Protein AF-A0A812J6K6-F1 (afdb_monomer)

Solvent-accessible surface area (backbone atoms only — not comparable to full-atom values): 43143 Å² total; per-residue (Å²): 112,60,49,77,59,61,52,51,99,87,42,58,52,44,75,30,86,44,68,67,53,45,55,52,46,65,73,76,43,72,76,39,33,39,37,38,58,38,74,48,71,71,58,47,50,53,49,50,24,40,42,66,31,35,83,72,36,33,36,35,42,38,37,50,48,82,70,85,76,49,60,88,86,33,81,73,48,81,69,43,43,83,44,64,36,82,31,56,62,84,93,45,82,43,78,38,51,21,40,36,35,67,34,58,91,53,87,69,75,67,40,71,56,69,82,60,68,85,70,74,77,63,74,87,68,69,69,63,42,44,33,34,39,37,34,43,36,76,67,18,66,89,36,35,75,55,40,76,77,36,44,71,57,53,48,51,57,27,41,47,66,71,34,82,66,36,76,83,29,57,63,64,70,47,79,72,45,72,48,91,90,43,32,39,37,30,35,36,35,29,47,39,67,70,52,52,51,53,52,32,26,46,11,56,46,79,31,95,69,37,40,42,30,40,44,75,62,69,90,62,76,92,48,61,45,72,54,73,47,78,77,59,76,91,71,76,62,47,57,59,57,49,51,52,53,52,48,65,73,26,56,73,43,5,32,40,79,54,97,88,37,45,23,22,48,35,49,50,90,72,50,72,73,67,72,59,68,37,49,32,36,38,35,24,41,61,73,83,62,48,75,64,55,52,50,53,54,41,43,76,71,57,43,38,79,76,42,85,74,48,83,46,84,53,95,74,25,24,30,37,34,31,33,28,13,53,90,70,87,74,56,65,48,75,52,70,48,75,57,98,88,44,79,32,66,31,38,39,35,54,55,73,84,68,82,72,75,88,65,87,78,80,78,85,75,93,65,91,82,76,91,77,91,90,87,81,91,85,85,84,91,87,86,87,86,87,85,89,86,88,86,88,85,85,89,82,86,89,85,90,82,90,84,89,83,88,89,81,88,83,83,87,82,84,88,78,89,81,89,82,87,86,87,84,89,81,90,84,84,88,86,90,85,82,88,86,90,87,90,80,84,68,83,81,79,64,81,76,58,70,74,78,53,71,77,74,49,82,88,59,80,91,74,91,73,89,81,80,80,51,62,68,34,45,49,51,24,53,50,40,40,74,69,72,43,81,77,48,53,34,61,52,52,48,10,41,49,48,39,51,49,62,79,37,41,73,63,48,42,75,70,51,88,43,52,46,101,84,68,44,81,47,93,69,56,53,66,61,56,51,48,44,73,63,55,41,75,71,59,47,68,79,44,53,64,61,62,58,62,73,71,66,66,81,62,92,86,54,99,64,78,58,61,75,46,73,77,47,74,65,84,97,42,80,45,68,40,72,75,71,60,80,88,50,47,66,65,52,45,55,51,5,31,54,90,48,101,52,68,60,79,88,80,78,87,84,65,94,68,79,77,55,63,52,71,48,76,67,59,93,87,56,52,71,69,58,43,49,52,53,52,26,50,54,22,61,76,67,76,37,24,38,41,77,50,91,86,75,92,38,52,46,19,38,43,51,76,84,71,74,96,66,89,74,80,80,81,68,87,74,77,80,77,82,79,89,88,81,87,84,86,86,76,89,134

Nearest PDB structures (foldseek):
  7m66-assembly2_D  TM=5.128E-01  e=2.375E-01  Enterococcus faecalis
  4qqb-assembly2_B  TM=2.753E-01  e=1.106E-01  Drosophila melanogaster

Radius of gyration: 41.95 Å; Cα contacts (8 Å, |Δi|>4): 831; chains: 1; bounding box: 106×95×112 Å

Mean predicted aligned error: 22.05 Å

Structure (mmCIF, N/CA/C/O backbone):
data_AF-A0A812J6K6-F1
#
_entry.id   AF-A0A812J6K6-F1
#
loop_
_atom_site.group_PDB
_atom_site.id
_atom_site.type_symbol
_atom_site.label_atom_id
_atom_site.label_alt_id
_atom_site.label_comp_id
_atom_site.label_asym_id
_atom_site.label_entity_id
_atom_site.label_seq_id
_atom_site.pdbx_PDB_ins_code
_atom_site.Cartn_x
_atom_site.Cartn_y
_atom_site.Cartn_z
_atom_site.occupancy
_atom_site.B_iso_or_equiv
_atom_site.auth_seq_id
_atom_site.auth_comp_id
_atom_site.auth_asym_id
_atom_site.auth_atom_id
_atom_site.pdbx_PDB_model_num
ATOM 1 N N . MET A 1 1 ? -1.669 18.509 25.020 1.00 69.06 1 MET A N 1
ATOM 2 C CA . MET A 1 1 ? -2.522 17.857 23.987 1.00 69.06 1 MET A CA 1
ATOM 3 C C . MET A 1 1 ? -3.871 18.560 23.977 1.00 69.06 1 MET A C 1
ATOM 5 O O . MET A 1 1 ? -4.227 19.089 25.020 1.00 69.06 1 MET A O 1
ATOM 9 N N . ARG A 1 2 ? -4.620 18.605 22.862 1.00 73.19 2 ARG A N 1
ATOM 10 C CA . ARG A 1 2 ? -5.934 19.284 22.844 1.00 73.19 2 ARG A CA 1
ATOM 11 C C . ARG A 1 2 ? -7.077 18.266 22.942 1.00 73.19 2 ARG A C 1
ATOM 13 O O . ARG A 1 2 ? -7.011 17.254 22.245 1.00 73.19 2 ARG A O 1
ATOM 20 N N . PRO A 1 3 ? -8.153 18.533 23.710 1.00 75.69 3 PRO A N 1
ATOM 21 C CA . PRO A 1 3 ? -9.309 17.628 23.808 1.00 75.69 3 PRO A CA 1
ATOM 22 C C . PRO A 1 3 ? -9.928 17.275 22.447 1.00 75.69 3 PRO A C 1
ATOM 24 O O . PRO A 1 3 ? -10.378 16.156 22.222 1.00 75.69 3 PRO A O 1
ATOM 27 N N . GLN A 1 4 ? -9.874 18.215 21.499 1.00 73.19 4 GLN A N 1
ATOM 28 C CA . GLN A 1 4 ? -10.365 18.054 20.127 1.00 73.19 4 GLN A CA 1
ATOM 29 C C . GLN A 1 4 ? -9.674 16.913 19.366 1.00 73.19 4 GLN A C 1
ATOM 31 O O . GLN A 1 4 ? -10.321 16.248 18.556 1.00 73.19 4 GLN A O 1
ATOM 36 N N . ASP A 1 5 ? -8.391 16.654 19.644 1.00 69.81 5 ASP A N 1
ATOM 37 C CA . ASP A 1 5 ? -7.603 15.615 18.965 1.00 69.81 5 ASP A CA 1
ATOM 38 C C . ASP A 1 5 ? -8.050 14.190 19.377 1.00 69.81 5 ASP A C 1
ATOM 40 O O . ASP A 1 5 ? -7.785 13.217 18.667 1.00 69.81 5 ASP A O 1
ATOM 44 N N . TRP A 1 6 ? -8.777 14.088 20.496 1.00 71.62 6 TRP A N 1
ATOM 45 C CA . TRP A 1 6 ? -9.268 12.855 21.120 1.00 71.62 6 TRP A CA 1
ATOM 46 C C . TRP A 1 6 ? -10.799 12.746 21.138 1.00 71.62 6 TRP A C 1
ATOM 48 O O . TRP A 1 6 ? -11.348 11.770 21.656 1.00 71.62 6 TRP A O 1
ATOM 58 N N . SER A 1 7 ? -11.486 13.753 20.590 1.00 62.38 7 SER A N 1
ATOM 59 C CA . SER A 1 7 ? -12.945 13.854 20.613 1.00 62.38 7 SER A CA 1
ATOM 60 C C . SER A 1 7 ? -13.606 12.672 19.895 1.00 62.38 7 SER A C 1
ATOM 62 O O . SER A 1 7 ? -13.383 12.434 18.706 1.00 62.38 7 SER A O 1
ATOM 64 N N . ALA A 1 8 ? -14.441 11.931 20.625 1.00 62.31 8 ALA A N 1
ATOM 65 C CA . ALA A 1 8 ? -15.479 11.098 20.027 1.00 62.31 8 ALA A CA 1
ATOM 66 C C . ALA A 1 8 ? -16.741 11.944 19.849 1.00 62.31 8 ALA A C 1
ATOM 68 O O . ALA A 1 8 ? -16.957 12.887 20.609 1.00 62.31 8 ALA A O 1
ATOM 69 N N . LYS A 1 9 ? -17.570 11.610 18.855 1.00 63.38 9 LYS A N 1
ATOM 70 C CA . LYS A 1 9 ? -18.802 12.360 18.555 1.00 63.38 9 LYS A CA 1
ATOM 71 C C . LYS A 1 9 ? -19.762 12.450 19.747 1.00 63.38 9 LYS A C 1
ATOM 73 O O . LYS A 1 9 ? -20.519 13.409 19.822 1.00 63.38 9 LYS A O 1
ATOM 78 N N . ASP A 1 10 ? -19.664 11.508 20.683 1.00 69.69 10 ASP A N 1
ATOM 79 C CA . ASP A 1 10 ? -20.739 11.239 21.635 1.00 69.69 10 ASP A CA 1
ATOM 80 C C . ASP A 1 10 ? -20.345 11.474 23.103 1.00 69.69 10 ASP A C 1
ATOM 82 O O . ASP A 1 10 ? -21.146 11.208 23.995 1.00 69.69 10 ASP A O 1
ATOM 86 N N . MET A 1 11 ? -19.120 11.945 23.396 1.00 80.81 11 MET A N 1
ATOM 87 C CA . MET A 1 11 ? -18.686 12.147 24.786 1.00 80.81 11 MET A CA 1
ATOM 88 C C . MET A 1 11 ? -17.654 13.275 24.953 1.00 80.81 11 MET A C 1
ATOM 90 O O . MET A 1 11 ? -16.638 13.272 24.248 1.00 80.81 11 MET A O 1
ATOM 94 N N . PRO A 1 12 ? -17.856 14.210 25.904 1.00 86.44 12 PRO A N 1
ATOM 95 C CA . PRO A 1 12 ? -16.842 15.198 26.271 1.00 86.44 12 PRO A CA 1
ATOM 96 C C . PRO A 1 12 ? -15.550 14.521 26.743 1.00 86.44 12 PRO A C 1
ATOM 98 O O . PRO A 1 12 ? -15.583 13.515 27.451 1.00 86.44 12 PRO A O 1
ATOM 101 N N . VAL A 1 13 ? -14.404 15.080 26.350 1.00 88.62 13 VAL A N 1
ATOM 102 C CA . VAL A 1 13 ? -13.076 14.548 26.686 1.00 88.62 13 VAL A CA 1
ATOM 103 C C . VAL A 1 13 ? -12.385 15.460 27.694 1.00 88.62 13 VAL A C 1
ATOM 105 O O . VAL A 1 13 ? -12.225 16.651 27.425 1.00 88.62 13 VAL A O 1
ATOM 108 N N . LYS A 1 14 ? -11.912 14.892 28.808 1.00 91.62 14 LYS A N 1
ATOM 109 C CA . LYS A 1 14 ? -11.055 15.566 29.794 1.00 91.62 14 LYS A CA 1
ATOM 110 C C . LYS A 1 14 ? -9.647 14.987 29.699 1.00 91.62 14 LYS A C 1
ATOM 112 O O . LYS A 1 14 ? -9.440 13.791 29.896 1.00 91.62 14 LYS A O 1
ATOM 117 N N . ILE A 1 15 ? -8.684 15.834 29.344 1.00 89.81 15 ILE A N 1
ATOM 118 C CA . ILE A 1 15 ? -7.266 15.463 29.363 1.00 89.81 15 ILE A CA 1
ATOM 119 C C . ILE A 1 15 ? -6.756 15.687 30.775 1.00 89.81 15 ILE A C 1
ATOM 121 O O . ILE A 1 15 ? -7.007 16.736 31.365 1.00 89.81 15 ILE A O 1
ATOM 125 N N . VAL A 1 16 ? -6.064 14.686 31.297 1.00 92.75 16 VAL A N 1
ATOM 126 C CA . VAL A 1 16 ? -5.559 14.675 32.657 1.00 92.75 16 VAL A CA 1
ATOM 127 C C . VAL A 1 16 ? -4.043 14.522 32.625 1.00 92.75 16 VAL A C 1
ATOM 129 O O . VAL A 1 16 ? -3.516 13.587 32.019 1.00 92.75 16 VAL A O 1
ATOM 132 N N . ASP A 1 17 ? -3.353 15.436 33.303 1.00 88.56 17 ASP A N 1
ATOM 133 C CA . ASP A 1 17 ? -1.891 15.535 33.264 1.00 88.56 17 ASP A CA 1
ATOM 134 C C . ASP A 1 17 ? -1.193 14.813 34.435 1.00 88.56 17 ASP A C 1
ATOM 136 O O . ASP A 1 17 ? 0.022 14.623 34.411 1.00 88.56 17 ASP A O 1
ATOM 140 N N . SER A 1 18 ? -1.940 14.376 35.454 1.00 92.44 18 SER A N 1
ATOM 141 C CA . SER A 1 18 ? -1.418 13.664 36.629 1.00 92.44 18 SER A CA 1
ATOM 142 C C . SER A 1 18 ? -2.309 12.489 37.037 1.00 92.44 18 SER A C 1
ATOM 144 O O . SER A 1 18 ? -3.481 12.418 36.671 1.00 92.44 18 SER A O 1
ATOM 146 N N . ILE A 1 19 ? -1.752 11.541 37.791 1.00 91.00 19 ILE A N 1
ATOM 147 C CA . ILE A 1 19 ? -2.518 10.385 38.278 1.00 91.00 19 ILE A CA 1
ATOM 148 C C . ILE A 1 19 ? -3.505 10.830 39.361 1.00 91.00 19 ILE A C 1
ATOM 150 O O . ILE A 1 19 ? -4.628 10.336 39.423 1.00 91.00 19 ILE A O 1
ATOM 154 N N . GLU A 1 20 ? -3.109 11.787 40.195 1.00 88.62 20 GLU A N 1
ATOM 155 C CA . GLU A 1 20 ? -3.970 12.394 41.207 1.00 88.62 20 GLU A CA 1
ATOM 156 C C . GLU A 1 20 ? -5.173 13.061 40.536 1.00 88.62 20 GLU A C 1
ATOM 158 O O . GLU A 1 20 ? -6.310 12.747 40.867 1.00 88.62 20 GLU A O 1
ATOM 163 N N . GLY A 1 21 ? -4.934 13.847 39.480 1.00 90.31 21 GLY A N 1
ATOM 164 C CA . GLY A 1 21 ? -6.011 14.446 38.697 1.00 90.31 21 GLY A CA 1
ATOM 165 C C . GLY A 1 21 ? -6.885 13.411 37.987 1.00 90.31 21 GLY A C 1
ATOM 166 O O . GLY A 1 21 ? -8.048 13.693 37.697 1.00 90.31 21 GLY A O 1
ATOM 167 N N . LEU A 1 22 ? -6.360 12.211 37.704 1.00 91.81 22 LEU A N 1
ATOM 168 C CA . LEU A 1 22 ? -7.134 11.129 37.088 1.00 91.81 22 LEU A CA 1
ATOM 169 C C . LEU A 1 22 ? -8.076 10.520 38.116 1.00 91.81 22 LEU A C 1
ATOM 171 O O . LEU A 1 22 ? -9.241 10.300 37.800 1.00 91.81 22 LEU A O 1
ATOM 175 N N . SER A 1 23 ? -7.574 10.312 39.337 1.00 88.38 23 SER A N 1
ATOM 176 C CA . SER A 1 23 ? -8.381 9.929 40.492 1.00 88.38 23 SER A CA 1
ATOM 177 C C . SER A 1 23 ? -9.498 10.949 40.699 1.00 88.38 23 SER A C 1
ATOM 179 O O . SER A 1 23 ? -10.652 10.568 40.595 1.00 88.38 23 SER A O 1
ATOM 181 N N . ASP A 1 24 ? -9.173 12.233 40.864 1.00 87.69 24 ASP A N 1
ATOM 182 C CA . ASP A 1 24 ? -10.163 13.285 41.137 1.00 87.69 24 ASP A CA 1
ATOM 183 C C . ASP A 1 24 ? -11.199 13.420 40.004 1.00 87.69 24 ASP A C 1
ATOM 185 O O . ASP A 1 24 ? -12.389 13.621 40.236 1.00 87.69 24 ASP A O 1
ATOM 189 N N . SER A 1 25 ? -10.783 13.235 38.747 1.00 89.44 25 SER A N 1
ATOM 190 C CA . SER A 1 25 ? -11.703 13.287 37.603 1.00 89.44 25 SER A CA 1
ATOM 191 C C . SER A 1 25 ? -12.707 12.132 37.572 1.00 89.44 25 SER A C 1
ATOM 193 O O . SER A 1 25 ? -13.807 12.311 37.049 1.00 89.44 25 SER A O 1
ATOM 195 N N . LEU A 1 26 ? -12.353 10.969 38.127 1.00 85.56 26 LEU A N 1
ATOM 196 C CA . LEU A 1 26 ? -13.289 9.858 38.311 1.00 85.56 26 LEU A CA 1
ATOM 197 C C . LEU A 1 26 ? -14.320 10.155 39.416 1.00 85.56 26 LEU A C 1
ATOM 199 O O . LEU A 1 26 ? -15.365 9.510 39.465 1.00 85.56 26 LEU A O 1
ATOM 203 N N . ASP A 1 27 ? -14.050 11.099 40.323 1.00 80.00 27 ASP A N 1
ATOM 204 C CA . ASP A 1 27 ? -14.988 11.535 41.370 1.00 80.00 27 ASP A CA 1
ATOM 205 C C . ASP A 1 27 ? -16.002 12.539 40.817 1.00 80.00 27 ASP A C 1
ATOM 207 O O . ASP A 1 27 ? -17.190 12.459 41.120 1.00 80.00 27 ASP A O 1
ATOM 211 N N . GLU A 1 28 ? -15.530 13.472 39.992 1.00 81.00 28 GLU A N 1
ATOM 212 C CA . GLU A 1 28 ? -16.326 14.610 39.540 1.00 81.00 28 GLU A CA 1
ATOM 213 C C . GLU A 1 28 ? -17.367 14.248 38.475 1.00 81.00 28 GLU A C 1
ATOM 215 O O . GLU A 1 28 ? -18.474 14.790 38.498 1.00 81.00 28 GLU A O 1
ATOM 220 N N . ASN A 1 29 ? -17.027 13.403 37.487 1.00 72.44 29 ASN A N 1
ATOM 221 C CA . ASN A 1 29 ? -17.914 13.214 36.338 1.00 72.44 29 ASN A CA 1
ATOM 222 C C . ASN A 1 29 ? -17.705 11.905 35.548 1.00 72.44 29 ASN A C 1
ATOM 224 O O . ASN A 1 29 ? -16.854 11.823 34.661 1.00 72.44 29 ASN A O 1
ATOM 228 N N . LYS A 1 30 ? -18.590 10.920 35.764 1.00 74.25 30 LYS A N 1
ATOM 229 C CA . LYS A 1 30 ? -18.619 9.640 35.021 1.00 74.25 30 LYS A CA 1
ATOM 230 C C . LYS A 1 30 ? -19.044 9.771 33.545 1.00 74.25 30 LYS A C 1
ATOM 232 O O . LYS A 1 30 ? -18.958 8.805 32.792 1.00 74.25 30 LYS A O 1
ATOM 237 N N . THR A 1 31 ? -19.521 10.941 33.107 1.00 81.88 31 THR A N 1
ATOM 238 C CA . THR A 1 31 ? -19.997 11.152 31.722 1.00 81.88 31 THR A CA 1
ATOM 239 C C . THR A 1 31 ? -18.902 11.602 30.755 1.00 81.88 31 THR A C 1
ATOM 241 O O . THR A 1 31 ? -19.168 11.767 29.566 1.00 81.88 31 THR A O 1
ATOM 244 N N . GLN A 1 32 ? -17.676 11.811 31.241 1.00 87.38 32 GLN A N 1
ATOM 245 C CA . GLN A 1 32 ? -16.549 12.261 30.430 1.00 87.38 32 GLN A CA 1
ATOM 246 C C . GLN A 1 32 ? -15.599 11.111 30.112 1.00 87.38 32 GLN A C 1
ATOM 248 O O . GLN A 1 32 ? -15.354 10.227 30.930 1.00 87.38 32 GLN A O 1
ATOM 253 N N . ARG A 1 33 ? -15.001 11.161 28.922 1.00 89.19 33 ARG A N 1
ATOM 254 C CA . ARG A 1 33 ? -13.879 10.296 28.572 1.00 89.19 33 ARG A CA 1
ATOM 255 C C . ARG A 1 33 ? -12.592 10.896 29.121 1.00 89.19 33 ARG A C 1
ATOM 257 O O . ARG A 1 33 ? -12.241 12.022 28.765 1.00 89.19 33 ARG A O 1
ATOM 264 N N . LEU A 1 34 ? -11.866 10.131 29.926 1.00 92.75 34 LEU A N 1
ATOM 265 C CA . LEU A 1 34 ? -10.600 10.568 30.513 1.00 92.75 34 LEU A CA 1
ATOM 266 C C . LEU A 1 34 ? -9.429 10.169 29.614 1.00 92.75 34 LEU A C 1
ATOM 268 O O . LEU A 1 34 ? -9.327 9.022 29.188 1.00 92.75 34 LEU A O 1
ATOM 272 N N . VAL A 1 35 ? -8.535 11.104 29.312 1.00 92.12 35 VAL A N 1
ATOM 273 C CA . VAL A 1 35 ? -7.316 10.831 28.538 1.00 92.12 35 VAL A CA 1
ATOM 274 C C . VAL A 1 35 ? -6.117 11.129 29.418 1.00 92.12 35 VAL A C 1
ATOM 276 O O . VAL A 1 35 ? -5.853 12.289 29.728 1.00 92.12 35 VAL A O 1
ATOM 279 N N . TYR A 1 36 ? -5.388 10.084 29.798 1.00 93.94 36 TYR A N 1
ATOM 280 C CA . TYR A 1 36 ? -4.164 10.187 30.580 1.00 93.94 36 TYR A CA 1
ATOM 281 C C . TYR A 1 36 ? -2.947 9.897 29.707 1.00 93.94 36 TYR A C 1
ATOM 283 O O . TYR A 1 36 ? -2.907 8.910 28.967 1.00 93.94 36 TYR A O 1
ATOM 291 N N . THR A 1 37 ? -1.938 10.761 29.778 1.00 90.94 37 THR A N 1
ATOM 292 C CA . THR A 1 37 ? -0.748 10.645 28.929 1.00 90.94 37 THR A CA 1
ATOM 293 C C . THR A 1 37 ? 0.505 10.744 29.774 1.00 90.94 37 THR A C 1
ATOM 295 O O . THR A 1 37 ? 0.633 11.648 30.592 1.00 90.94 37 THR A O 1
ATOM 298 N N . THR A 1 38 ? 1.441 9.822 29.579 1.00 92.31 38 THR A N 1
ATOM 299 C CA . THR A 1 38 ? 2.672 9.769 30.370 1.00 92.31 38 THR A CA 1
ATOM 300 C C . THR A 1 38 ? 3.831 9.247 29.533 1.00 92.31 38 THR A C 1
ATOM 302 O O . THR A 1 38 ? 3.637 8.622 28.495 1.00 92.31 38 THR A O 1
ATOM 305 N N . SER A 1 39 ? 5.059 9.526 29.952 1.00 90.94 39 SER A N 1
ATOM 306 C CA . SER A 1 39 ? 6.272 8.882 29.433 1.00 90.94 39 SER A CA 1
ATOM 307 C C . SER A 1 39 ? 6.799 7.798 30.375 1.00 90.94 39 SER A C 1
ATOM 309 O O . SER A 1 39 ? 7.747 7.095 30.030 1.00 90.94 39 SER A O 1
ATOM 311 N N . ARG A 1 40 ? 6.203 7.662 31.568 1.00 90.94 40 ARG A N 1
ATOM 312 C CA . ARG A 1 40 ? 6.631 6.731 32.610 1.00 90.94 40 ARG A CA 1
ATOM 313 C C . ARG A 1 40 ? 5.760 5.477 32.583 1.00 90.94 40 ARG A C 1
ATOM 315 O O . ARG A 1 40 ? 4.558 5.574 32.837 1.00 90.94 40 ARG A O 1
ATOM 322 N N . PRO A 1 41 ? 6.346 4.294 32.342 1.00 89.75 41 PRO A N 1
ATOM 323 C CA . PRO A 1 41 ? 5.586 3.051 32.310 1.00 89.75 41 PRO A CA 1
ATOM 324 C C . PRO A 1 41 ? 4.841 2.752 33.627 1.00 89.75 41 PRO A C 1
ATOM 326 O O . PRO A 1 41 ? 3.709 2.282 33.591 1.00 89.75 41 PRO A O 1
ATOM 329 N N . SER A 1 42 ? 5.423 3.088 34.788 1.00 87.69 42 SER A N 1
ATOM 330 C CA . SER A 1 42 ? 4.785 2.906 36.106 1.00 87.69 42 SER A CA 1
ATOM 331 C C . SER A 1 42 ? 3.475 3.679 36.251 1.00 87.69 42 SER A C 1
ATOM 333 O O . SER A 1 42 ? 2.505 3.172 36.807 1.00 87.69 42 SER A O 1
ATOM 335 N N . ASP A 1 43 ? 3.450 4.902 35.728 1.00 91.31 43 ASP A N 1
ATOM 336 C CA . ASP A 1 43 ? 2.305 5.797 35.838 1.00 91.31 43 ASP A CA 1
ATOM 337 C C . ASP A 1 43 ? 1.196 5.373 34.866 1.00 91.31 43 ASP A C 1
ATOM 339 O O . ASP A 1 43 ? 0.015 5.480 35.183 1.00 91.31 43 ASP A O 1
ATOM 343 N N . ALA A 1 44 ? 1.570 4.822 33.704 1.00 91.50 44 ALA A N 1
ATOM 344 C CA . ALA A 1 44 ? 0.618 4.240 32.764 1.00 91.50 44 ALA A CA 1
ATOM 345 C C . ALA A 1 44 ? -0.104 3.032 33.380 1.00 91.50 44 ALA A C 1
ATOM 347 O O . ALA A 1 44 ? -1.314 2.906 33.218 1.00 91.50 44 ALA A O 1
ATOM 348 N N . MET A 1 45 ? 0.608 2.180 34.126 1.00 87.75 45 MET A N 1
ATOM 349 C CA . MET A 1 45 ? -0.003 1.036 34.818 1.00 87.75 45 MET A CA 1
ATOM 350 C C . MET A 1 45 ? -0.953 1.471 35.916 1.00 87.75 45 MET A C 1
ATOM 352 O O . MET A 1 45 ? -2.073 0.985 35.985 1.00 87.75 45 MET A O 1
ATOM 356 N N . GLU A 1 46 ? -0.529 2.420 36.741 1.00 89.75 46 GLU A N 1
ATOM 357 C CA . GLU A 1 46 ? -1.376 2.953 37.801 1.00 89.75 46 GLU A CA 1
ATOM 358 C C . GLU A 1 46 ? -2.650 3.603 37.235 1.00 89.75 46 GLU A C 1
ATOM 360 O O . GLU A 1 46 ? -3.738 3.402 37.770 1.00 89.75 46 GLU A O 1
ATOM 365 N N . ALA A 1 47 ? -2.543 4.311 36.107 1.00 92.69 47 ALA A N 1
ATOM 366 C CA . ALA A 1 47 ? -3.700 4.850 35.401 1.00 92.69 47 ALA A CA 1
ATOM 367 C C . ALA A 1 47 ? -4.610 3.755 34.819 1.00 92.69 47 ALA A C 1
ATOM 369 O O . ALA A 1 47 ? -5.833 3.879 34.873 1.00 92.69 47 ALA A O 1
ATOM 370 N N . LEU A 1 48 ? -4.037 2.672 34.287 1.00 91.19 48 LEU A N 1
ATOM 371 C CA . LEU A 1 48 ? -4.806 1.517 33.822 1.00 91.19 48 LEU A CA 1
ATOM 372 C C . LEU A 1 48 ? -5.532 0.820 34.968 1.00 91.19 48 LEU A C 1
ATOM 374 O O . LEU A 1 48 ? -6.682 0.430 34.792 1.00 91.19 48 LEU A O 1
ATOM 378 N N . ASP A 1 49 ? -4.887 0.658 36.118 1.00 88.00 49 ASP A N 1
ATOM 379 C CA . ASP A 1 49 ? -5.497 0.052 37.299 1.00 88.00 49 ASP A CA 1
ATOM 380 C C . ASP A 1 49 ? -6.657 0.915 37.798 1.00 88.00 49 ASP A C 1
ATOM 382 O O . ASP A 1 49 ? -7.743 0.386 38.017 1.00 88.00 49 ASP A O 1
ATOM 386 N N . LEU A 1 50 ? -6.466 2.239 37.869 1.00 89.44 50 LEU A N 1
ATOM 387 C CA . LEU A 1 50 ? -7.517 3.207 38.198 1.00 89.44 50 LEU A CA 1
ATOM 388 C C . LEU A 1 50 ? -8.732 3.086 37.277 1.00 89.44 50 LEU A C 1
ATOM 390 O O . LEU A 1 50 ? -9.849 2.898 37.754 1.00 89.44 50 LEU A O 1
ATOM 394 N N . LEU A 1 51 ? -8.513 3.145 35.962 1.00 89.62 51 LEU A N 1
ATOM 395 C CA . LEU A 1 51 ? -9.599 3.075 34.985 1.00 89.62 51 LEU A CA 1
ATOM 396 C C . LEU A 1 51 ? -10.272 1.696 34.957 1.00 89.62 51 LEU A C 1
ATOM 398 O O . LEU A 1 51 ? -11.471 1.616 34.748 1.00 89.62 51 LEU A O 1
ATOM 402 N N . ASN A 1 52 ? -9.536 0.601 35.166 1.00 85.81 52 ASN A N 1
ATOM 403 C CA . ASN A 1 52 ? -10.127 -0.741 35.216 1.00 85.81 52 ASN A CA 1
ATOM 404 C C . ASN A 1 52 ? -10.854 -1.024 36.539 1.00 85.81 52 ASN A C 1
ATOM 406 O O . ASN A 1 52 ? -11.728 -1.899 36.583 1.00 85.81 52 ASN A O 1
ATOM 410 N N . GLY A 1 53 ? -10.459 -0.340 37.614 1.00 82.38 53 GLY A N 1
ATOM 411 C CA . GLY A 1 53 ? -11.090 -0.420 38.925 1.00 82.38 53 GLY A CA 1
ATOM 412 C C . GLY A 1 53 ? -12.459 0.252 38.974 1.00 82.38 53 GLY A C 1
ATOM 413 O O . GLY A 1 53 ? -13.275 -0.149 39.800 1.00 82.38 53 GLY A O 1
ATOM 414 N N . ASP A 1 54 ? -12.726 1.201 38.072 1.00 83.31 54 ASP A N 1
ATOM 415 C CA . ASP A 1 54 ? -14.038 1.818 37.886 1.00 83.31 54 ASP A CA 1
ATOM 416 C C . ASP A 1 54 ? -14.700 1.313 36.582 1.00 83.31 54 ASP A C 1
ATOM 418 O O . ASP A 1 54 ? -14.341 1.728 35.484 1.00 83.31 54 ASP A O 1
ATOM 422 N N . PRO A 1 55 ? -15.695 0.422 36.668 1.00 78.94 55 PRO A N 1
ATOM 423 C CA . PRO A 1 55 ? -16.368 -0.150 35.503 1.00 78.94 55 PRO A CA 1
ATOM 424 C C . PRO A 1 55 ? -17.219 0.853 34.713 1.00 78.94 55 PRO A C 1
ATOM 426 O O . PRO A 1 55 ? -17.576 0.567 33.571 1.00 78.94 55 PRO A O 1
ATOM 429 N N . ALA A 1 56 ? -17.553 2.012 35.287 1.00 82.88 56 ALA A N 1
ATOM 430 C CA . ALA A 1 56 ? -18.201 3.094 34.553 1.00 82.88 56 ALA A CA 1
ATOM 431 C C . ALA A 1 56 ? -17.188 3.974 33.801 1.00 82.88 56 ALA A C 1
ATOM 433 O O . ALA A 1 56 ? -17.582 4.732 32.909 1.00 82.88 56 ALA A O 1
ATOM 434 N N . ALA A 1 57 ? -15.897 3.879 34.134 1.00 87.12 57 ALA A N 1
ATOM 435 C CA . ALA A 1 57 ? -14.873 4.708 33.531 1.00 87.12 57 ALA A CA 1
ATOM 436 C C . ALA A 1 57 ? -14.664 4.359 32.057 1.00 87.12 57 ALA A C 1
ATOM 438 O O . ALA A 1 57 ? -14.463 3.212 31.655 1.00 87.12 57 ALA A O 1
ATOM 439 N N . LYS A 1 58 ? -14.655 5.408 31.238 1.00 89.50 58 LYS A N 1
ATOM 440 C CA . LYS A 1 58 ? -14.287 5.343 29.827 1.00 89.50 58 LYS A CA 1
ATOM 441 C C . LYS A 1 58 ? -13.027 6.162 29.658 1.00 89.50 58 LYS A C 1
ATOM 443 O O . LYS A 1 58 ? -13.040 7.375 29.868 1.00 89.50 58 LYS A O 1
ATOM 448 N N . GLY A 1 59 ? -11.930 5.509 29.299 1.00 91.56 59 GLY A N 1
ATOM 449 C CA . GLY A 1 59 ? -10.631 6.158 29.352 1.00 91.56 59 GLY A CA 1
ATOM 450 C C . GLY A 1 59 ? -9.644 5.690 28.303 1.00 91.56 59 GLY A C 1
ATOM 451 O O . GLY A 1 59 ? -9.780 4.628 27.699 1.00 91.56 59 GLY A O 1
ATOM 452 N N . VAL A 1 60 ? -8.637 6.527 28.091 1.00 91.94 60 VAL A N 1
ATOM 453 C CA . VAL A 1 60 ? -7.510 6.265 27.210 1.00 91.94 60 VAL A CA 1
ATOM 454 C C . VAL A 1 60 ? -6.224 6.526 27.976 1.00 91.94 60 VAL A C 1
ATOM 456 O O . VAL A 1 60 ? -6.053 7.603 28.547 1.00 91.94 60 VAL A O 1
ATOM 459 N N . VAL A 1 61 ? -5.309 5.560 27.955 1.00 93.19 61 VAL A N 1
ATOM 460 C CA . VAL A 1 61 ? -3.953 5.718 28.493 1.00 93.19 61 VAL A CA 1
ATOM 461 C C . VAL A 1 61 ? -2.972 5.700 27.331 1.00 93.19 61 VAL A C 1
ATOM 463 O O . VAL A 1 61 ? -2.966 4.758 26.540 1.00 93.19 61 VAL A O 1
ATOM 466 N N . PHE A 1 62 ? -2.146 6.739 27.217 1.00 91.94 62 PHE A N 1
ATOM 467 C CA . PHE A 1 62 ? -1.117 6.838 26.183 1.00 91.94 62 PHE A CA 1
ATOM 468 C C . PHE A 1 62 ? 0.282 6.957 26.795 1.00 91.94 62 PHE A C 1
ATOM 470 O O . PHE A 1 62 ? 0.622 7.977 27.402 1.00 91.94 62 PHE A O 1
ATOM 477 N N . LEU A 1 63 ? 1.107 5.928 26.595 1.00 92.56 63 LEU A N 1
ATOM 478 C CA . LEU A 1 63 ? 2.513 5.908 26.990 1.00 92.56 63 LEU A CA 1
ATOM 479 C C . LEU A 1 63 ? 3.398 6.348 25.818 1.00 92.56 63 LEU A C 1
ATOM 481 O O . LEU A 1 63 ? 3.509 5.649 24.812 1.00 92.56 63 LEU A O 1
ATOM 485 N N . GLN A 1 64 ? 4.056 7.495 25.953 1.00 90.62 64 GLN A N 1
ATOM 486 C CA . GLN A 1 64 ? 4.914 8.061 24.914 1.00 90.62 64 GLN A CA 1
ATOM 487 C C . GLN A 1 64 ? 6.236 7.291 24.773 1.00 90.62 64 GLN A C 1
ATOM 489 O O . GLN A 1 64 ? 6.936 7.061 25.757 1.00 90.62 64 GLN A O 1
ATOM 494 N N . GLY A 1 65 ? 6.633 7.004 23.528 1.00 85.56 65 GLY A N 1
ATOM 495 C CA . GLY A 1 65 ? 7.945 6.451 23.180 1.00 85.56 65 GLY A CA 1
ATOM 496 C C . GLY A 1 65 ? 7.965 4.945 22.901 1.00 85.56 65 GLY A C 1
ATOM 497 O O . GLY A 1 65 ? 6.945 4.264 22.927 1.00 85.56 65 GLY A O 1
ATOM 498 N N . ASN A 1 66 ? 9.166 4.431 22.616 1.00 71.88 66 ASN A N 1
ATOM 499 C CA . ASN A 1 66 ? 9.435 3.007 22.357 1.00 71.88 66 ASN A CA 1
ATOM 500 C C . ASN A 1 66 ? 9.827 2.252 23.628 1.00 71.88 66 ASN A C 1
ATOM 502 O O . ASN A 1 66 ? 10.516 1.241 23.522 1.00 71.88 66 ASN A O 1
ATOM 506 N N . GLY A 1 67 ? 9.486 2.781 24.812 1.00 61.66 67 GLY A N 1
ATOM 507 C CA . GLY A 1 67 ? 9.877 2.177 26.085 1.00 61.66 67 GLY A CA 1
ATOM 508 C C . GLY A 1 67 ? 9.609 0.679 26.025 1.00 61.66 67 GLY A C 1
ATOM 509 O O . GLY A 1 67 ? 8.488 0.298 25.688 1.00 61.66 67 GLY A O 1
ATOM 510 N N . GLY A 1 68 ? 10.667 -0.120 26.203 1.00 59.59 68 GLY A N 1
ATOM 511 C CA . GLY A 1 68 ? 10.703 -1.558 25.948 1.00 59.59 68 GLY A CA 1
ATOM 512 C C . GLY A 1 68 ? 9.714 -2.307 26.825 1.00 59.59 68 GLY A C 1
ATOM 513 O O . GLY A 1 68 ? 10.075 -2.846 27.865 1.00 59.59 68 GLY A O 1
ATOM 514 N N . LEU A 1 69 ? 8.456 -2.292 26.408 1.00 68.50 69 LEU A N 1
ATOM 515 C CA . LEU A 1 69 ? 7.383 -3.076 26.979 1.00 68.50 69 LEU A CA 1
ATOM 516 C C . LEU A 1 69 ? 7.567 -4.494 26.469 1.00 68.50 69 LEU A C 1
ATOM 518 O O . LEU A 1 69 ? 7.070 -4.859 25.407 1.00 68.50 69 LEU A O 1
ATOM 522 N N . ASP A 1 70 ? 8.357 -5.265 27.205 1.00 67.44 70 ASP A N 1
ATOM 523 C CA . ASP A 1 70 ? 8.406 -6.700 27.011 1.00 67.44 70 ASP A CA 1
ATOM 524 C C . ASP A 1 70 ? 7.095 -7.294 27.537 1.00 67.44 70 ASP A C 1
ATOM 526 O O . ASP A 1 70 ? 6.715 -7.095 28.694 1.00 67.44 70 ASP A O 1
ATOM 530 N N . SER A 1 71 ? 6.391 -8.031 26.678 1.00 62.34 71 SER A N 1
ATOM 531 C CA . SER A 1 71 ? 5.189 -8.777 27.051 1.00 62.34 71 SER A CA 1
ATOM 532 C C . SER A 1 71 ? 5.406 -9.683 28.266 1.00 62.34 71 SER A C 1
ATOM 534 O O . SER A 1 71 ? 4.462 -9.904 29.021 1.00 62.34 71 SER A O 1
ATOM 536 N N . ALA A 1 72 ? 6.639 -10.157 28.495 1.00 63.06 72 ALA A N 1
ATOM 537 C CA . ALA A 1 72 ? 6.975 -11.009 29.631 1.00 63.06 72 ALA A CA 1
ATOM 538 C C . ALA A 1 72 ? 6.889 -10.277 30.979 1.00 63.06 72 ALA A C 1
ATOM 540 O O . ALA A 1 72 ? 6.524 -10.881 31.983 1.00 63.06 72 ALA A O 1
ATOM 541 N N . THR A 1 73 ? 7.190 -8.975 31.022 1.00 66.06 73 THR A N 1
ATOM 542 C CA . THR A 1 73 ? 7.092 -8.184 32.264 1.00 66.06 73 THR A CA 1
ATOM 543 C C . THR A 1 73 ? 5.719 -7.531 32.439 1.00 66.06 73 THR A C 1
ATOM 545 O O . THR A 1 73 ? 5.424 -7.025 33.520 1.00 66.06 73 THR A O 1
ATOM 548 N N . TRP A 1 74 ? 4.874 -7.526 31.400 1.00 70.25 74 TRP A N 1
ATOM 549 C CA . TRP A 1 74 ? 3.669 -6.698 31.362 1.00 70.25 74 TRP A CA 1
ATOM 550 C C . TRP A 1 74 ? 2.466 -7.440 30.752 1.00 70.25 74 TRP A C 1
ATOM 552 O O . TRP A 1 74 ? 2.141 -7.241 29.579 1.00 70.25 74 TRP A O 1
ATOM 562 N N . PRO A 1 75 ? 1.715 -8.225 31.547 1.00 64.38 75 PRO A N 1
ATOM 563 C CA . PRO A 1 75 ? 0.569 -9.009 31.061 1.00 64.38 75 PRO A CA 1
ATOM 564 C C . PRO A 1 75 ? -0.498 -8.167 30.333 1.00 64.38 75 PRO A C 1
ATOM 566 O O . PRO A 1 75 ? -1.132 -8.614 29.373 1.00 64.38 75 PRO A O 1
ATOM 569 N N . LYS A 1 76 ? -0.657 -6.900 30.746 1.00 68.44 76 LYS A N 1
ATOM 570 C CA . LYS A 1 76 ? -1.622 -5.939 30.181 1.00 68.44 76 LYS A CA 1
ATOM 571 C C . LYS A 1 76 ? -1.173 -5.298 28.856 1.00 68.44 76 LYS A C 1
ATOM 573 O O . LYS A 1 76 ? -1.947 -4.550 28.258 1.00 68.44 76 LYS A O 1
ATOM 578 N N . VAL A 1 77 ? 0.038 -5.587 28.362 1.00 71.94 77 VAL A N 1
ATOM 579 C CA . VAL A 1 77 ? 0.529 -5.111 27.047 1.00 71.94 77 VAL A CA 1
ATOM 580 C C . VAL A 1 77 ? -0.199 -5.776 25.887 1.00 71.94 77 VAL A C 1
ATOM 582 O O . VAL A 1 77 ? -0.345 -5.159 24.841 1.00 71.94 77 VAL A O 1
ATOM 585 N N . SER A 1 78 ? -0.748 -6.976 26.081 1.00 71.75 78 SER A N 1
ATOM 586 C CA . SER A 1 78 ? -1.544 -7.680 25.063 1.00 71.75 78 SER A CA 1
ATOM 587 C C . SER A 1 78 ? -2.736 -6.866 24.533 1.00 71.75 78 SER A C 1
ATOM 589 O O . SER A 1 78 ? -3.148 -7.047 23.390 1.00 71.75 78 SER A O 1
ATOM 591 N N . LYS A 1 79 ? -3.272 -5.938 25.339 1.00 80.88 79 LYS A N 1
ATOM 592 C CA . LYS A 1 79 ? -4.374 -5.033 24.963 1.00 80.88 79 LYS A CA 1
ATOM 593 C C . LYS A 1 79 ? -3.899 -3.677 24.423 1.00 80.88 79 LYS A C 1
ATOM 595 O O . LYS A 1 79 ? -4.727 -2.861 24.023 1.00 80.88 79 LYS A O 1
ATOM 600 N N . ALA A 1 80 ? -2.592 -3.418 24.435 1.00 86.44 80 ALA A N 1
ATOM 601 C CA . ALA A 1 80 ? -2.002 -2.172 23.972 1.00 86.44 80 ALA A CA 1
ATOM 602 C C . ALA A 1 80 ? -1.843 -2.177 22.448 1.00 86.44 80 ALA A C 1
ATOM 604 O O . ALA A 1 80 ? -1.398 -3.163 21.861 1.00 86.44 80 ALA A O 1
ATOM 605 N N . ARG A 1 81 ? -2.123 -1.047 21.799 1.00 87.44 81 ARG A N 1
ATOM 606 C CA . ARG A 1 81 ? -1.799 -0.824 20.384 1.00 87.44 81 ARG A CA 1
ATOM 607 C C . ARG A 1 81 ? -0.672 0.183 20.274 1.00 87.44 81 ARG A C 1
ATOM 609 O O . ARG A 1 81 ? -0.696 1.219 20.930 1.00 87.44 81 ARG A O 1
ATOM 616 N N . TYR A 1 82 ? 0.316 -0.100 19.437 1.00 86.19 82 TYR A N 1
ATOM 617 C CA . TYR A 1 82 ? 1.372 0.864 19.167 1.00 86.19 82 TYR A CA 1
ATOM 618 C C . TYR A 1 82 ? 0.936 1.806 18.037 1.00 86.19 82 TYR A C 1
ATOM 620 O O . TYR A 1 82 ? 0.846 1.402 16.877 1.00 86.19 82 TYR A O 1
ATOM 628 N N . GLU A 1 83 ? 0.650 3.066 18.369 1.00 85.75 83 GLU A N 1
ATOM 629 C CA . GLU A 1 83 ? 0.019 4.028 17.460 1.00 85.75 83 GLU A CA 1
ATOM 630 C C . GLU A 1 83 ? 0.745 5.382 17.399 1.00 85.75 83 GLU A C 1
ATOM 632 O O . GLU A 1 83 ? 1.569 5.743 18.244 1.00 85.75 83 GLU A O 1
ATOM 637 N N . LYS A 1 84 ? 0.436 6.151 16.345 1.00 82.69 84 LYS A N 1
ATOM 638 C CA . LYS A 1 84 ? 0.832 7.557 16.194 1.00 82.69 84 LYS A CA 1
ATOM 639 C C . LYS A 1 84 ? -0.339 8.445 16.587 1.00 82.69 84 LYS A C 1
ATOM 641 O O . LYS A 1 84 ? -1.336 8.471 15.876 1.00 82.69 84 LYS A O 1
ATOM 646 N N . VAL A 1 85 ? -0.185 9.235 17.639 1.00 79.50 85 VAL A N 1
ATOM 647 C CA . VAL A 1 85 ? -1.229 10.139 18.129 1.00 79.50 85 VAL A CA 1
ATOM 648 C C . VAL A 1 85 ? -0.759 11.590 18.048 1.00 79.50 85 VAL A C 1
ATOM 650 O O . VAL A 1 85 ? 0.434 11.869 18.168 1.00 79.50 85 VAL A O 1
ATOM 653 N N . ALA A 1 86 ? -1.667 12.539 17.818 1.00 73.88 86 ALA A N 1
ATOM 654 C CA . ALA A 1 86 ? -1.332 13.958 17.863 1.00 73.88 86 ALA A CA 1
ATOM 655 C C . ALA A 1 86 ? -0.916 14.359 19.289 1.00 73.88 86 ALA A C 1
ATOM 657 O O . ALA A 1 86 ? -1.650 14.144 20.250 1.00 73.88 86 ALA A O 1
ATOM 658 N N . GLY A 1 87 ? 0.269 14.951 19.429 1.00 74.94 87 GLY A N 1
ATOM 659 C CA . GLY A 1 87 ? 0.777 15.472 20.694 1.00 74.94 87 GLY A CA 1
ATOM 660 C C . GLY A 1 87 ? 1.417 16.846 20.526 1.00 74.94 87 GLY A C 1
ATOM 661 O O . GLY A 1 87 ? 1.580 17.339 19.414 1.00 74.94 87 GLY A O 1
ATOM 662 N N . GLN A 1 88 ? 1.783 17.483 21.636 1.00 69.12 88 GLN A N 1
ATOM 663 C CA . GLN A 1 88 ? 2.551 18.731 21.622 1.00 69.12 88 GLN A CA 1
ATOM 664 C C . GLN A 1 88 ? 3.985 18.456 22.079 1.00 69.12 88 GLN A C 1
ATOM 666 O O . GLN A 1 88 ? 4.198 17.738 23.056 1.00 69.12 88 GLN A O 1
ATOM 671 N N . LEU A 1 89 ? 4.959 19.019 21.365 1.00 66.38 89 LEU A N 1
ATOM 672 C CA . LEU A 1 89 ? 6.350 19.120 21.798 1.00 66.38 89 LEU A CA 1
ATOM 673 C C . LEU A 1 89 ? 6.679 20.612 21.917 1.00 66.38 89 LEU A C 1
ATOM 675 O O . LEU A 1 89 ? 6.835 21.305 20.908 1.00 66.38 89 LEU A O 1
ATOM 679 N N . GLY A 1 90 ? 6.702 21.116 23.152 1.00 76.56 90 GLY A N 1
ATOM 680 C CA . GLY A 1 90 ? 6.677 22.557 23.406 1.00 76.56 90 GLY A CA 1
ATOM 681 C C . GLY A 1 90 ? 5.380 23.172 22.871 1.00 76.56 90 GLY A C 1
ATOM 682 O O . GLY A 1 90 ? 4.290 22.698 23.181 1.00 76.56 90 GLY A O 1
ATOM 683 N N . THR A 1 91 ? 5.495 24.190 22.019 1.00 72.69 91 THR A N 1
ATOM 684 C CA . THR A 1 91 ? 4.348 24.872 21.393 1.00 72.69 91 THR A CA 1
ATOM 685 C C . THR A 1 91 ? 3.886 24.232 20.079 1.00 72.69 91 THR A C 1
ATOM 687 O O . THR A 1 91 ? 2.824 24.582 19.567 1.00 72.69 91 THR A O 1
ATOM 690 N N . ARG A 1 92 ? 4.653 23.290 19.507 1.00 66.25 92 ARG A N 1
ATOM 691 C CA . ARG A 1 92 ? 4.361 22.701 18.189 1.00 66.25 92 ARG A CA 1
ATOM 692 C C . ARG A 1 92 ? 3.554 21.412 18.313 1.00 66.25 92 ARG A C 1
ATOM 694 O O . ARG A 1 92 ? 3.902 20.523 19.089 1.00 66.25 92 ARG A O 1
ATOM 701 N N . LEU A 1 93 ? 2.509 21.288 17.494 1.00 67.12 93 LEU A N 1
ATOM 702 C CA . LEU A 1 93 ? 1.756 20.045 17.325 1.00 67.12 93 LEU A CA 1
ATOM 703 C C . LEU A 1 93 ? 2.573 19.075 16.455 1.00 67.12 93 LEU A C 1
ATOM 705 O O . LEU A 1 93 ? 2.925 19.403 15.323 1.00 67.12 93 LEU A O 1
ATOM 709 N N . GLN A 1 94 ? 2.894 17.893 16.979 1.00 76.44 94 GLN A N 1
ATOM 710 C CA . GLN A 1 94 ? 3.635 16.845 16.277 1.00 76.44 94 GLN A CA 1
ATOM 711 C C . GLN A 1 94 ? 3.048 15.459 16.578 1.00 76.44 94 GLN A C 1
ATOM 713 O O . GLN A 1 94 ? 2.591 15.213 17.696 1.00 76.44 94 GLN A O 1
ATOM 718 N N . PRO A 1 95 ? 3.086 14.517 15.618 1.00 78.69 95 PRO A N 1
ATOM 719 C CA . PRO A 1 95 ? 2.699 13.140 15.886 1.00 78.69 95 PRO A CA 1
ATOM 720 C C . PRO A 1 95 ? 3.699 12.490 16.852 1.00 78.69 95 PRO A C 1
ATOM 722 O O . PRO A 1 95 ? 4.911 12.508 16.628 1.00 78.69 95 PRO A O 1
ATOM 725 N N . ARG A 1 96 ? 3.189 11.889 17.923 1.00 81.38 96 ARG A N 1
ATOM 726 C CA . ARG A 1 96 ? 3.946 11.121 18.913 1.00 81.38 96 ARG A CA 1
ATOM 727 C C . ARG A 1 96 ? 3.648 9.649 18.704 1.00 81.38 96 ARG A C 1
ATOM 729 O O . ARG A 1 96 ? 2.492 9.272 18.547 1.00 81.38 96 ARG A O 1
ATOM 736 N N . LYS A 1 97 ? 4.689 8.823 18.685 1.00 87.31 97 LYS A N 1
ATOM 737 C CA . LYS A 1 97 ? 4.524 7.370 18.705 1.00 87.31 97 LYS A CA 1
ATOM 738 C C . LYS A 1 97 ? 4.487 6.891 20.149 1.00 87.31 97 LYS A C 1
ATOM 740 O O . LYS A 1 97 ? 5.236 7.416 20.977 1.00 87.31 97 LYS A O 1
ATOM 745 N N . GLY A 1 98 ? 3.642 5.917 20.433 1.00 90.00 98 GLY A N 1
ATOM 746 C CA . GLY A 1 98 ? 3.521 5.363 21.768 1.00 90.00 98 GLY A CA 1
ATOM 747 C C . GLY A 1 98 ? 2.537 4.211 21.831 1.00 90.00 98 GLY A C 1
ATOM 748 O O . GLY A 1 98 ? 1.910 3.853 20.835 1.00 90.00 98 GLY A O 1
ATOM 749 N N . TRP A 1 99 ? 2.413 3.650 23.023 1.00 90.88 99 TRP A N 1
ATOM 750 C CA . TRP A 1 99 ? 1.461 2.592 23.320 1.00 90.88 99 TRP A CA 1
ATOM 751 C C . TRP A 1 99 ? 0.149 3.194 23.811 1.00 90.88 99 TRP A C 1
ATOM 753 O O . TRP A 1 99 ? 0.143 4.079 24.667 1.00 90.88 99 TRP A O 1
ATOM 763 N N . LEU A 1 100 ? -0.952 2.725 23.241 1.00 90.31 100 LEU A N 1
ATOM 764 C CA . LEU A 1 100 ? -2.306 3.192 23.477 1.00 90.31 100 LEU A CA 1
ATOM 765 C C . LEU A 1 100 ? -3.136 2.058 24.077 1.00 90.31 100 LEU A C 1
ATOM 767 O O . LEU A 1 100 ? -3.229 0.980 23.490 1.00 90.31 100 LEU A O 1
ATOM 771 N N . TRP A 1 101 ? -3.783 2.326 25.205 1.00 92.06 101 TRP A N 1
ATOM 772 C CA . TRP A 1 101 ? -4.780 1.444 25.802 1.00 92.06 101 TRP A CA 1
ATOM 773 C C . TRP A 1 101 ? -6.133 2.134 25.829 1.00 92.06 101 TRP A C 1
ATOM 775 O O . TRP A 1 101 ? -6.236 3.304 26.203 1.00 92.06 101 TRP A O 1
ATOM 785 N N . LEU A 1 102 ? -7.167 1.375 25.480 1.00 90.19 102 LEU A N 1
ATOM 786 C CA . LEU A 1 102 ? -8.561 1.786 25.569 1.00 90.19 102 LEU A CA 1
ATOM 787 C C . LEU A 1 102 ? -9.201 1.026 26.731 1.00 90.19 102 LEU A C 1
ATOM 789 O O . LEU A 1 102 ? -9.074 -0.197 26.808 1.00 90.19 102 LEU A O 1
ATOM 793 N N . VAL A 1 103 ? -9.845 1.749 27.646 1.00 88.69 103 VAL A N 1
ATOM 794 C CA . VAL A 1 103 ? -10.517 1.180 28.821 1.00 88.69 103 VAL A CA 1
ATOM 795 C C . VAL A 1 103 ? -12.008 1.510 28.768 1.00 88.69 103 VAL A C 1
ATOM 797 O O . VAL A 1 103 ? -12.384 2.657 28.506 1.00 88.69 103 VAL A O 1
ATOM 800 N N . GLY A 1 104 ? -12.840 0.493 29.009 1.00 84.44 104 GLY A N 1
ATOM 801 C CA . GLY A 1 104 ? -14.297 0.537 28.841 1.00 84.44 104 GLY A CA 1
ATOM 802 C C . GLY A 1 104 ? -14.738 0.352 27.382 1.00 84.44 104 GLY A C 1
ATOM 803 O O . GLY A 1 104 ? -13.929 0.006 26.521 1.00 84.44 104 GLY A O 1
ATOM 804 N N . ASP A 1 105 ? -16.012 0.634 27.087 1.00 77.50 105 ASP A N 1
ATOM 805 C CA . ASP A 1 105 ? -16.610 0.556 25.735 1.00 77.50 105 ASP A CA 1
ATOM 806 C C . ASP A 1 105 ? -16.145 1.691 24.800 1.00 77.50 105 ASP A C 1
ATOM 808 O O . ASP A 1 105 ? -16.914 2.293 24.045 1.00 77.50 105 ASP A O 1
ATOM 812 N N . VAL A 1 106 ? -14.867 2.053 24.870 1.00 77.00 106 VAL A N 1
ATOM 813 C CA . VAL A 1 106 ? -14.238 3.014 23.968 1.00 77.00 106 VAL A CA 1
ATOM 814 C C . VAL A 1 106 ? -13.890 2.260 22.684 1.00 77.00 106 VAL A C 1
ATOM 816 O O . VAL A 1 106 ? -12.775 1.785 22.505 1.00 77.00 106 VAL A O 1
ATOM 819 N N . THR A 1 107 ? -14.882 2.116 21.802 1.00 61.84 107 THR A N 1
ATOM 820 C CA . THR A 1 107 ? -14.834 1.210 20.637 1.00 61.84 107 THR A CA 1
ATOM 821 C C . THR A 1 107 ? -13.936 1.657 19.489 1.00 61.84 107 THR A C 1
ATOM 823 O O . THR A 1 107 ? -13.618 0.850 18.630 1.00 61.84 107 THR A O 1
ATOM 826 N N . ASP A 1 108 ? -13.482 2.904 19.475 1.00 58.56 108 ASP A N 1
ATOM 827 C CA . ASP A 1 108 ? -12.361 3.362 18.656 1.00 58.56 108 ASP A CA 1
ATOM 828 C C . ASP A 1 108 ? -12.186 4.847 18.972 1.00 58.56 108 ASP A C 1
ATOM 830 O O . ASP A 1 108 ? -12.846 5.718 18.396 1.00 58.56 108 ASP A O 1
ATOM 834 N N . SER A 1 109 ? -11.263 5.196 19.869 1.00 50.16 109 SER A N 1
ATOM 835 C CA . SER A 1 109 ? -10.589 6.470 19.658 1.00 50.16 109 SER A CA 1
ATOM 836 C C . SER A 1 109 ? -9.630 6.224 18.505 1.00 50.16 109 SER A C 1
ATOM 838 O O . SER A 1 109 ? -8.439 6.008 18.717 1.00 50.16 109 SER A O 1
ATOM 840 N N . LYS A 1 110 ? -10.129 6.305 17.268 1.00 51.16 110 LYS A N 1
ATOM 841 C CA . LYS A 1 110 ? -9.292 6.872 16.219 1.00 51.16 110 LYS A CA 1
ATOM 842 C C . LYS A 1 110 ? -8.966 8.274 16.725 1.00 51.16 110 LYS A C 1
ATOM 844 O O . LYS A 1 110 ? -9.639 9.238 16.367 1.00 51.16 110 LYS A O 1
ATOM 849 N N . ALA A 1 111 ? -7.943 8.396 17.583 1.00 47.59 111 ALA A N 1
ATOM 850 C CA . ALA A 1 111 ? -7.077 9.557 17.557 1.00 47.59 111 ALA A CA 1
ATOM 851 C C . ALA A 1 111 ? -6.946 9.839 16.076 1.00 47.59 111 ALA A C 1
ATOM 853 O O . ALA A 1 111 ? -6.620 8.892 15.357 1.00 47.59 111 ALA A O 1
ATOM 854 N N . ARG A 1 112 ? -7.386 11.018 15.620 1.00 46.31 112 ARG A N 1
ATOM 855 C CA . ARG A 1 112 ? -7.493 11.350 14.196 1.00 46.31 112 ARG A CA 1
ATOM 856 C C . ARG A 1 112 ? -6.099 11.281 13.564 1.00 46.31 112 ARG A C 1
ATOM 858 O O . ARG A 1 112 ? -5.490 12.285 13.224 1.00 46.31 112 ARG A O 1
ATOM 865 N N . THR A 1 113 ? -5.564 10.080 13.405 1.00 40.88 113 THR A N 1
ATOM 866 C CA . THR A 1 113 ? -4.654 9.709 12.365 1.00 40.88 113 THR A CA 1
ATOM 867 C C . THR A 1 113 ? -5.466 10.041 11.140 1.00 40.88 113 THR A C 1
ATOM 869 O O . THR A 1 113 ? -6.565 9.517 10.942 1.00 40.88 113 THR A O 1
ATOM 872 N N . CYS A 1 114 ? -4.997 11.039 10.401 1.00 35.88 114 CYS A N 1
ATOM 873 C CA . CYS A 1 114 ? -5.461 11.329 9.061 1.00 35.88 114 CYS A CA 1
ATOM 874 C C . CYS A 1 114 ? -5.330 10.038 8.237 1.00 35.88 114 CYS A C 1
ATOM 876 O O . CYS A 1 114 ? -4.342 9.821 7.548 1.00 35.88 114 CYS A O 1
ATOM 878 N N . THR A 1 115 ? -6.299 9.137 8.376 1.00 39.06 115 THR A N 1
ATOM 879 C CA . THR A 1 115 ? -6.485 7.947 7.548 1.00 39.06 115 THR A CA 1
ATOM 880 C C . THR A 1 115 ? -7.035 8.362 6.191 1.00 39.06 115 THR A C 1
ATOM 882 O O . THR A 1 115 ? -6.851 7.653 5.212 1.00 39.06 115 THR A O 1
ATOM 885 N N . GLY A 1 116 ? -7.587 9.574 6.096 1.00 36.31 116 GLY A N 1
ATOM 886 C CA . GLY A 1 116 ? -7.537 10.345 4.871 1.00 36.31 116 GLY A CA 1
ATOM 887 C C . GLY A 1 116 ? -6.284 11.208 4.865 1.00 36.31 116 GLY A C 1
ATOM 888 O O . GLY A 1 116 ? -6.257 12.263 5.496 1.00 36.31 116 GLY A O 1
ATOM 889 N N . THR A 1 117 ? -5.286 10.849 4.057 1.00 33.06 117 THR A N 1
ATOM 890 C CA . THR A 1 117 ? -4.662 11.899 3.237 1.00 33.06 117 THR A CA 1
ATOM 891 C C . THR A 1 117 ? -5.834 12.705 2.671 1.00 33.06 117 THR A C 1
ATOM 893 O O . THR A 1 117 ? -6.765 12.065 2.177 1.00 33.06 117 THR A O 1
ATOM 896 N N . PRO A 1 118 ? -5.899 14.041 2.792 1.00 32.53 118 PRO A N 1
ATOM 897 C CA . PRO A 1 118 ? -6.949 14.795 2.131 1.00 32.53 118 PRO A CA 1
ATOM 898 C C . PRO A 1 118 ? -6.807 14.546 0.630 1.00 32.53 118 PRO A C 1
ATOM 900 O O . PRO A 1 118 ? -6.028 15.192 -0.067 1.00 32.53 118 PRO A O 1
ATOM 903 N N . TYR A 1 119 ? -7.536 13.551 0.140 1.00 37.97 119 TYR A N 1
ATOM 904 C CA . TYR A 1 119 ? -7.825 13.407 -1.258 1.00 37.97 119 TYR A CA 1
ATOM 905 C C . TYR A 1 119 ? -8.848 14.498 -1.508 1.00 37.97 119 TYR A C 1
ATOM 907 O O . TYR A 1 119 ? -10.039 14.341 -1.246 1.00 37.97 119 TYR A O 1
ATOM 915 N N . VAL A 1 120 ? -8.358 15.652 -1.956 1.00 35.50 120 VAL A N 1
ATOM 916 C CA . VAL A 1 120 ? -9.184 16.513 -2.787 1.00 35.50 120 VAL A CA 1
ATOM 917 C C . VAL A 1 120 ? -9.640 15.591 -3.904 1.00 35.50 120 VAL A C 1
ATOM 919 O O . VAL A 1 120 ? -8.828 15.203 -4.746 1.00 35.50 120 VAL A O 1
ATOM 922 N N . ALA A 1 121 ? -10.905 15.176 -3.855 1.00 35.91 121 ALA A N 1
ATOM 923 C CA . ALA A 1 121 ? -11.561 14.549 -4.980 1.00 35.91 121 ALA A CA 1
ATOM 924 C C . ALA A 1 121 ? -11.627 15.615 -6.067 1.00 35.91 121 ALA A C 1
ATOM 926 O O . ALA A 1 121 ? -12.632 16.293 -6.255 1.00 35.91 121 ALA A O 1
ATOM 927 N N . LYS A 1 122 ? -10.496 15.801 -6.757 1.00 39.59 122 LYS A N 1
ATOM 928 C CA . LYS A 1 122 ? -10.513 16.357 -8.092 1.00 39.59 122 LYS A CA 1
ATOM 929 C C . LYS A 1 122 ? -11.523 15.488 -8.838 1.00 39.59 122 LYS A C 1
ATOM 931 O O . LYS A 1 122 ? -11.477 14.262 -8.659 1.00 39.59 122 LYS A O 1
ATOM 936 N N . PRO A 1 123 ? -12.465 16.091 -9.580 1.00 37.94 123 PRO A N 1
ATOM 937 C CA . PRO A 1 123 ? -13.377 15.318 -10.409 1.00 37.94 123 PRO A CA 1
ATOM 938 C C . PRO A 1 123 ? -12.529 14.276 -11.132 1.00 37.94 123 PRO A C 1
ATOM 940 O O . PRO A 1 123 ? -11.429 14.613 -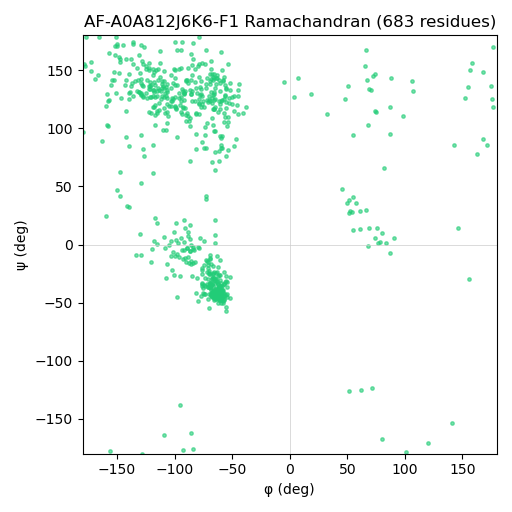11.577 1.00 37.94 123 PRO A O 1
ATOM 943 N N . ARG A 1 124 ? -12.963 13.010 -11.136 1.00 45.62 124 ARG A N 1
ATOM 944 C CA . ARG A 1 124 ? -12.325 11.960 -11.933 1.00 45.62 124 ARG A CA 1
ATOM 945 C C . ARG A 1 124 ? -12.415 12.407 -13.392 1.00 45.62 124 ARG A C 1
ATOM 947 O O . ARG A 1 124 ? -13.354 12.058 -14.090 1.00 45.62 124 ARG A O 1
ATOM 954 N N . THR A 1 125 ? -11.475 13.245 -13.803 1.00 46.91 125 THR A N 1
ATOM 955 C CA . THR A 1 125 ? -11.143 13.511 -15.186 1.00 46.91 125 THR A CA 1
ATOM 956 C C . THR A 1 125 ? -10.690 12.173 -15.724 1.00 46.91 125 THR A C 1
ATOM 958 O O . THR A 1 125 ? -9.841 11.537 -15.093 1.00 46.91 125 THR A O 1
ATOM 961 N N . ASP A 1 126 ? -11.354 11.746 -16.789 1.00 57.06 126 ASP A N 1
ATOM 962 C CA . ASP A 1 126 ? -10.981 10.730 -17.768 1.00 57.06 126 ASP A CA 1
ATOM 963 C C . ASP A 1 126 ? -9.662 10.012 -17.474 1.00 57.06 126 ASP A C 1
ATOM 965 O O . ASP A 1 126 ? -8.635 10.650 -17.270 1.00 57.06 126 ASP A O 1
ATOM 969 N N . SER A 1 127 ? -9.684 8.677 -17.443 1.00 78.25 127 SER A N 1
ATOM 970 C CA . SER A 1 127 ? -8.527 7.816 -17.161 1.00 78.25 127 SER A CA 1
ATOM 971 C C . SER A 1 127 ? -7.284 8.238 -17.963 1.00 78.25 127 SER A C 1
ATOM 973 O O . SER A 1 127 ? -7.079 7.800 -19.099 1.00 78.25 127 SER A O 1
ATOM 975 N N . THR A 1 128 ? -6.467 9.114 -17.382 1.00 89.12 128 THR A N 1
ATOM 976 C CA . THR A 1 128 ? -5.228 9.590 -17.988 1.00 89.12 128 THR A CA 1
ATOM 977 C C . THR A 1 128 ? -4.095 8.668 -17.573 1.00 89.12 128 THR A C 1
ATOM 979 O O . THR A 1 128 ? -4.018 8.204 -16.434 1.00 89.12 128 THR A O 1
ATOM 982 N N . VAL A 1 129 ? -3.202 8.391 -18.515 1.00 92.06 129 VAL A N 1
ATOM 983 C CA . VAL A 1 129 ? -2.036 7.530 -18.322 1.00 92.06 129 VAL A CA 1
ATOM 984 C C . VAL A 1 129 ? -0.790 8.399 -18.379 1.00 92.06 129 VAL A C 1
ATOM 986 O O . VAL A 1 129 ? -0.685 9.293 -19.214 1.00 92.06 129 VAL A O 1
ATOM 989 N N . VAL A 1 130 ? 0.174 8.152 -17.494 1.00 94.62 130 VAL A N 1
ATOM 990 C CA . VAL A 1 130 ? 1.471 8.835 -17.541 1.00 94.62 130 VAL A CA 1
ATOM 991 C C . VAL A 1 130 ? 2.491 7.919 -18.199 1.00 94.62 130 VAL A C 1
ATOM 993 O O . VAL A 1 130 ? 2.689 6.777 -17.783 1.00 94.62 130 VAL A O 1
ATOM 996 N N . LEU A 1 131 ? 3.158 8.441 -19.220 1.00 96.69 131 LEU A N 1
ATOM 997 C CA . LEU A 1 131 ? 4.233 7.778 -19.937 1.00 96.69 131 LEU A CA 1
ATOM 998 C C . LEU A 1 131 ? 5.557 8.483 -19.645 1.00 96.69 131 LEU A C 1
ATOM 1000 O O . LEU A 1 131 ? 5.634 9.709 -19.573 1.00 96.69 131 LEU A O 1
ATOM 1004 N N . ARG A 1 132 ? 6.613 7.694 -19.492 1.00 97.50 132 ARG A N 1
ATOM 1005 C CA . ARG A 1 132 ? 7.997 8.136 -19.428 1.00 97.50 132 ARG A CA 1
ATOM 1006 C C . ARG A 1 132 ? 8.617 8.012 -20.805 1.00 97.50 132 ARG A C 1
ATOM 1008 O O . ARG A 1 132 ? 8.559 6.952 -21.415 1.00 97.50 132 ARG A O 1
ATOM 1015 N N . PHE A 1 133 ? 9.262 9.081 -21.236 1.00 98.31 133 PHE A N 1
ATOM 1016 C CA . PHE A 1 133 ? 9.986 9.164 -22.490 1.00 98.31 133 PHE A CA 1
ATOM 1017 C C . PHE A 1 133 ? 11.473 9.326 -22.205 1.00 98.31 133 PHE A C 1
ATOM 1019 O O . PHE A 1 133 ? 11.866 10.139 -21.367 1.00 98.31 133 PHE A O 1
ATOM 1026 N N . VAL A 1 134 ? 12.300 8.542 -22.890 1.00 98.19 134 VAL A N 1
ATOM 1027 C CA . VAL A 1 134 ? 13.759 8.573 -22.771 1.00 98.19 134 VAL A CA 1
ATOM 1028 C C . VAL A 1 134 ? 14.379 8.682 -24.159 1.00 98.19 134 VAL A C 1
ATOM 1030 O O . VAL A 1 134 ? 14.060 7.889 -25.036 1.00 98.19 134 VAL A O 1
ATOM 1033 N N . ALA A 1 135 ? 15.290 9.628 -24.358 1.00 98.19 135 ALA A N 1
ATOM 1034 C CA . ALA A 1 135 ? 16.117 9.732 -25.557 1.00 98.19 135 ALA A CA 1
ATOM 1035 C C . ALA A 1 135 ? 17.592 9.667 -25.154 1.00 98.19 135 ALA A C 1
ATOM 1037 O O . ALA A 1 135 ? 18.009 10.339 -24.213 1.00 98.19 135 ALA A O 1
ATOM 1038 N N . GLU A 1 136 ? 18.400 8.873 -25.854 1.00 97.56 136 GLU A N 1
ATOM 1039 C CA . GLU A 1 136 ? 19.850 8.819 -25.626 1.00 97.56 136 GLU A CA 1
ATOM 1040 C C . GLU A 1 136 ? 20.618 9.379 -26.818 1.00 97.56 136 GLU A C 1
ATOM 1042 O O . GLU A 1 136 ? 20.239 9.148 -27.970 1.00 97.56 136 GLU A O 1
ATOM 1047 N N . LYS A 1 137 ? 21.733 10.055 -26.527 1.00 97.75 137 LYS A N 1
ATOM 1048 C CA . LYS A 1 137 ? 22.611 10.701 -27.506 1.00 97.75 137 LYS A CA 1
ATOM 1049 C C . LYS A 1 137 ? 23.082 9.730 -28.580 1.00 97.75 137 LYS A C 1
ATOM 1051 O O . LYS A 1 137 ? 22.977 10.051 -29.752 1.00 97.75 137 LYS A O 1
ATOM 1056 N N . LYS A 1 138 ? 23.508 8.526 -28.189 1.00 95.88 138 LYS A N 1
ATOM 1057 C CA . LYS A 1 138 ? 24.027 7.501 -29.112 1.00 95.88 138 LYS A CA 1
ATOM 1058 C C . LYS A 1 138 ? 23.018 6.994 -30.154 1.00 95.88 138 LYS A C 1
ATOM 1060 O O . LYS A 1 138 ? 23.424 6.429 -31.156 1.00 95.88 138 LYS A O 1
ATOM 1065 N N . TYR A 1 139 ? 21.714 7.182 -29.931 1.00 96.62 139 TYR A N 1
ATOM 1066 C CA . TYR A 1 139 ? 20.669 6.832 -30.908 1.00 96.62 139 TYR A CA 1
ATOM 1067 C C . TYR A 1 139 ? 20.085 8.061 -31.619 1.00 96.62 139 TYR A C 1
ATOM 1069 O O . TYR A 1 139 ? 19.173 7.928 -32.429 1.00 96.62 139 TYR A O 1
ATOM 1077 N N . ASN A 1 140 ? 20.565 9.256 -31.271 1.00 97.31 140 ASN A N 1
ATOM 1078 C CA . ASN A 1 140 ? 20.033 10.545 -31.701 1.00 97.31 140 ASN A CA 1
ATOM 1079 C C . ASN A 1 140 ? 21.166 11.534 -32.021 1.00 97.31 140 ASN A C 1
ATOM 1081 O O . ASN A 1 140 ? 21.012 12.724 -31.763 1.00 97.31 140 ASN A O 1
ATOM 1085 N N . GLU A 1 141 ? 22.319 11.075 -32.515 1.00 96.31 141 GLU A N 1
ATOM 1086 C CA . GLU A 1 141 ? 23.524 11.915 -32.611 1.00 96.31 141 GLU A CA 1
ATOM 1087 C C . GLU A 1 141 ? 23.284 13.186 -33.439 1.00 96.31 141 GLU A C 1
ATOM 1089 O O . GLU A 1 141 ? 23.598 14.285 -32.979 1.00 96.31 141 GLU A O 1
ATOM 1094 N N . GLU A 1 142 ? 22.611 13.055 -34.586 1.00 95.62 142 GLU A N 1
ATOM 1095 C CA . GLU A 1 142 ? 22.262 14.173 -35.472 1.00 95.62 142 GLU A CA 1
ATOM 1096 C C . GLU A 1 142 ? 21.252 15.151 -34.849 1.00 95.62 142 GLU A C 1
ATOM 1098 O O . GLU A 1 142 ? 21.359 16.367 -35.009 1.00 95.62 142 GLU A O 1
ATOM 1103 N N . ALA A 1 143 ? 20.259 14.638 -34.117 1.00 96.19 143 ALA A N 1
ATOM 1104 C CA . ALA A 1 143 ? 19.191 15.444 -33.528 1.00 96.19 143 ALA A CA 1
ATOM 1105 C C . ALA A 1 143 ? 19.496 15.919 -32.097 1.00 96.19 143 ALA A C 1
ATOM 1107 O O . ALA A 1 143 ? 18.720 16.692 -31.528 1.00 96.19 143 ALA A O 1
ATOM 1108 N N . TRP A 1 144 ? 20.618 15.497 -31.501 1.00 97.50 144 TRP A N 1
ATOM 1109 C CA . TRP A 1 144 ? 20.904 15.707 -30.080 1.00 97.50 144 TRP A CA 1
ATOM 1110 C C . TRP A 1 144 ? 20.948 17.183 -29.693 1.00 97.50 144 TRP A C 1
ATOM 1112 O O . TRP A 1 144 ? 20.402 17.564 -28.661 1.00 97.50 144 TRP A O 1
ATOM 1122 N N . ALA A 1 145 ? 21.551 18.027 -30.535 1.00 97.12 145 ALA A N 1
ATOM 1123 C CA . ALA A 1 145 ? 21.634 19.467 -30.295 1.00 97.12 145 ALA A CA 1
ATOM 1124 C C . ALA A 1 145 ? 20.250 20.143 -30.268 1.00 97.12 145 ALA A C 1
ATOM 1126 O O . ALA A 1 145 ? 20.044 21.110 -29.535 1.00 97.12 145 ALA A O 1
ATOM 1127 N N . LYS A 1 146 ? 19.292 19.628 -31.050 1.00 96.88 146 LYS A N 1
ATOM 1128 C CA . LYS A 1 146 ? 17.900 20.096 -31.059 1.00 96.88 146 LYS A CA 1
ATOM 1129 C C . LYS A 1 146 ? 17.138 19.552 -29.846 1.00 96.88 146 LYS A C 1
ATOM 1131 O O . LYS A 1 146 ? 16.444 20.309 -29.169 1.00 96.88 146 LYS A O 1
ATOM 1136 N N . LEU A 1 147 ? 17.310 18.264 -29.542 1.00 96.81 147 LEU A N 1
ATOM 1137 C CA . LEU A 1 147 ? 16.684 17.590 -28.402 1.00 96.81 147 LEU A CA 1
ATOM 1138 C C . LEU A 1 147 ? 17.101 18.208 -27.062 1.00 96.81 147 LEU A C 1
ATOM 1140 O O . LEU A 1 147 ? 16.243 18.455 -26.221 1.00 96.81 147 LEU A O 1
ATOM 1144 N N . SER A 1 148 ? 18.385 18.513 -26.871 1.00 96.94 148 SER A N 1
ATOM 1145 C CA . SER A 1 148 ? 18.897 19.093 -25.622 1.00 96.94 148 SER A CA 1
ATOM 1146 C C . SER A 1 148 ? 18.398 20.516 -25.367 1.00 96.94 148 SER A C 1
ATOM 1148 O O . SER A 1 148 ? 18.212 20.895 -24.214 1.00 96.94 148 SER A O 1
ATOM 1150 N N . LYS A 1 149 ? 18.127 21.289 -26.428 1.00 96.69 149 LYS A N 1
ATOM 1151 C CA . LYS A 1 149 ? 17.568 22.648 -26.333 1.00 96.69 149 LYS A CA 1
ATOM 1152 C C . LYS A 1 149 ? 16.040 22.671 -26.223 1.00 96.69 149 LYS A C 1
ATOM 1154 O O . LYS A 1 149 ? 15.489 23.623 -25.683 1.00 96.69 149 LYS A O 1
ATOM 1159 N N . GLY A 1 150 ? 15.346 21.660 -26.753 1.00 96.31 150 GLY A N 1
ATOM 1160 C CA . GLY A 1 150 ? 13.893 21.692 -26.946 1.00 96.31 150 GLY A CA 1
ATOM 1161 C C . GLY A 1 150 ? 13.214 20.326 -26.870 1.00 96.31 150 GLY A C 1
ATOM 1162 O O . GLY A 1 150 ? 12.395 20.004 -27.735 1.00 96.31 150 GLY A O 1
ATOM 1163 N N . ALA A 1 151 ? 13.540 19.529 -25.849 1.00 97.12 151 ALA A N 1
ATOM 1164 C CA . ALA A 1 151 ? 13.053 18.158 -25.672 1.00 97.12 151 ALA A CA 1
ATOM 1165 C C . ALA A 1 151 ? 11.524 18.046 -25.749 1.00 97.12 151 ALA A C 1
ATOM 1167 O O . ALA A 1 151 ? 11.007 17.205 -26.478 1.00 97.12 151 ALA A O 1
ATOM 1168 N N . THR A 1 152 ? 10.801 18.941 -25.070 1.00 97.38 152 THR A N 1
ATOM 1169 C CA . THR A 1 152 ? 9.331 18.959 -25.051 1.00 97.38 152 THR A CA 1
ATOM 1170 C C . THR A 1 152 ? 8.724 19.120 -26.442 1.00 97.38 152 THR A C 1
ATOM 1172 O O . THR A 1 152 ? 7.797 18.395 -26.799 1.00 97.38 152 THR A O 1
ATOM 1175 N N . LYS A 1 153 ? 9.251 20.057 -27.241 1.00 97.12 153 LYS A N 1
ATOM 1176 C CA . LYS A 1 153 ? 8.771 20.297 -28.608 1.00 97.12 153 LYS A CA 1
ATOM 1177 C C . LYS A 1 153 ? 9.060 19.086 -29.493 1.00 97.12 153 LYS A C 1
ATOM 1179 O O . LYS A 1 153 ? 8.154 18.572 -30.131 1.00 97.12 153 LYS A O 1
ATOM 1184 N N . CYS A 1 154 ? 10.292 18.577 -29.444 1.00 97.88 154 CYS A N 1
ATOM 1185 C CA . CYS A 1 154 ? 10.688 17.403 -30.222 1.00 97.88 154 CYS A CA 1
ATOM 1186 C C . CYS A 1 154 ? 9.883 16.152 -29.846 1.00 97.88 154 CYS A C 1
ATOM 1188 O O . CYS A 1 154 ? 9.583 15.341 -30.716 1.00 97.88 154 CYS A O 1
ATOM 1190 N N . LEU A 1 155 ? 9.527 15.989 -28.567 1.00 97.88 155 LEU A N 1
ATOM 1191 C CA . LEU A 1 155 ? 8.665 14.898 -28.126 1.00 97.88 155 LEU A CA 1
ATOM 1192 C C . LEU A 1 155 ? 7.250 15.035 -28.703 1.00 97.88 155 LEU A C 1
ATOM 1194 O O . LEU A 1 155 ? 6.712 14.057 -29.209 1.00 97.88 155 LEU A O 1
ATOM 1198 N N . ARG A 1 156 ? 6.647 16.230 -28.659 1.00 97.12 156 ARG A N 1
ATOM 1199 C CA . ARG A 1 156 ? 5.312 16.456 -29.243 1.00 97.12 156 ARG A CA 1
ATOM 1200 C C . ARG A 1 156 ? 5.303 16.207 -30.751 1.00 97.12 156 ARG A C 1
ATOM 1202 O O . ARG A 1 156 ? 4.423 15.497 -31.226 1.00 97.12 156 ARG A O 1
ATOM 1209 N N . ASP A 1 157 ? 6.305 16.712 -31.469 1.00 97.31 157 ASP A N 1
ATOM 1210 C CA . ASP A 1 157 ? 6.465 16.482 -32.912 1.00 97.31 157 ASP A CA 1
ATOM 1211 C C . ASP A 1 157 ? 6.599 14.978 -33.224 1.00 97.31 157 ASP A C 1
ATOM 1213 O O . ASP A 1 157 ? 6.003 14.470 -34.178 1.00 97.31 157 ASP A O 1
ATOM 1217 N N . TRP A 1 158 ? 7.343 14.243 -32.387 1.00 98.00 158 TRP A N 1
ATOM 1218 C CA . TRP A 1 158 ? 7.477 12.790 -32.491 1.00 98.00 158 TRP A CA 1
ATOM 1219 C C . TRP A 1 158 ? 6.142 12.075 -32.252 1.00 98.00 158 TRP A C 1
ATOM 1221 O O . TRP A 1 158 ? 5.761 11.243 -33.068 1.00 98.00 158 TRP A O 1
ATOM 1231 N N . CYS A 1 159 ? 5.389 12.428 -31.202 1.00 97.75 159 CYS A N 1
ATOM 1232 C CA . CYS A 1 159 ? 4.084 11.822 -30.913 1.00 97.75 159 CYS A CA 1
ATOM 1233 C C . CYS A 1 159 ? 3.071 12.057 -32.046 1.00 97.75 159 CYS A C 1
ATOM 1235 O O . CYS A 1 159 ? 2.374 11.122 -32.433 1.00 97.75 159 CYS A O 1
ATOM 1237 N N . LEU A 1 160 ? 3.015 13.277 -32.596 1.00 97.00 160 LEU A N 1
ATOM 1238 C CA . LEU A 1 160 ? 2.145 13.626 -33.730 1.00 97.00 160 LEU A CA 1
ATOM 1239 C C . LEU A 1 160 ? 2.469 12.812 -34.987 1.00 97.00 160 LEU A C 1
ATOM 1241 O O . LEU A 1 160 ? 1.566 12.443 -35.731 1.00 97.00 160 LEU A O 1
ATOM 1245 N N . SER A 1 161 ? 3.752 12.523 -35.204 1.00 97.44 161 SER A N 1
ATOM 1246 C CA . SER A 1 161 ? 4.211 11.695 -36.323 1.00 97.44 161 SER A CA 1
ATOM 1247 C C . SER A 1 161 ? 3.955 10.203 -36.084 1.00 97.44 161 SER A C 1
ATOM 1249 O O . SER A 1 161 ? 3.677 9.471 -37.027 1.00 97.44 161 SER A O 1
ATOM 1251 N N . ALA A 1 162 ? 4.052 9.755 -34.829 1.00 96.25 162 ALA A N 1
ATOM 1252 C CA . ALA A 1 162 ? 3.884 8.359 -34.439 1.00 96.25 162 ALA A CA 1
ATOM 1253 C C . ALA A 1 162 ? 2.426 7.891 -34.544 1.00 96.25 162 ALA A C 1
ATOM 1255 O O . ALA A 1 162 ? 2.161 6.744 -34.894 1.00 96.25 162 ALA A O 1
ATOM 1256 N N . THR A 1 163 ? 1.458 8.754 -34.220 1.00 95.25 163 THR A N 1
ATOM 1257 C CA . THR A 1 163 ? 0.040 8.390 -34.294 1.00 95.25 163 THR A CA 1
ATOM 1258 C C . THR A 1 163 ? -0.870 9.610 -34.468 1.00 95.25 163 THR A C 1
ATOM 1260 O O . THR A 1 163 ? -0.709 10.601 -33.752 1.00 95.25 163 THR A O 1
ATOM 1263 N N . PRO A 1 164 ? -1.897 9.544 -35.343 1.00 92.81 164 PRO A N 1
ATOM 1264 C CA . PRO A 1 164 ? -2.825 10.660 -35.551 1.00 92.81 164 PRO A CA 1
ATOM 1265 C C . PRO A 1 164 ? -3.628 11.009 -34.287 1.00 92.81 164 PRO A C 1
ATOM 1267 O O . PRO A 1 164 ? -4.059 12.147 -34.111 1.00 92.81 164 PRO A O 1
ATOM 1270 N N . PHE A 1 165 ? -3.794 10.055 -33.363 1.00 91.50 165 PHE A N 1
ATOM 1271 C CA . PHE A 1 165 ? -4.517 10.263 -32.105 1.00 91.50 165 PHE A CA 1
ATOM 1272 C C . PHE A 1 165 ? -3.765 11.164 -31.108 1.00 91.50 165 PHE A C 1
ATOM 1274 O O . PHE A 1 165 ? -4.369 11.661 -30.156 1.00 91.50 165 PHE A O 1
ATOM 1281 N N . ALA A 1 166 ? -2.466 11.406 -31.312 1.00 93.81 166 ALA A N 1
ATOM 1282 C CA . ALA A 1 166 ? -1.655 12.214 -30.403 1.00 93.81 166 ALA A CA 1
ATOM 1283 C C . ALA A 1 166 ? -2.078 13.691 -30.368 1.00 93.81 166 ALA A C 1
ATOM 1285 O O . ALA A 1 166 ? -1.921 14.339 -29.336 1.00 93.81 166 ALA A O 1
ATOM 1286 N N . ALA A 1 167 ? -2.649 14.219 -31.458 1.00 91.69 167 ALA A N 1
ATOM 1287 C CA . ALA A 1 167 ? -3.036 15.629 -31.548 1.00 91.69 167 ALA A CA 1
ATOM 1288 C C . ALA A 1 167 ? -4.080 16.035 -30.499 1.00 91.69 167 ALA A C 1
ATOM 1290 O O . ALA A 1 167 ? -4.026 17.145 -29.978 1.00 91.69 167 ALA A O 1
ATOM 1291 N N . GLN A 1 168 ? -5.006 15.129 -30.180 1.00 89.81 168 GLN A N 1
ATOM 1292 C CA . GLN A 1 168 ? -6.093 15.381 -29.231 1.00 89.81 168 GLN A CA 1
ATOM 1293 C C . GLN A 1 168 ? -5.841 14.757 -27.857 1.00 89.81 168 GLN A C 1
ATOM 1295 O O . GLN A 1 168 ? -6.434 15.206 -26.886 1.00 89.81 168 GLN A O 1
ATOM 1300 N N . GLY A 1 169 ? -4.980 13.735 -27.767 1.00 92.62 169 GLY A N 1
ATOM 1301 C CA . GLY A 1 169 ? -4.798 12.968 -26.534 1.00 92.62 169 GLY A CA 1
ATOM 1302 C C . GLY A 1 169 ? -3.479 13.186 -25.792 1.00 92.62 169 GLY A C 1
ATOM 1303 O O . GLY A 1 169 ? -3.293 12.577 -24.744 1.00 92.62 169 GLY A O 1
ATOM 1304 N N . CYS A 1 170 ? -2.539 13.996 -26.293 1.00 95.31 170 CYS A N 1
ATOM 1305 C CA . CYS A 1 170 ? -1.308 14.332 -25.563 1.00 95.31 170 CYS A CA 1
ATOM 1306 C C . CYS A 1 170 ? -1.479 15.608 -24.717 1.00 95.31 170 CYS A C 1
ATOM 1308 O O . CYS A 1 170 ? -1.636 16.705 -25.252 1.00 95.31 170 CYS A O 1
ATOM 1310 N N . HIS A 1 171 ? -1.350 15.474 -23.394 1.00 94.12 171 HIS A N 1
ATOM 1311 C CA . HIS A 1 171 ? -1.541 16.549 -22.411 1.00 94.12 171 HIS A CA 1
ATOM 1312 C C . HIS A 1 171 ? -0.228 17.226 -22.007 1.00 94.12 171 HIS A C 1
ATOM 1314 O O . HIS A 1 171 ? 0.620 17.538 -22.844 1.00 94.12 171 HIS A O 1
ATOM 1320 N N . ASP A 1 172 ? -0.070 17.513 -20.715 1.00 94.31 172 ASP A N 1
ATOM 1321 C CA . ASP A 1 172 ? 1.089 18.134 -20.116 1.00 94.31 172 ASP A CA 1
ATOM 1322 C C . ASP A 1 172 ? 2.315 17.226 -20.180 1.00 94.31 172 ASP A C 1
ATOM 1324 O O . ASP A 1 172 ? 2.270 16.001 -20.052 1.00 94.31 172 ASP A O 1
ATOM 1328 N N . THR A 1 173 ? 3.444 17.890 -20.371 1.00 96.81 173 THR A N 1
ATOM 1329 C CA . THR A 1 173 ? 4.776 17.310 -20.434 1.00 96.81 173 THR A CA 1
ATOM 1330 C C . THR A 1 173 ? 5.612 17.929 -19.327 1.00 96.81 173 THR A C 1
ATOM 1332 O O . THR A 1 173 ? 5.680 19.156 -19.241 1.00 96.81 173 THR A O 1
ATOM 1335 N N . PHE A 1 174 ? 6.237 17.119 -18.480 1.00 97.06 174 PHE A N 1
ATOM 1336 C CA . PHE A 1 174 ? 6.874 17.590 -17.251 1.00 97.06 174 PHE A CA 1
ATOM 1337 C C . PHE A 1 174 ? 8.080 16.729 -16.861 1.00 97.06 174 PHE A C 1
ATOM 1339 O O . PHE A 1 174 ? 8.326 15.674 -17.444 1.00 97.06 174 PHE A O 1
ATOM 1346 N N . ALA A 1 175 ? 8.839 17.196 -15.865 1.00 95.94 175 ALA A N 1
ATOM 1347 C CA . ALA A 1 175 ? 10.004 16.503 -15.308 1.00 95.94 175 ALA A CA 1
ATOM 1348 C C . ALA A 1 175 ? 11.071 16.114 -16.352 1.00 95.94 175 ALA A C 1
ATOM 1350 O O . ALA A 1 175 ? 11.618 15.014 -16.297 1.00 95.94 175 ALA A O 1
ATOM 1351 N N . PHE A 1 176 ? 11.351 17.006 -17.310 1.00 97.06 176 PHE A N 1
ATOM 1352 C CA . PHE A 1 176 ? 12.459 16.810 -18.240 1.00 97.06 176 PHE A CA 1
ATOM 1353 C C . PHE A 1 176 ? 13.802 17.079 -17.568 1.00 97.06 176 PHE A C 1
ATOM 1355 O O . PHE A 1 176 ? 14.042 18.175 -17.069 1.00 97.06 176 PHE A O 1
ATOM 1362 N N . GLU A 1 177 ? 14.682 16.088 -17.606 1.00 96.75 177 GLU A N 1
ATOM 1363 C CA . GLU A 1 177 ? 16.034 16.142 -17.061 1.00 96.75 177 GLU A CA 1
ATOM 1364 C C . GLU A 1 177 ? 17.044 15.628 -18.092 1.00 96.75 177 GLU A C 1
ATOM 1366 O O . GLU A 1 177 ? 16.777 14.668 -18.823 1.00 96.75 177 GLU A O 1
ATOM 1371 N N . ILE A 1 178 ? 18.211 16.274 -18.149 1.00 97.44 178 ILE A N 1
ATOM 1372 C CA . ILE A 1 178 ? 19.363 15.789 -18.911 1.00 97.44 178 ILE A CA 1
ATOM 1373 C C . ILE A 1 178 ? 20.297 15.082 -17.930 1.00 97.44 178 ILE A C 1
ATOM 1375 O O . ILE A 1 178 ? 20.828 15.707 -17.016 1.00 97.44 178 ILE A O 1
ATOM 1379 N N . ILE A 1 179 ? 20.515 13.787 -18.134 1.00 95.75 179 ILE A N 1
ATOM 1380 C CA . ILE A 1 179 ? 21.369 12.939 -17.302 1.00 95.75 179 ILE A CA 1
ATOM 1381 C C . ILE A 1 179 ? 22.696 12.721 -18.039 1.00 95.75 179 ILE A C 1
ATOM 1383 O O . ILE A 1 179 ? 22.718 12.278 -19.194 1.00 95.75 179 ILE A O 1
ATOM 1387 N N . ASP A 1 180 ? 23.802 13.071 -17.380 1.00 93.94 180 ASP A N 1
ATOM 1388 C CA . ASP A 1 180 ? 25.187 12.896 -17.848 1.00 93.94 180 ASP A CA 1
ATOM 1389 C C . ASP A 1 180 ? 25.478 13.446 -19.257 1.00 93.94 180 ASP A C 1
ATOM 1391 O O . ASP A 1 180 ? 26.333 12.921 -19.969 1.00 93.94 180 ASP A O 1
ATOM 1395 N N . GLN A 1 181 ? 24.727 14.461 -19.710 1.00 95.44 181 GLN A N 1
ATOM 1396 C CA . GLN A 1 181 ? 24.780 15.012 -21.081 1.00 95.44 181 GLN A CA 1
ATOM 1397 C C . GLN A 1 181 ? 24.574 13.976 -22.208 1.00 95.44 181 GLN A C 1
ATOM 1399 O O . GLN A 1 181 ? 24.821 14.259 -23.384 1.00 95.44 181 GLN A O 1
ATOM 1404 N N . LYS A 1 182 ? 24.120 12.768 -21.862 1.00 96.31 182 LYS A N 1
ATOM 1405 C CA . LYS A 1 182 ? 23.993 11.618 -22.768 1.00 96.31 182 LYS A CA 1
ATOM 1406 C C . LYS A 1 182 ? 22.564 11.115 -22.873 1.00 96.31 182 LYS A C 1
ATOM 1408 O O . LYS A 1 182 ? 22.268 10.341 -23.780 1.00 96.31 182 LYS A O 1
ATOM 1413 N N . MET A 1 183 ? 21.687 11.528 -21.965 1.00 97.31 183 MET A N 1
ATOM 1414 C CA . MET A 1 183 ? 20.312 11.057 -21.905 1.00 97.31 183 MET A CA 1
ATOM 1415 C C . MET A 1 183 ? 19.370 12.186 -21.518 1.00 97.31 183 MET A C 1
ATOM 1417 O O . MET A 1 183 ? 19.702 13.008 -20.675 1.00 97.31 183 MET A O 1
ATOM 1421 N N . ILE A 1 184 ? 18.195 12.206 -22.132 1.00 98.06 184 ILE A N 1
ATOM 1422 C CA . ILE A 1 184 ? 17.074 13.057 -21.755 1.00 98.06 184 ILE A CA 1
ATOM 1423 C C . ILE A 1 184 ? 15.961 12.139 -21.285 1.00 98.06 184 ILE A C 1
ATOM 1425 O O . ILE A 1 184 ? 15.634 11.167 -21.967 1.00 98.06 184 ILE A O 1
ATOM 1429 N N . LYS A 1 185 ? 15.370 12.447 -20.138 1.00 97.88 185 LYS A N 1
ATOM 1430 C CA . LYS A 1 185 ? 14.214 11.735 -19.602 1.00 97.88 185 LYS A CA 1
ATOM 1431 C C . LYS A 1 185 ? 13.131 12.740 -19.264 1.00 97.88 185 LYS A C 1
ATOM 1433 O O . LYS A 1 185 ? 13.443 13.782 -18.712 1.00 97.88 185 LYS A O 1
ATOM 1438 N N . GLY A 1 186 ? 11.885 12.430 -19.593 1.00 97.75 186 GLY A N 1
ATOM 1439 C CA . GLY A 1 186 ? 10.731 13.269 -19.286 1.00 97.75 186 GLY A CA 1
ATOM 1440 C C . GLY A 1 186 ? 9.461 12.448 -19.136 1.00 97.75 186 GLY A C 1
ATOM 1441 O O . GLY A 1 186 ? 9.443 11.247 -19.415 1.00 97.75 186 GLY A O 1
ATOM 1442 N N . LEU A 1 187 ? 8.400 13.095 -18.671 1.00 98.12 187 LEU A N 1
ATOM 1443 C CA . LEU A 1 187 ? 7.079 12.505 -18.506 1.00 98.12 187 LEU A CA 1
ATOM 1444 C C . LEU A 1 187 ? 6.067 13.249 -19.380 1.00 98.12 187 LEU A C 1
ATOM 1446 O O . LEU A 1 187 ? 6.159 14.463 -19.557 1.00 98.12 187 LEU A O 1
ATOM 1450 N N . MET A 1 188 ? 5.086 12.524 -19.904 1.00 97.69 188 MET A N 1
ATOM 1451 C CA . MET A 1 188 ? 3.939 13.087 -20.614 1.00 97.69 188 MET A CA 1
ATOM 1452 C C . MET A 1 188 ? 2.675 12.358 -20.173 1.00 97.69 188 MET A C 1
ATOM 1454 O O . MET A 1 188 ? 2.662 11.130 -20.058 1.00 97.69 188 MET A O 1
ATOM 1458 N N . ARG A 1 189 ? 1.610 13.117 -19.926 1.00 95.94 189 ARG A N 1
ATOM 1459 C CA . ARG A 1 189 ? 0.278 12.568 -19.672 1.00 95.94 189 ARG A CA 1
ATOM 1460 C C . ARG A 1 189 ? -0.467 12.395 -20.995 1.00 95.94 189 ARG A C 1
ATOM 1462 O O . ARG A 1 189 ? -0.381 13.258 -21.867 1.00 95.94 189 ARG A O 1
ATOM 1469 N N . VAL A 1 190 ? -1.190 11.289 -21.141 1.00 95.38 190 VAL A N 1
ATOM 1470 C CA . VAL A 1 190 ? -1.994 10.983 -22.328 1.00 95.38 190 VAL A CA 1
ATOM 1471 C C . VAL A 1 190 ? -3.400 10.518 -21.962 1.00 95.38 190 VAL A C 1
ATOM 1473 O O . VAL A 1 190 ? -3.611 9.940 -20.893 1.00 95.38 190 VAL A O 1
ATOM 1476 N N . ASP A 1 191 ? -4.350 10.763 -22.857 1.00 91.38 191 ASP A N 1
ATOM 1477 C CA . ASP A 1 191 ? -5.728 10.295 -22.741 1.00 91.38 191 ASP A CA 1
ATOM 1478 C C . ASP A 1 191 ? -5.868 8.832 -23.118 1.00 91.38 191 ASP A C 1
ATOM 1480 O O . ASP A 1 191 ? -5.541 8.443 -24.240 1.00 91.38 191 ASP A O 1
ATOM 1484 N N . LYS A 1 192 ? -6.501 8.066 -22.220 1.00 87.00 192 LYS A N 1
ATOM 1485 C CA . LYS A 1 192 ? -6.935 6.682 -22.442 1.00 87.00 192 LYS A CA 1
ATOM 1486 C C . LYS A 1 192 ? -5.767 5.708 -22.647 1.00 87.00 192 LYS A C 1
ATOM 1488 O O . LYS A 1 192 ? -4.692 6.031 -23.149 1.00 87.00 192 LYS A O 1
ATOM 1493 N N . ASP A 1 193 ? -6.003 4.442 -22.323 1.00 89.31 193 ASP A N 1
ATOM 1494 C CA . ASP A 1 193 ? -4.989 3.404 -22.526 1.00 89.31 193 ASP A CA 1
ATOM 1495 C C . ASP A 1 193 ? -4.684 3.159 -24.016 1.00 89.31 193 ASP A C 1
ATOM 1497 O O . ASP A 1 193 ? -3.551 2.839 -24.364 1.00 89.31 193 ASP A O 1
ATOM 1501 N N . LYS A 1 194 ? -5.646 3.378 -24.926 1.00 91.44 194 LYS A N 1
ATOM 1502 C CA . LYS A 1 194 ? -5.459 3.145 -26.372 1.00 91.44 194 LYS A CA 1
ATOM 1503 C C . LYS A 1 194 ? -4.324 3.987 -26.970 1.00 91.44 194 LYS A C 1
ATOM 1505 O O . LYS A 1 194 ? -3.510 3.455 -27.722 1.00 91.44 194 LYS A O 1
ATOM 1510 N N . LEU A 1 195 ? -4.248 5.277 -26.628 1.00 94.69 195 LEU A N 1
ATOM 1511 C CA . LEU A 1 195 ? -3.159 6.144 -27.091 1.00 94.69 195 LEU A CA 1
ATOM 1512 C C . LEU A 1 195 ? -1.830 5.740 -26.446 1.00 94.69 195 LEU A C 1
ATOM 1514 O O . LEU A 1 195 ? -0.805 5.703 -27.123 1.00 94.69 195 LEU A O 1
ATOM 1518 N N . ALA A 1 196 ? -1.851 5.375 -25.160 1.00 94.19 196 ALA A N 1
ATOM 1519 C CA . ALA A 1 196 ? -0.665 4.865 -24.486 1.00 94.19 196 ALA A CA 1
ATOM 1520 C C . ALA A 1 196 ? -0.104 3.607 -25.167 1.00 94.19 196 ALA A C 1
ATOM 1522 O O . ALA A 1 196 ? 1.098 3.546 -25.416 1.00 94.19 196 ALA A O 1
ATOM 1523 N N . TYR A 1 197 ? -0.950 2.640 -25.534 1.00 92.81 197 TYR A N 1
ATOM 1524 C CA . TYR A 1 197 ? -0.517 1.446 -26.265 1.00 92.81 197 TYR A CA 1
ATOM 1525 C C . TYR A 1 197 ? 0.029 1.768 -27.659 1.00 92.81 197 TYR A C 1
ATOM 1527 O O . TYR A 1 197 ? 1.055 1.207 -28.036 1.00 92.81 197 TYR A O 1
ATOM 1535 N N . ALA A 1 198 ? -0.588 2.702 -28.391 1.00 95.00 198 ALA A N 1
ATOM 1536 C CA . ALA A 1 198 ? -0.081 3.138 -29.694 1.00 95.00 198 ALA A CA 1
ATOM 1537 C C . ALA A 1 198 ? 1.324 3.761 -29.583 1.00 95.00 198 ALA A C 1
ATOM 1539 O O . ALA A 1 198 ? 2.232 3.393 -30.322 1.00 95.00 198 ALA A O 1
ATOM 1540 N N . LEU A 1 199 ? 1.549 4.643 -28.605 1.00 96.50 199 LEU A N 1
ATOM 1541 C CA . LEU A 1 199 ? 2.866 5.255 -28.386 1.00 96.50 199 LEU A CA 1
ATOM 1542 C C . LEU A 1 199 ? 3.907 4.247 -27.871 1.00 96.50 199 LEU A C 1
ATOM 1544 O O . LEU A 1 199 ? 5.085 4.348 -28.211 1.00 96.50 199 LEU A O 1
ATOM 1548 N N . LEU A 1 200 ? 3.493 3.254 -27.075 1.00 95.19 200 LEU A N 1
ATOM 1549 C CA . LEU A 1 200 ? 4.368 2.159 -26.643 1.00 95.19 200 LEU A CA 1
ATOM 1550 C C . LEU A 1 200 ? 4.800 1.276 -27.821 1.00 95.19 200 LEU A C 1
ATOM 1552 O O . LEU A 1 200 ? 5.972 0.903 -27.876 1.00 95.19 200 LEU A O 1
ATOM 1556 N N . ALA A 1 201 ? 3.896 0.982 -28.759 1.00 94.81 201 ALA A N 1
ATOM 1557 C CA . ALA A 1 201 ? 4.182 0.236 -29.988 1.00 94.81 201 ALA A CA 1
ATOM 1558 C C . ALA A 1 201 ? 5.196 0.959 -30.894 1.00 94.81 201 ALA A C 1
ATOM 1560 O O . ALA A 1 201 ? 6.053 0.323 -31.517 1.00 94.81 201 ALA A O 1
ATOM 1561 N N . GLU A 1 202 ? 5.159 2.293 -30.897 1.00 97.44 202 GLU A N 1
ATOM 1562 C CA . GLU A 1 202 ? 6.080 3.155 -31.647 1.00 97.44 202 GLU A CA 1
ATOM 1563 C C . GLU A 1 202 ? 7.409 3.438 -30.936 1.00 97.44 202 GLU A C 1
ATOM 1565 O O . GLU A 1 202 ? 8.317 4.037 -31.511 1.00 97.44 202 GLU A O 1
ATOM 1570 N N . SER A 1 203 ? 7.581 2.966 -29.700 1.00 97.62 203 SER A N 1
ATOM 1571 C CA . SER A 1 203 ? 8.815 3.154 -28.937 1.00 97.62 203 SER A CA 1
ATOM 1572 C C . SER A 1 203 ? 10.059 2.703 -29.722 1.00 97.62 203 SER A C 1
ATOM 1574 O O . SER A 1 203 ? 10.149 1.563 -30.184 1.00 97.62 203 SER A O 1
ATOM 1576 N N . GLY A 1 204 ? 11.038 3.602 -29.849 1.00 97.00 204 GLY A N 1
ATOM 1577 C CA . GLY A 1 204 ? 12.291 3.415 -30.586 1.00 97.00 204 GLY A CA 1
ATOM 1578 C C . GLY A 1 204 ? 12.240 3.754 -32.084 1.00 97.00 204 GLY A C 1
ATOM 1579 O O . GLY A 1 204 ? 13.293 3.781 -32.729 1.00 97.00 204 GLY A O 1
ATOM 1580 N N . ALA A 1 205 ? 11.064 4.052 -32.647 1.00 97.25 205 ALA A N 1
ATOM 1581 C CA . ALA A 1 205 ? 10.922 4.490 -34.036 1.00 97.25 205 ALA A CA 1
ATOM 1582 C C . ALA A 1 205 ? 11.525 5.890 -34.277 1.00 97.25 205 ALA A C 1
ATOM 1584 O O . ALA A 1 205 ? 11.572 6.732 -33.372 1.00 97.25 205 ALA A O 1
ATOM 1585 N N . CYS A 1 206 ? 11.998 6.131 -35.507 1.00 96.88 206 CYS A N 1
ATOM 1586 C CA . CYS A 1 206 ? 12.529 7.429 -35.925 1.00 96.88 206 CYS A CA 1
ATOM 1587 C C . CYS A 1 206 ? 11.408 8.275 -36.508 1.00 96.88 206 CYS A C 1
ATOM 1589 O O . CYS A 1 206 ? 10.953 8.004 -37.616 1.00 96.88 206 CYS A O 1
ATOM 1591 N N . TYR A 1 207 ? 11.027 9.336 -35.809 1.00 96.56 207 TYR A N 1
ATOM 1592 C CA . TYR A 1 207 ? 10.135 10.347 -36.360 1.00 96.56 207 TYR A CA 1
ATOM 1593 C C . TYR A 1 207 ? 10.762 11.721 -36.195 1.00 96.56 207 TYR A C 1
ATOM 1595 O O . TYR A 1 207 ? 11.336 12.032 -35.150 1.00 96.56 207 TYR A O 1
ATOM 1603 N N . SER A 1 208 ? 10.694 12.550 -37.240 1.00 92.25 208 SER A N 1
ATOM 1604 C CA . SER A 1 208 ? 11.318 13.882 -37.243 1.00 92.25 208 SER A CA 1
ATOM 1605 C C . SER A 1 208 ? 12.805 13.860 -36.830 1.00 92.25 208 SER A C 1
ATOM 1607 O O . SER A 1 208 ? 13.276 14.739 -36.104 1.00 92.25 208 SER A O 1
ATOM 1609 N N . ARG A 1 209 ? 13.539 12.825 -37.276 1.00 95.31 209 ARG A N 1
ATOM 1610 C CA . ARG A 1 209 ? 14.952 12.533 -36.942 1.00 95.31 209 ARG A CA 1
ATOM 1611 C C . ARG A 1 209 ? 15.238 12.283 -35.452 1.00 95.31 209 ARG A C 1
ATOM 1613 O O . ARG A 1 209 ? 16.392 12.292 -35.043 1.00 95.31 209 ARG A O 1
ATOM 1620 N N . CYS A 1 210 ? 14.207 12.072 -34.638 1.00 96.94 210 CYS A N 1
ATOM 1621 C CA . CYS A 1 210 ? 14.327 11.798 -33.209 1.00 96.94 210 CYS A CA 1
ATOM 1622 C C . CYS A 1 210 ? 13.796 10.398 -32.886 1.00 96.94 210 CYS A C 1
ATOM 1624 O O . CYS A 1 210 ? 12.858 9.907 -33.515 1.00 96.94 210 CYS A O 1
ATOM 1626 N N . ARG A 1 211 ? 14.365 9.779 -31.854 1.00 97.56 211 ARG A N 1
ATOM 1627 C CA . ARG A 1 211 ? 13.971 8.479 -31.315 1.00 97.56 211 ARG A CA 1
ATOM 1628 C C . ARG A 1 211 ? 13.744 8.585 -29.821 1.00 97.56 211 ARG A C 1
ATOM 1630 O O . ARG A 1 211 ? 14.636 9.000 -29.076 1.00 97.56 211 ARG A O 1
ATOM 1637 N N . TRP A 1 212 ? 12.571 8.132 -29.402 1.00 98.31 212 TRP A N 1
ATOM 1638 C CA . TRP A 1 212 ? 12.173 8.074 -28.005 1.00 98.31 212 TRP A CA 1
ATOM 1639 C C . TRP A 1 212 ? 11.838 6.645 -27.599 1.00 98.31 212 TRP A C 1
ATOM 1641 O O . TRP A 1 212 ? 11.134 5.936 -28.313 1.00 98.31 212 TRP A O 1
ATOM 1651 N N . PHE A 1 213 ? 12.316 6.237 -26.428 1.00 98.00 213 PHE A N 1
ATOM 1652 C CA . PHE A 1 213 ? 11.882 5.028 -25.743 1.00 98.00 213 PHE A CA 1
ATOM 1653 C C . PHE A 1 213 ? 10.786 5.387 -24.750 1.00 98.00 213 PHE A C 1
ATOM 1655 O O . PHE A 1 213 ? 10.969 6.276 -23.918 1.00 98.00 213 PHE A O 1
ATOM 1662 N N . VAL A 1 214 ? 9.660 4.696 -24.845 1.00 97.31 214 VAL A N 1
ATOM 1663 C CA . VAL A 1 214 ? 8.440 4.997 -24.095 1.00 97.31 214 VAL A CA 1
ATOM 1664 C C . VAL A 1 214 ? 8.202 3.901 -23.065 1.00 97.31 214 VAL A C 1
ATOM 1666 O O . VAL A 1 214 ? 8.303 2.726 -23.399 1.00 97.31 214 VAL A O 1
ATOM 1669 N N . GLU A 1 215 ? 7.866 4.251 -21.827 1.00 94.38 215 GLU A N 1
ATOM 1670 C CA . GLU A 1 215 ? 7.497 3.323 -20.749 1.00 94.38 215 GLU A CA 1
ATOM 1671 C C . GLU A 1 215 ? 6.248 3.835 -20.020 1.00 94.38 215 GLU A C 1
ATOM 1673 O O . GLU A 1 215 ? 6.131 5.029 -19.769 1.00 94.38 215 GLU A O 1
ATOM 1678 N N . LYS A 1 216 ? 5.319 2.960 -19.624 1.00 92.25 216 LYS A N 1
ATOM 1679 C CA . LYS A 1 216 ? 4.179 3.357 -18.778 1.00 92.25 216 LYS A CA 1
ATOM 1680 C C . LYS A 1 216 ? 4.645 3.527 -17.327 1.00 92.25 216 LYS A C 1
ATOM 1682 O O . LYS A 1 216 ? 5.366 2.679 -16.809 1.00 92.25 216 LYS A O 1
ATOM 1687 N N . VAL A 1 217 ? 4.249 4.620 -16.672 1.00 91.12 217 VAL A N 1
ATOM 1688 C CA . VAL A 1 217 ? 4.552 4.888 -15.255 1.00 91.12 217 VAL A CA 1
ATOM 1689 C C . VAL A 1 217 ? 3.374 4.445 -14.392 1.00 91.12 217 VAL A C 1
ATOM 1691 O O . VAL A 1 217 ? 2.250 4.886 -14.611 1.00 91.12 217 VAL A O 1
ATOM 1694 N N . GLY A 1 218 ? 3.638 3.606 -13.390 1.00 81.75 218 GLY A N 1
ATOM 1695 C CA . GLY A 1 218 ? 2.617 3.027 -12.510 1.00 81.75 218 GLY A CA 1
ATOM 1696 C C . GLY A 1 218 ? 2.612 1.498 -12.583 1.00 81.75 218 GLY A C 1
ATOM 1697 O O . GLY A 1 218 ? 3.540 0.934 -13.168 1.00 81.75 218 GLY A O 1
ATOM 1698 N N . PRO A 1 219 ? 1.615 0.818 -11.982 1.00 60.38 219 PRO A N 1
ATOM 1699 C CA . PRO A 1 219 ? 1.461 -0.622 -12.141 1.00 60.38 219 PRO A CA 1
ATOM 1700 C C . PRO A 1 219 ? 1.345 -0.920 -13.638 1.00 60.38 219 PRO A C 1
ATOM 1702 O O . PRO A 1 219 ? 0.397 -0.506 -14.309 1.00 60.38 219 PRO A O 1
ATOM 1705 N N . LEU A 1 220 ? 2.392 -1.545 -14.174 1.00 54.62 220 LEU A N 1
ATOM 1706 C CA . LEU A 1 220 ? 2.413 -2.036 -15.540 1.00 54.62 220 LEU A CA 1
ATOM 1707 C C . LEU A 1 220 ? 1.240 -2.995 -15.715 1.00 54.62 220 LEU A C 1
ATOM 1709 O O . LEU A 1 220 ? 0.929 -3.764 -14.805 1.00 54.62 220 LEU A O 1
ATOM 1713 N N . CYS A 1 221 ? 0.643 -2.981 -16.906 1.00 52.50 221 CYS A N 1
ATOM 1714 C CA . CYS A 1 221 ? -0.090 -4.140 -17.385 1.00 52.50 221 CYS A CA 1
ATOM 1715 C C . CYS A 1 221 ? 0.816 -5.343 -17.161 1.00 52.50 221 CYS A C 1
ATOM 1717 O O . CYS A 1 221 ? 1.903 -5.420 -17.738 1.00 52.50 221 CYS A O 1
ATOM 1719 N N . SER A 1 222 ? 0.392 -6.242 -16.283 1.00 55.28 222 SER A N 1
ATOM 1720 C CA . SER A 1 222 ? 1.088 -7.453 -15.855 1.00 55.28 222 SER A CA 1
ATOM 1721 C C . SER A 1 222 ? 1.273 -8.463 -16.989 1.00 55.28 222 SER A C 1
ATOM 1723 O O . SER A 1 222 ? 1.480 -9.639 -16.729 1.00 55.28 222 SER A O 1
ATOM 1725 N N . GLU A 1 223 ? 1.209 -8.024 -18.245 1.00 68.94 223 GLU A N 1
ATOM 1726 C CA . GLU A 1 223 ? 0.959 -8.828 -19.434 1.00 68.94 223 GLU A CA 1
ATOM 1727 C C . GLU A 1 223 ? 2.095 -8.776 -20.455 1.00 68.94 223 GLU A C 1
ATOM 1729 O O . GLU A 1 223 ? 2.019 -9.498 -21.439 1.00 68.94 223 GLU A O 1
ATOM 1734 N N . THR A 1 224 ? 3.158 -7.985 -20.256 1.00 82.88 224 THR A N 1
ATOM 1735 C CA . THR A 1 224 ? 4.290 -7.970 -21.201 1.00 82.88 224 THR A CA 1
ATOM 1736 C C . THR A 1 224 ? 5.628 -8.251 -20.535 1.00 82.88 224 THR A C 1
ATOM 1738 O O . THR A 1 224 ? 5.997 -7.590 -19.565 1.00 82.88 224 THR A O 1
ATOM 1741 N N . SER A 1 225 ? 6.381 -9.177 -21.118 1.00 86.88 225 SER A N 1
ATOM 1742 C CA . SER A 1 225 ? 7.788 -9.444 -20.822 1.00 86.88 225 SER A CA 1
ATOM 1743 C C . SER A 1 225 ? 8.684 -8.746 -21.845 1.00 86.88 225 SER A C 1
ATOM 1745 O O . SER A 1 225 ? 8.202 -8.241 -22.860 1.00 86.88 225 SER A O 1
ATOM 1747 N N . VAL A 1 226 ? 9.989 -8.672 -21.583 1.00 90.94 226 VAL A N 1
ATOM 1748 C CA . VAL A 1 226 ? 10.947 -8.025 -22.493 1.00 90.94 226 VAL A CA 1
ATOM 1749 C C . VAL A 1 226 ? 11.948 -9.051 -22.992 1.00 90.94 226 VAL A C 1
ATOM 1751 O O . VAL A 1 226 ? 12.694 -9.622 -22.197 1.00 90.94 226 VAL A O 1
ATOM 1754 N N . GLN A 1 227 ? 12.002 -9.236 -24.309 1.00 91.94 227 GLN A N 1
ATOM 1755 C CA . GLN A 1 227 ? 13.053 -10.017 -24.949 1.00 91.94 227 GLN A CA 1
ATOM 1756 C C . GLN A 1 227 ? 14.218 -9.100 -25.286 1.00 91.94 227 GLN A C 1
ATOM 1758 O O . GLN A 1 227 ? 14.105 -8.203 -26.123 1.00 91.94 227 GLN A O 1
ATOM 1763 N N . TRP A 1 228 ? 15.341 -9.312 -24.612 1.00 93.56 228 TRP A N 1
ATOM 1764 C CA . TRP A 1 228 ? 16.540 -8.511 -24.809 1.00 93.56 228 TRP A CA 1
ATOM 1765 C C . TRP A 1 228 ? 17.328 -8.976 -26.032 1.00 93.56 228 TRP A C 1
ATOM 1767 O O . TRP A 1 228 ? 17.564 -10.167 -26.216 1.00 93.56 228 TRP A O 1
ATOM 1777 N N . ILE A 1 229 ? 17.770 -8.022 -26.845 1.00 92.88 229 ILE A N 1
ATOM 1778 C CA . ILE A 1 229 ? 18.587 -8.255 -28.031 1.00 92.88 229 ILE A CA 1
ATOM 1779 C C . ILE A 1 229 ? 20.000 -7.757 -27.719 1.00 92.88 229 ILE A C 1
ATOM 1781 O O . ILE A 1 229 ? 20.187 -6.548 -27.575 1.00 92.88 229 ILE A O 1
ATOM 1785 N N . PRO A 1 230 ? 21.017 -8.625 -27.627 1.00 88.25 230 PRO A N 1
ATOM 1786 C CA . PRO A 1 230 ? 22.383 -8.168 -27.418 1.00 88.25 230 PRO A CA 1
ATOM 1787 C C . PRO A 1 230 ? 22.891 -7.375 -28.634 1.00 88.25 230 PRO A C 1
ATOM 1789 O O . PRO A 1 230 ? 22.533 -7.646 -29.790 1.00 88.25 230 PRO A O 1
ATOM 1792 N N . SER A 1 231 ? 23.733 -6.376 -28.360 1.00 88.62 231 SER A N 1
ATOM 1793 C CA . SER A 1 231 ? 24.579 -5.774 -29.395 1.00 88.62 231 SER A CA 1
ATOM 1794 C C . SER A 1 231 ? 25.560 -6.834 -29.898 1.00 88.62 231 SER A C 1
ATOM 1796 O O . SER A 1 231 ? 25.992 -7.679 -29.111 1.00 88.62 231 SER A O 1
ATOM 1798 N N . LYS A 1 232 ? 25.863 -6.829 -31.199 1.00 88.56 232 LYS A N 1
ATOM 1799 C CA . LYS A 1 232 ? 26.840 -7.739 -31.802 1.00 88.56 232 LYS A CA 1
ATOM 1800 C C . LYS A 1 232 ? 28.182 -7.003 -31.927 1.00 88.56 232 LYS A C 1
ATOM 1802 O O . LYS A 1 232 ? 28.391 -6.310 -32.921 1.00 88.56 232 LYS A O 1
ATOM 1807 N N . PRO A 1 233 ? 29.084 -7.107 -30.934 1.00 75.25 233 PRO A N 1
ATOM 1808 C CA . PRO A 1 233 ? 30.375 -6.424 -31.003 1.00 75.25 233 PRO A CA 1
ATOM 1809 C C . PRO A 1 233 ? 31.236 -6.945 -32.161 1.00 75.25 233 PRO A C 1
ATOM 1811 O O . PRO A 1 233 ? 31.976 -6.173 -32.760 1.00 75.25 233 PRO A O 1
ATOM 1814 N N . ASP A 1 234 ? 31.076 -8.217 -32.530 1.00 80.69 234 ASP A N 1
ATOM 1815 C CA . ASP A 1 234 ? 31.929 -8.898 -33.510 1.00 80.69 234 ASP A CA 1
ATOM 1816 C C . ASP A 1 234 ? 31.762 -8.388 -34.953 1.00 80.69 234 ASP A C 1
ATOM 1818 O O . ASP A 1 234 ? 32.570 -8.716 -35.816 1.00 80.69 234 ASP A O 1
ATOM 1822 N N . CYS A 1 235 ? 30.730 -7.585 -35.242 1.00 80.62 235 CYS A N 1
ATOM 1823 C CA . CYS A 1 235 ? 30.433 -7.108 -36.596 1.00 80.62 235 CYS A CA 1
ATOM 1824 C C . CYS A 1 235 ? 30.555 -5.586 -36.786 1.00 80.62 235 CYS A C 1
ATOM 1826 O O . CYS A 1 235 ? 29.995 -5.066 -37.748 1.00 80.62 235 CYS A O 1
ATOM 1828 N N . ASN A 1 236 ? 31.252 -4.865 -35.893 1.00 87.62 236 ASN A N 1
ATOM 1829 C CA . ASN A 1 236 ? 31.390 -3.396 -35.947 1.00 87.62 236 ASN A CA 1
ATOM 1830 C C . ASN A 1 236 ? 30.040 -2.663 -36.126 1.00 87.62 236 ASN A C 1
ATOM 1832 O O . ASN A 1 236 ? 29.947 -1.648 -36.816 1.00 87.62 236 ASN A O 1
ATOM 1836 N N . GLU A 1 237 ? 28.975 -3.188 -35.512 1.00 92.88 237 GLU A N 1
ATOM 1837 C CA . GLU A 1 237 ? 27.629 -2.621 -35.609 1.00 92.88 237 GLU A CA 1
ATOM 1838 C C . GLU A 1 237 ? 27.590 -1.231 -34.951 1.00 92.88 237 GLU A C 1
ATOM 1840 O O . GLU A 1 237 ? 27.829 -1.083 -33.750 1.00 92.88 237 GLU A O 1
ATOM 1845 N N . THR A 1 238 ? 27.271 -0.195 -35.731 1.00 93.81 238 THR A N 1
ATOM 1846 C CA . THR A 1 238 ? 27.055 1.156 -35.189 1.00 93.81 238 THR A CA 1
ATOM 1847 C C . THR A 1 238 ? 25.781 1.204 -34.341 1.00 93.81 238 THR A C 1
ATOM 1849 O O . THR A 1 238 ? 24.860 0.405 -34.516 1.00 93.81 238 THR A O 1
ATOM 1852 N N . TRP A 1 239 ? 25.663 2.183 -33.437 1.00 94.25 239 TRP A N 1
ATOM 1853 C CA . TRP A 1 239 ? 24.466 2.312 -32.592 1.00 94.25 239 TRP A CA 1
ATOM 1854 C C . TRP A 1 239 ? 23.171 2.526 -33.387 1.00 94.25 239 TRP A C 1
ATOM 1856 O O . TRP A 1 239 ? 22.115 2.074 -32.941 1.00 94.25 239 TRP A O 1
ATOM 1866 N N . ILE A 1 240 ? 23.254 3.175 -34.554 1.00 94.44 240 ILE A N 1
ATOM 1867 C CA . ILE A 1 240 ? 22.120 3.377 -35.466 1.00 94.44 240 ILE A CA 1
ATOM 1868 C C . ILE A 1 240 ? 21.718 2.054 -36.136 1.00 94.44 240 ILE A C 1
ATOM 1870 O O . ILE A 1 240 ? 20.551 1.675 -36.084 1.00 94.44 240 ILE A O 1
ATOM 1874 N N . GLN A 1 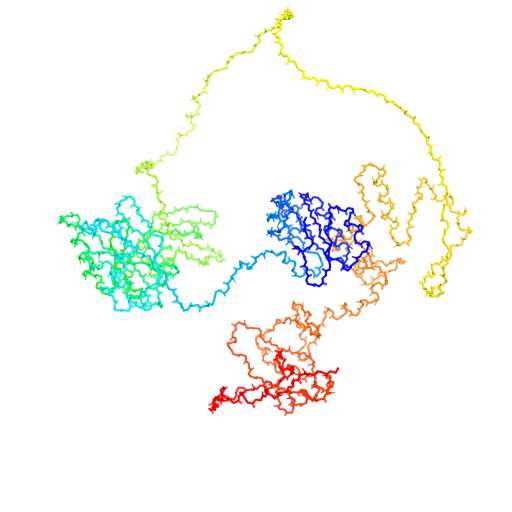241 ? 22.684 1.285 -36.648 1.00 95.00 241 GLN A N 1
ATOM 1875 C CA . GLN A 1 241 ? 22.416 -0.052 -37.197 1.00 95.00 241 GLN A CA 1
ATOM 1876 C C . GLN A 1 241 ? 21.817 -0.990 -36.139 1.00 95.00 241 GLN A C 1
ATOM 1878 O O . GLN A 1 241 ? 20.848 -1.699 -36.412 1.00 95.00 241 GLN A O 1
ATOM 1883 N N . TYR A 1 242 ? 22.329 -0.929 -34.906 1.00 96.06 242 TYR A N 1
ATOM 1884 C CA . TYR A 1 242 ? 21.822 -1.723 -33.791 1.00 96.06 242 TYR A CA 1
ATOM 1885 C C . TYR A 1 242 ? 20.357 -1.416 -33.462 1.00 96.06 242 TYR A C 1
ATOM 1887 O O . TYR A 1 242 ? 19.557 -2.343 -33.302 1.00 96.06 242 TYR A O 1
ATOM 1895 N N . ILE A 1 243 ? 19.976 -0.136 -33.367 1.00 96.62 243 ILE A N 1
ATOM 1896 C CA . ILE A 1 243 ? 18.584 0.229 -33.071 1.00 96.62 243 ILE A CA 1
ATOM 1897 C C . ILE A 1 243 ? 17.645 -0.095 -34.232 1.00 96.62 243 ILE A C 1
ATOM 1899 O O . ILE A 1 243 ? 16.536 -0.560 -33.975 1.00 96.62 243 ILE A O 1
ATOM 1903 N N . ASP A 1 244 ? 18.082 0.071 -35.482 1.00 95.50 244 ASP A N 1
ATOM 1904 C CA . ASP A 1 244 ? 17.271 -0.262 -36.656 1.00 95.50 244 ASP A CA 1
ATOM 1905 C C . ASP A 1 244 ? 17.045 -1.773 -36.773 1.00 95.50 244 ASP A C 1
ATOM 1907 O O . ASP A 1 244 ? 15.908 -2.210 -36.969 1.00 95.50 244 ASP A O 1
ATOM 1911 N N . ARG A 1 245 ? 18.072 -2.592 -36.508 1.00 96.12 245 ARG A N 1
ATOM 1912 C CA . ARG A 1 245 ? 17.926 -4.051 -36.388 1.00 96.12 245 ARG A CA 1
ATOM 1913 C C . ARG A 1 245 ? 16.954 -4.427 -35.276 1.00 96.12 245 ARG A C 1
ATOM 1915 O O . ARG A 1 245 ? 16.061 -5.250 -35.483 1.00 96.12 245 ARG A O 1
ATOM 1922 N N . CYS A 1 246 ? 17.111 -3.833 -34.091 1.00 96.81 246 CYS A N 1
ATOM 1923 C CA . CYS A 1 246 ? 16.200 -4.088 -32.978 1.00 96.81 246 CYS A CA 1
ATOM 1924 C C . CYS A 1 246 ? 14.764 -3.693 -33.337 1.00 96.81 246 CYS A C 1
ATOM 1926 O O . CYS A 1 246 ? 13.837 -4.429 -33.006 1.00 96.81 246 CYS A O 1
ATOM 1928 N N . ARG A 1 247 ? 14.567 -2.567 -34.034 1.00 96.06 247 ARG A N 1
ATOM 1929 C CA . ARG A 1 247 ? 13.242 -2.103 -34.455 1.00 96.06 247 ARG A CA 1
ATOM 1930 C C . ARG A 1 247 ? 12.614 -3.041 -35.483 1.00 96.06 247 ARG A C 1
ATOM 1932 O O . ARG A 1 247 ? 11.434 -3.348 -35.341 1.00 96.06 247 ARG A O 1
ATOM 1939 N N . GLY A 1 248 ? 13.397 -3.539 -36.441 1.00 95.69 248 GLY A N 1
ATOM 1940 C CA . GLY A 1 248 ? 12.951 -4.553 -37.399 1.00 95.69 248 GLY A CA 1
ATOM 1941 C C . GLY A 1 248 ? 12.460 -5.831 -36.712 1.00 95.69 248 GLY A C 1
ATOM 1942 O O . GLY A 1 248 ? 11.404 -6.344 -37.061 1.00 95.69 248 GLY A O 1
ATOM 1943 N N . LEU A 1 249 ? 13.168 -6.292 -35.673 1.00 95.38 249 LEU A N 1
ATOM 1944 C CA . LEU A 1 249 ? 12.759 -7.454 -34.870 1.00 95.38 249 LEU A CA 1
ATOM 1945 C C . LEU A 1 249 ? 11.530 -7.181 -33.990 1.00 95.38 249 LEU A C 1
ATOM 1947 O O . LEU A 1 249 ? 10.721 -8.076 -33.763 1.00 95.38 249 LEU A O 1
ATOM 1951 N N . ALA A 1 250 ? 11.389 -5.957 -33.477 1.00 94.62 250 ALA A N 1
ATOM 1952 C CA . ALA A 1 250 ? 10.290 -5.586 -32.592 1.00 94.62 250 ALA A CA 1
ATOM 1953 C C . ALA A 1 250 ? 8.934 -5.504 -33.309 1.00 94.62 250 ALA A C 1
ATOM 1955 O O . ALA A 1 250 ? 7.901 -5.696 -32.666 1.00 94.62 250 ALA A O 1
ATOM 1956 N N . GLY A 1 251 ? 8.921 -5.163 -34.602 1.00 93.00 251 GLY A N 1
ATOM 1957 C CA . GLY A 1 251 ? 7.691 -4.905 -35.352 1.00 93.00 251 GLY A CA 1
ATOM 1958 C C . GLY A 1 251 ? 6.790 -3.896 -34.628 1.00 93.00 251 GLY A C 1
ATOM 1959 O O . GLY A 1 251 ? 7.237 -2.824 -34.216 1.00 93.00 251 GLY A O 1
ATOM 1960 N N . SER A 1 252 ? 5.529 -4.269 -34.402 1.00 92.44 252 SER A N 1
ATOM 1961 C CA . SER A 1 252 ? 4.531 -3.464 -33.680 1.00 92.44 252 SER A CA 1
ATOM 1962 C C . SER A 1 252 ? 4.652 -3.510 -32.150 1.00 92.44 252 SER A C 1
ATOM 1964 O O . SER A 1 252 ? 3.893 -2.843 -31.454 1.00 92.44 252 SER A O 1
ATOM 1966 N N . LYS A 1 253 ? 5.591 -4.278 -31.583 1.00 93.00 253 LYS A N 1
ATOM 1967 C CA . LYS A 1 253 ? 5.669 -4.495 -30.127 1.00 93.00 253 LYS A CA 1
ATOM 1968 C C . LYS A 1 253 ? 6.396 -3.369 -29.374 1.00 93.00 253 LYS A C 1
ATOM 1970 O O . LYS A 1 253 ? 6.286 -3.249 -28.152 1.00 93.00 253 LYS A O 1
ATOM 1975 N N . GLY A 1 254 ? 7.126 -2.518 -30.096 1.00 95.00 254 GLY A N 1
ATOM 1976 C CA . GLY A 1 254 ? 7.858 -1.390 -29.519 1.00 95.00 254 GLY A CA 1
ATOM 1977 C C . GLY A 1 254 ? 9.121 -1.792 -28.758 1.00 95.00 254 GLY A C 1
ATOM 1978 O O . GLY A 1 254 ? 9.189 -2.837 -28.108 1.00 95.00 254 GLY A O 1
ATOM 1979 N N . LEU A 1 255 ? 10.134 -0.928 -28.800 1.00 97.12 255 LEU A N 1
ATOM 1980 C CA . LEU A 1 255 ? 11.396 -1.147 -28.099 1.00 97.12 255 LEU A CA 1
ATOM 1981 C C . LEU A 1 255 ? 11.329 -0.735 -26.626 1.00 97.12 255 LEU A C 1
ATOM 1983 O O . LEU A 1 255 ? 10.599 0.178 -26.236 1.00 97.12 255 LEU A O 1
ATOM 1987 N N . VAL A 1 256 ? 12.132 -1.404 -25.809 1.00 95.44 256 VAL A N 1
ATOM 1988 C CA . VAL A 1 256 ? 12.393 -1.118 -24.398 1.00 95.44 256 VAL A CA 1
ATOM 1989 C C . VAL A 1 256 ? 13.886 -0.894 -24.236 1.00 95.44 256 VAL A C 1
ATOM 1991 O O . VAL A 1 256 ? 14.711 -1.638 -24.772 1.00 95.44 256 VAL A O 1
ATOM 1994 N N . ARG A 1 257 ? 14.243 0.136 -23.475 1.00 94.69 257 ARG A N 1
ATOM 1995 C CA . ARG A 1 257 ? 15.633 0.476 -23.208 1.00 94.69 257 ARG A CA 1
ATOM 1996 C C . ARG A 1 257 ? 16.094 -0.198 -21.917 1.00 94.69 257 ARG A C 1
ATOM 1998 O O . ARG A 1 257 ? 15.573 0.066 -20.841 1.00 94.69 257 ARG A O 1
ATOM 2005 N N . GLY A 1 258 ? 17.098 -1.059 -22.026 1.00 91.38 258 GLY A N 1
ATOM 2006 C CA . GLY A 1 258 ? 17.815 -1.627 -20.891 1.00 91.38 258 GLY A CA 1
ATOM 2007 C C . GLY A 1 258 ? 19.046 -0.796 -20.542 1.00 91.38 258 GLY A C 1
ATOM 2008 O O . GLY A 1 258 ? 19.339 0.231 -21.155 1.00 91.38 258 GLY A O 1
ATOM 2009 N N . ARG A 1 259 ? 19.820 -1.263 -19.559 1.00 85.50 259 ARG A N 1
ATOM 2010 C CA . ARG A 1 259 ? 21.050 -0.573 -19.136 1.00 85.50 259 ARG A CA 1
ATOM 2011 C C . ARG A 1 259 ? 22.136 -0.574 -20.219 1.00 85.50 259 ARG A C 1
ATOM 2013 O O . ARG A 1 259 ? 22.818 0.429 -20.394 1.00 85.50 259 ARG A O 1
ATOM 2020 N N . TYR A 1 260 ? 22.283 -1.694 -20.926 1.00 85.44 260 TYR A N 1
ATOM 2021 C CA . TYR A 1 260 ? 23.344 -1.908 -21.922 1.00 85.44 260 TYR A CA 1
ATOM 2022 C C . TYR A 1 260 ? 22.829 -2.405 -23.275 1.00 85.44 260 TYR A C 1
ATOM 2024 O O . TYR A 1 260 ? 23.587 -2.455 -24.236 1.00 85.44 260 TYR A O 1
ATOM 2032 N N . GLN A 1 261 ? 21.550 -2.758 -23.351 1.00 93.31 261 GLN A N 1
ATOM 2033 C CA . GLN A 1 261 ? 20.944 -3.427 -24.494 1.00 93.31 261 GLN A CA 1
ATOM 2034 C C . GLN A 1 261 ? 19.529 -2.904 -24.722 1.00 93.31 261 GLN A C 1
ATOM 2036 O O . GLN A 1 261 ? 18.913 -2.334 -23.816 1.00 93.31 261 GLN A O 1
ATOM 2041 N N . LEU A 1 262 ? 19.026 -3.095 -25.931 1.00 96.31 262 LEU A N 1
ATOM 2042 C CA . LEU A 1 262 ? 17.637 -2.874 -26.294 1.00 96.31 262 LEU A CA 1
ATOM 2043 C C . LEU A 1 262 ? 16.889 -4.202 -26.230 1.00 96.31 262 LEU A C 1
ATOM 2045 O O . LEU A 1 262 ? 17.468 -5.271 -26.406 1.00 96.31 262 LEU A O 1
ATOM 2049 N N . GLY A 1 263 ? 15.602 -4.139 -25.941 1.00 95.75 263 GLY A N 1
ATOM 2050 C CA . GLY A 1 263 ? 14.703 -5.277 -26.044 1.00 95.75 263 GLY A CA 1
ATOM 2051 C C . GLY A 1 263 ? 13.404 -4.856 -26.699 1.00 95.75 263 GLY A C 1
ATOM 2052 O O . GLY A 1 263 ? 13.188 -3.671 -26.940 1.00 95.75 263 GLY A O 1
ATOM 2053 N N . TYR A 1 264 ? 12.530 -5.807 -26.977 1.00 94.75 264 TYR A N 1
ATOM 2054 C CA . TYR A 1 264 ? 11.169 -5.530 -27.420 1.00 94.75 264 TYR A CA 1
ATOM 2055 C C . TYR A 1 264 ? 10.176 -6.229 -26.504 1.00 94.75 264 TYR A C 1
ATOM 2057 O O . TYR A 1 264 ? 10.508 -7.207 -25.828 1.00 94.75 264 TYR A O 1
ATOM 2065 N N . ARG A 1 265 ? 8.969 -5.675 -26.425 1.00 92.69 265 ARG A N 1
ATOM 2066 C CA . ARG A 1 265 ? 7.910 -6.232 -25.580 1.00 92.69 265 ARG A CA 1
ATOM 2067 C C . ARG A 1 265 ? 7.393 -7.517 -26.207 1.00 92.69 265 ARG A C 1
ATOM 2069 O O . ARG A 1 265 ? 7.281 -7.595 -27.420 1.00 92.69 265 ARG A O 1
ATOM 2076 N N . ILE A 1 266 ? 7.054 -8.508 -25.401 1.00 90.44 266 ILE A N 1
ATOM 2077 C CA . ILE A 1 266 ? 6.368 -9.723 -25.838 1.00 90.44 266 ILE A CA 1
ATOM 2078 C C . ILE A 1 266 ? 5.193 -9.941 -24.884 1.00 90.44 266 ILE A C 1
ATOM 2080 O O . ILE A 1 266 ? 5.405 -9.858 -23.670 1.00 90.44 266 ILE A O 1
ATOM 2084 N N . PRO A 1 267 ? 3.970 -10.188 -25.387 1.00 86.88 267 PRO A N 1
ATOM 2085 C CA . PRO A 1 267 ? 2.863 -10.622 -24.544 1.00 86.88 267 PRO A CA 1
ATOM 2086 C C . PRO A 1 267 ? 3.275 -11.834 -23.705 1.00 86.88 267 PRO A C 1
ATOM 2088 O O . PRO A 1 267 ? 3.938 -12.736 -24.202 1.00 86.88 267 PRO A O 1
ATOM 2091 N N . ASN A 1 268 ? 2.893 -11.891 -22.435 1.00 79.62 268 ASN A N 1
ATOM 2092 C CA . ASN A 1 268 ? 3.272 -12.997 -21.556 1.00 79.62 268 ASN A CA 1
ATOM 2093 C C . ASN A 1 268 ? 2.766 -14.352 -22.062 1.00 79.62 268 ASN A C 1
ATOM 2095 O O . ASN A 1 268 ? 3.396 -15.357 -21.768 1.00 79.62 268 ASN A O 1
ATOM 2099 N N . SER A 1 269 ? 1.676 -14.369 -22.833 1.00 78.69 269 SER A N 1
ATOM 2100 C CA . SER A 1 269 ? 1.164 -15.559 -23.520 1.00 78.69 269 SER A CA 1
ATOM 2101 C C . SER A 1 269 ? 2.111 -16.089 -24.602 1.00 78.69 269 SER A C 1
ATOM 2103 O O . SER A 1 269 ? 2.180 -17.291 -24.819 1.00 78.69 269 SER A O 1
ATOM 2105 N N . GLU A 1 270 ? 2.844 -15.203 -25.278 1.00 77.06 270 GLU A N 1
ATOM 2106 C CA . GLU A 1 270 ? 3.829 -15.538 -26.316 1.00 77.06 270 GLU A CA 1
ATOM 2107 C C . GLU A 1 270 ? 5.245 -15.683 -25.757 1.00 77.06 270 GLU A C 1
ATOM 2109 O O . GLU A 1 270 ? 6.148 -16.146 -26.456 1.00 77.06 270 GLU A O 1
ATOM 2114 N N . PHE A 1 271 ? 5.468 -15.246 -24.516 1.00 70.19 271 PHE A N 1
ATOM 2115 C CA . PHE A 1 271 ? 6.748 -15.402 -23.855 1.00 70.19 271 PHE A CA 1
ATOM 2116 C C . PHE A 1 271 ? 6.907 -16.872 -23.478 1.00 70.19 271 PHE A C 1
ATOM 2118 O O . PHE A 1 271 ? 6.621 -17.276 -22.353 1.00 70.19 271 PHE A O 1
ATOM 2125 N N . GLN A 1 272 ? 7.360 -17.677 -24.441 1.00 62.16 272 GLN A N 1
ATOM 2126 C CA . GLN A 1 272 ? 7.917 -18.986 -24.151 1.00 62.16 272 GLN A CA 1
ATOM 2127 C C . GLN A 1 272 ? 9.060 -18.738 -23.176 1.00 62.16 272 GLN A C 1
ATOM 2129 O O . GLN A 1 272 ? 10.102 -18.184 -23.538 1.00 62.16 272 GLN A O 1
ATOM 2134 N N . HIS A 1 273 ? 8.822 -19.072 -21.911 1.00 58.69 273 HIS A N 1
ATOM 2135 C CA . HIS A 1 273 ? 9.876 -19.197 -20.933 1.00 58.69 273 HIS A CA 1
ATOM 2136 C C . HIS A 1 273 ? 10.799 -20.283 -21.481 1.00 58.69 273 HIS A C 1
ATOM 2138 O O . HIS A 1 273 ? 10.566 -21.464 -21.264 1.00 58.69 273 HIS A O 1
ATOM 2144 N N . ALA A 1 274 ? 11.818 -19.896 -22.254 1.00 56.47 274 ALA A N 1
ATOM 2145 C CA . ALA A 1 274 ? 12.966 -20.762 -22.438 1.00 56.47 274 ALA A CA 1
ATOM 2146 C C . ALA A 1 274 ? 13.371 -21.171 -21.024 1.00 56.47 274 ALA A C 1
ATOM 2148 O O . ALA A 1 274 ? 13.479 -20.281 -20.181 1.00 56.47 274 ALA A O 1
ATOM 2149 N N . ASP A 1 275 ? 13.490 -22.469 -20.759 1.00 62.12 275 ASP A N 1
ATOM 2150 C CA . ASP A 1 275 ? 13.817 -23.047 -19.458 1.00 62.12 275 ASP A CA 1
ATOM 2151 C C . ASP A 1 275 ? 15.042 -22.350 -18.839 1.00 62.12 275 ASP A C 1
ATOM 2153 O O . ASP A 1 275 ? 16.189 -22.765 -19.017 1.00 62.12 275 ASP A O 1
ATOM 2157 N N . VAL A 1 276 ? 14.835 -21.224 -18.144 1.00 74.56 276 VAL A N 1
ATOM 2158 C CA . VAL A 1 276 ? 15.943 -20.443 -17.598 1.00 74.56 276 VAL A CA 1
ATOM 2159 C C . VAL A 1 276 ? 16.348 -21.127 -16.311 1.00 74.56 276 VAL A C 1
ATOM 2161 O O . VAL A 1 276 ? 15.793 -20.856 -15.241 1.00 74.56 276 VAL A O 1
ATOM 2164 N N . VAL A 1 277 ? 17.355 -21.990 -16.427 1.00 87.38 277 VAL A N 1
ATOM 2165 C CA . VAL A 1 277 ? 17.998 -22.645 -15.291 1.00 87.38 277 VAL A CA 1
ATOM 2166 C C . VAL A 1 277 ? 18.446 -21.572 -14.297 1.00 87.38 277 VAL A C 1
ATOM 2168 O O . VAL A 1 277 ? 19.347 -20.765 -14.549 1.00 87.38 277 VAL A O 1
ATOM 2171 N N . SER A 1 278 ? 17.761 -21.531 -13.161 1.00 91.19 278 SER A N 1
ATOM 2172 C CA . SER A 1 278 ? 17.952 -20.559 -12.090 1.00 91.19 278 SER A CA 1
ATOM 2173 C C . SER A 1 278 ? 18.511 -21.258 -10.858 1.00 91.19 278 SER A C 1
ATOM 2175 O O . SER A 1 278 ? 18.346 -22.460 -10.689 1.00 91.19 278 SER A O 1
ATOM 2177 N N . LYS A 1 279 ? 19.194 -20.511 -9.988 1.00 94.69 279 LYS A N 1
ATOM 2178 C CA . LYS A 1 279 ? 19.677 -21.040 -8.710 1.00 94.69 279 LYS A CA 1
ATOM 2179 C C . LYS A 1 279 ? 18.560 -20.929 -7.671 1.00 94.69 279 LYS A C 1
ATOM 2181 O O . LYS A 1 279 ? 18.025 -19.838 -7.491 1.00 94.69 279 LYS A O 1
ATOM 2186 N N . TRP A 1 280 ? 18.269 -22.011 -6.968 1.00 96.00 280 TRP A N 1
ATOM 2187 C CA . TRP A 1 280 ? 17.251 -22.100 -5.924 1.00 96.00 280 TRP A CA 1
ATOM 2188 C C . TRP A 1 280 ? 17.868 -22.621 -4.630 1.00 96.00 280 TRP A C 1
ATOM 2190 O O . TRP A 1 280 ? 18.863 -23.348 -4.659 1.00 96.00 280 TRP A O 1
ATOM 2200 N N . VAL A 1 281 ? 17.297 -22.213 -3.502 1.00 96.25 281 VAL A N 1
ATOM 2201 C CA . VAL A 1 281 ? 17.628 -22.716 -2.170 1.00 96.25 281 VAL A CA 1
ATOM 2202 C C . VAL A 1 281 ? 16.370 -23.342 -1.592 1.00 96.25 281 VAL A C 1
ATOM 2204 O O . VAL A 1 281 ? 15.371 -22.654 -1.427 1.00 96.25 281 VAL A O 1
ATOM 2207 N N . VAL A 1 282 ? 16.431 -24.635 -1.314 1.00 96.62 282 VAL A N 1
ATOM 2208 C CA . VAL A 1 282 ? 15.382 -25.423 -0.674 1.00 96.62 282 VAL A CA 1
ATOM 2209 C C . VAL A 1 282 ? 15.754 -25.562 0.797 1.00 96.62 282 VAL A C 1
ATOM 2211 O O . VAL A 1 282 ? 16.808 -26.109 1.101 1.00 96.62 282 VAL A O 1
ATOM 2214 N N . GLU A 1 283 ? 14.941 -25.058 1.713 1.00 96.06 283 GLU A N 1
ATOM 2215 C CA . GLU A 1 283 ? 15.152 -25.145 3.160 1.00 96.06 283 GLU A CA 1
ATOM 2216 C C . GLU A 1 283 ? 14.008 -25.916 3.820 1.00 96.06 283 GLU A C 1
ATOM 2218 O O . GLU A 1 283 ? 12.882 -25.883 3.330 1.00 96.06 283 GLU A O 1
ATOM 2223 N N . GLY A 1 284 ? 14.302 -26.583 4.941 1.00 92.56 284 GLY A N 1
ATOM 2224 C CA . GLY A 1 284 ? 13.298 -27.303 5.734 1.00 92.56 284 GLY A CA 1
ATOM 2225 C C . GLY A 1 284 ? 13.103 -28.765 5.335 1.00 92.56 284 GLY A C 1
ATOM 2226 O O . GLY A 1 284 ? 12.255 -29.440 5.901 1.00 92.56 284 GLY A O 1
ATOM 2227 N N . LEU A 1 285 ? 13.916 -29.283 4.406 1.00 95.62 285 LEU A N 1
ATOM 2228 C CA . LEU A 1 285 ? 13.885 -30.706 4.083 1.00 95.62 285 LEU A CA 1
ATOM 2229 C C . LEU A 1 285 ? 14.430 -31.547 5.248 1.00 95.62 285 LEU A C 1
ATOM 2231 O O . LEU A 1 285 ? 15.384 -31.125 5.914 1.00 95.62 285 LEU A O 1
ATOM 2235 N N . PRO A 1 286 ? 13.910 -32.759 5.464 1.00 95.69 286 PRO A N 1
ATOM 2236 C CA . PRO A 1 286 ? 14.435 -33.701 6.438 1.00 95.69 286 PRO A CA 1
ATOM 2237 C C . PRO A 1 286 ? 15.930 -33.959 6.249 1.00 95.69 286 PRO A C 1
ATOM 2239 O O . PRO A 1 286 ? 16.532 -33.738 5.192 1.00 95.69 286 PRO A O 1
ATOM 2242 N N . LYS A 1 287 ? 16.596 -34.367 7.326 1.00 93.75 287 LYS A N 1
ATOM 2243 C CA . LYS A 1 287 ? 18.050 -34.602 7.299 1.00 93.75 287 LYS A CA 1
ATOM 2244 C C . LYS A 1 287 ? 18.412 -35.882 6.542 1.00 93.75 287 LYS A C 1
ATOM 2246 O O . LYS A 1 287 ? 19.509 -35.946 5.973 1.00 93.75 287 LYS A O 1
ATOM 2251 N N . THR A 1 288 ? 17.488 -36.841 6.555 1.00 94.44 288 THR A N 1
ATOM 2252 C CA . THR A 1 288 ? 17.521 -38.151 5.895 1.00 94.44 288 THR A CA 1
ATOM 2253 C C . THR A 1 288 ? 17.538 -38.036 4.380 1.00 94.44 288 THR A C 1
ATOM 2255 O O . THR A 1 288 ? 18.235 -38.828 3.754 1.00 94.44 288 THR A O 1
ATOM 2258 N N . PHE A 1 289 ? 16.903 -36.998 3.816 1.00 94.88 289 PHE A N 1
ATOM 225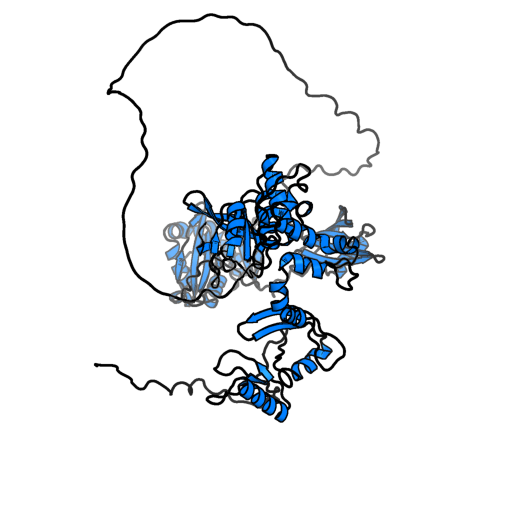9 C CA . PHE A 1 289 ? 16.861 -36.762 2.373 1.00 94.88 289 PHE A CA 1
ATOM 2260 C C . PHE A 1 289 ? 18.250 -36.861 1.733 1.00 94.88 289 PHE A C 1
ATOM 2262 O O . PHE A 1 289 ? 19.231 -36.209 2.142 1.00 94.88 289 PHE A O 1
ATOM 2269 N N . LEU A 1 290 ? 18.313 -37.681 0.695 1.00 95.88 290 LEU A N 1
ATOM 2270 C CA . LEU A 1 290 ? 19.445 -37.896 -0.183 1.00 95.88 290 LEU A CA 1
ATOM 2271 C C . LEU A 1 290 ? 19.252 -37.100 -1.480 1.00 95.88 290 LEU A C 1
ATOM 2273 O O . LEU A 1 290 ? 18.240 -36.446 -1.709 1.00 95.88 290 LEU A O 1
ATOM 2277 N N . VAL A 1 291 ? 20.276 -37.108 -2.336 1.00 96.25 291 VAL A N 1
ATOM 2278 C CA . VAL A 1 291 ? 20.261 -36.331 -3.589 1.00 96.25 291 VAL A CA 1
ATOM 2279 C C . VAL A 1 291 ? 19.092 -36.742 -4.495 1.00 96.25 291 VAL A C 1
ATOM 2281 O O . VAL A 1 291 ? 18.506 -35.874 -5.133 1.00 96.25 291 VAL A O 1
ATOM 2284 N N . HIS A 1 292 ? 18.743 -38.034 -4.536 1.00 96.69 292 HIS A N 1
ATOM 2285 C CA . HIS A 1 292 ? 17.628 -38.532 -5.347 1.00 96.69 292 HIS A CA 1
ATOM 2286 C C . HIS A 1 292 ? 16.276 -38.056 -4.810 1.00 96.69 292 HIS A C 1
ATOM 2288 O O . HIS A 1 292 ? 15.506 -37.507 -5.585 1.00 96.69 292 HIS A O 1
ATOM 2294 N N . ASP A 1 293 ? 16.056 -38.114 -3.493 1.00 95.75 293 ASP A N 1
ATOM 2295 C CA . ASP A 1 293 ? 14.817 -37.631 -2.867 1.00 95.75 293 ASP A CA 1
ATOM 2296 C C . ASP A 1 293 ? 14.566 -36.152 -3.176 1.00 95.75 293 ASP A C 1
ATOM 2298 O O . ASP A 1 293 ? 13.447 -35.741 -3.462 1.00 95.75 293 ASP A O 1
ATOM 2302 N N . VAL A 1 294 ? 15.627 -35.335 -3.177 1.00 96.06 294 VAL A N 1
ATOM 2303 C CA . VAL A 1 294 ? 15.543 -33.910 -3.535 1.00 96.06 294 VAL A CA 1
ATOM 2304 C C . VAL A 1 294 ? 15.173 -33.724 -5.006 1.00 96.06 294 VAL A C 1
ATOM 2306 O O . VAL A 1 294 ? 14.395 -32.826 -5.326 1.00 96.06 294 VAL A O 1
ATOM 2309 N N . ILE A 1 295 ? 15.733 -34.535 -5.908 1.00 96.06 295 ILE A N 1
ATOM 2310 C CA . ILE A 1 295 ? 15.423 -34.472 -7.342 1.00 96.06 295 ILE A CA 1
ATOM 2311 C C . ILE A 1 295 ? 13.976 -34.902 -7.588 1.00 96.06 295 ILE A C 1
ATOM 2313 O O . ILE A 1 295 ? 13.267 -34.201 -8.308 1.00 96.06 295 ILE A O 1
ATOM 2317 N N . ASP A 1 296 ? 13.522 -35.987 -6.965 1.00 95.50 296 ASP A N 1
ATOM 2318 C CA . ASP A 1 296 ? 12.158 -36.500 -7.105 1.00 95.50 296 ASP A CA 1
ATOM 2319 C C . ASP A 1 296 ? 11.141 -35.517 -6.516 1.00 95.50 296 ASP A C 1
ATOM 2321 O O . ASP A 1 296 ? 10.158 -35.161 -7.171 1.00 95.50 296 ASP A O 1
ATOM 2325 N N . PHE A 1 297 ? 11.435 -34.969 -5.334 1.00 95.12 297 PHE A N 1
ATOM 2326 C CA . PHE A 1 297 ? 10.639 -33.917 -4.708 1.00 95.12 297 PHE A CA 1
ATOM 2327 C C . PHE A 1 297 ? 10.527 -32.677 -5.604 1.00 95.12 297 PHE A C 1
ATOM 2329 O O . PHE A 1 297 ? 9.425 -32.206 -5.882 1.00 95.12 297 PHE A O 1
ATOM 2336 N N . LEU A 1 298 ? 11.642 -32.156 -6.123 1.00 95.62 298 LEU A N 1
ATOM 2337 C CA . LEU A 1 298 ? 11.616 -30.991 -7.012 1.00 95.62 298 LEU A CA 1
ATOM 2338 C C . LEU A 1 298 ? 10.929 -31.296 -8.351 1.00 95.62 298 LEU A C 1
ATOM 2340 O O . LEU A 1 298 ? 10.202 -30.447 -8.869 1.00 95.62 298 LEU A O 1
ATOM 2344 N N . SER A 1 299 ? 11.089 -32.505 -8.884 1.00 94.75 299 SER A N 1
ATOM 2345 C CA . SER A 1 299 ? 10.392 -32.946 -10.097 1.00 94.75 299 SER A CA 1
ATOM 2346 C C . SER A 1 299 ? 8.879 -33.005 -9.878 1.00 94.75 299 SER A C 1
ATOM 2348 O O . SER A 1 299 ? 8.126 -32.546 -10.736 1.00 94.75 299 SER A O 1
ATOM 2350 N N . SER A 1 300 ? 8.421 -33.461 -8.703 1.00 93.06 300 SER A N 1
ATOM 2351 C CA . SER A 1 300 ? 6.996 -33.456 -8.323 1.00 93.06 300 SER A CA 1
ATOM 2352 C C . SER A 1 300 ? 6.402 -32.044 -8.261 1.00 93.06 300 SER A C 1
ATOM 2354 O O . SER A 1 300 ? 5.218 -31.837 -8.518 1.00 93.06 300 SER A O 1
ATOM 2356 N N . LEU A 1 301 ? 7.249 -31.047 -7.997 1.00 92.38 301 LEU A N 1
ATOM 2357 C CA . LEU A 1 301 ? 6.892 -29.636 -8.027 1.00 92.38 301 LEU A CA 1
ATOM 2358 C C . LEU A 1 301 ? 7.056 -29.007 -9.419 1.00 92.38 301 LEU A C 1
ATOM 2360 O O . LEU A 1 301 ? 6.941 -27.792 -9.523 1.00 92.38 301 LEU A O 1
ATOM 2364 N N . HIS A 1 302 ? 7.279 -29.781 -10.483 1.00 93.00 302 HIS A N 1
ATOM 2365 C CA . HIS A 1 302 ? 7.465 -29.306 -11.863 1.00 93.00 302 HIS A CA 1
ATOM 2366 C C . HIS A 1 302 ? 8.746 -28.482 -12.099 1.00 93.00 302 HIS A C 1
ATOM 2368 O O . HIS A 1 302 ? 8.776 -27.600 -12.964 1.00 93.00 302 HIS A O 1
ATOM 2374 N N . PHE A 1 303 ? 9.820 -28.744 -11.348 1.00 93.06 303 PHE A N 1
ATOM 2375 C CA . PHE A 1 303 ? 11.148 -28.260 -11.731 1.00 93.06 303 PHE A CA 1
ATOM 2376 C C . PHE A 1 303 ? 11.743 -29.125 -12.856 1.00 93.06 303 PHE A C 1
ATOM 2378 O O . PHE A 1 303 ? 11.624 -30.347 -12.839 1.00 93.06 303 PHE A O 1
ATOM 2385 N N . GLY A 1 304 ? 12.415 -28.489 -13.817 1.00 91.12 304 GLY A N 1
ATOM 2386 C CA . GLY A 1 304 ? 13.161 -29.126 -14.904 1.00 91.12 304 GLY A CA 1
ATOM 2387 C C . GLY A 1 304 ? 14.670 -28.889 -14.790 1.00 91.12 304 GLY A C 1
ATOM 2388 O O . GLY A 1 304 ? 15.120 -28.049 -14.009 1.00 91.12 304 GLY A O 1
ATOM 2389 N N . ALA A 1 305 ? 15.470 -29.638 -15.560 1.00 93.12 305 ALA A N 1
ATOM 2390 C CA . ALA A 1 305 ? 16.934 -29.492 -15.632 1.00 93.12 305 ALA A CA 1
ATOM 2391 C C . ALA A 1 305 ? 17.619 -29.356 -14.249 1.00 93.12 305 ALA A C 1
ATOM 2393 O O . ALA A 1 305 ? 18.411 -28.437 -14.027 1.00 93.12 305 ALA A O 1
ATOM 2394 N N . ILE A 1 306 ? 17.257 -30.234 -13.305 1.00 96.19 306 ILE A N 1
ATOM 2395 C CA . ILE A 1 306 ? 17.668 -30.151 -11.898 1.00 96.19 306 ILE A CA 1
ATOM 2396 C C . ILE A 1 306 ? 19.121 -30.626 -11.740 1.00 96.19 306 ILE A C 1
ATOM 2398 O O . ILE A 1 306 ? 19.445 -31.785 -11.978 1.00 96.19 306 ILE A O 1
ATOM 2402 N N . GLU A 1 307 ? 19.993 -29.736 -11.279 1.00 97.19 307 GLU A N 1
ATOM 2403 C CA . GLU A 1 307 ? 21.387 -29.989 -10.909 1.00 97.19 307 GLU A CA 1
ATOM 2404 C C . GLU A 1 307 ? 21.587 -29.584 -9.440 1.00 97.19 307 GLU A C 1
ATOM 2406 O O . GLU A 1 307 ? 21.492 -28.407 -9.076 1.00 97.19 307 GLU A O 1
ATOM 2411 N N . VAL A 1 308 ? 21.868 -30.551 -8.565 1.00 96.38 308 VAL A N 1
ATOM 2412 C CA . VAL A 1 308 ? 22.117 -30.287 -7.140 1.00 96.38 308 VAL A CA 1
ATOM 2413 C C . VAL A 1 308 ? 23.545 -29.775 -6.947 1.00 96.38 308 VAL A C 1
ATOM 2415 O O . VAL A 1 308 ? 24.509 -30.440 -7.311 1.00 96.38 308 VAL A O 1
ATOM 2418 N N . VAL A 1 309 ? 23.687 -28.582 -6.365 1.00 97.19 309 VAL A N 1
ATOM 2419 C CA . VAL A 1 309 ? 24.973 -27.879 -6.225 1.00 97.19 309 VAL A CA 1
ATOM 2420 C C . VAL A 1 309 ? 25.595 -28.089 -4.846 1.00 97.19 309 VAL A C 1
ATOM 2422 O O . VAL A 1 309 ? 26.800 -28.295 -4.741 1.00 97.19 309 VAL A O 1
ATOM 2425 N N . GLU A 1 310 ? 24.805 -27.975 -3.775 1.00 96.25 310 GLU A N 1
ATOM 2426 C CA . GLU A 1 310 ? 25.326 -27.972 -2.399 1.00 96.25 310 GLU A CA 1
ATOM 2427 C C . GLU A 1 310 ? 24.266 -28.458 -1.397 1.00 96.25 310 GLU A C 1
ATOM 2429 O O . GLU A 1 310 ? 23.099 -28.086 -1.518 1.00 96.25 310 GLU A O 1
ATOM 2434 N N . LYS A 1 311 ? 24.681 -29.235 -0.384 1.00 97.38 311 LYS A N 1
ATOM 2435 C CA . LYS A 1 311 ? 23.885 -29.582 0.811 1.00 97.38 311 LYS A CA 1
ATOM 2436 C C . LYS A 1 311 ? 24.490 -28.892 2.035 1.00 97.38 311 LYS A C 1
ATOM 2438 O O . LYS A 1 311 ? 25.676 -29.048 2.315 1.00 97.38 311 LYS A O 1
ATOM 2443 N N . GLY A 1 312 ? 23.670 -28.171 2.787 1.00 94.62 312 GLY A N 1
ATOM 2444 C CA . GLY A 1 312 ? 24.002 -27.535 4.059 1.00 94.62 312 GLY A CA 1
ATOM 2445 C C . GLY A 1 312 ? 23.080 -28.006 5.184 1.00 94.62 312 GLY A C 1
ATOM 2446 O O . GLY A 1 312 ? 21.956 -28.440 4.947 1.00 94.62 312 GLY A O 1
ATOM 2447 N N . TRP A 1 313 ? 23.543 -27.911 6.429 1.00 92.81 313 TRP A N 1
ATOM 2448 C CA . TRP A 1 313 ? 22.770 -28.310 7.609 1.00 92.81 313 TRP A CA 1
ATOM 2449 C C . TRP A 1 313 ? 22.219 -27.075 8.330 1.00 92.81 313 TRP A C 1
ATOM 2451 O O . TRP A 1 313 ? 22.938 -26.094 8.540 1.00 92.81 313 TRP A O 1
ATOM 2461 N N . ARG A 1 314 ? 20.941 -27.114 8.720 1.00 90.44 314 ARG A N 1
ATOM 2462 C CA . ARG A 1 314 ? 20.248 -26.062 9.479 1.00 90.44 314 ARG A CA 1
ATOM 2463 C C . ARG A 1 314 ? 19.594 -26.651 10.731 1.00 90.44 314 ARG A C 1
ATOM 2465 O O . ARG A 1 314 ? 19.536 -27.863 10.926 1.00 90.44 314 ARG A O 1
ATOM 2472 N N . ARG A 1 315 ? 19.107 -25.776 11.618 1.00 87.12 315 ARG A N 1
ATOM 2473 C CA . ARG A 1 315 ? 18.443 -26.196 12.864 1.00 87.12 315 ARG A CA 1
ATOM 2474 C C . ARG A 1 315 ? 17.148 -26.973 12.593 1.00 87.12 315 ARG A C 1
ATOM 2476 O O . ARG A 1 315 ? 16.896 -27.945 13.290 1.00 87.12 315 ARG A O 1
ATOM 2483 N N . GLN A 1 316 ? 16.388 -26.566 11.575 1.00 86.12 316 GLN A N 1
ATOM 2484 C CA . GLN A 1 316 ? 15.086 -27.136 11.197 1.00 86.12 316 GLN A CA 1
ATOM 2485 C C . GLN A 1 316 ? 15.164 -28.147 10.036 1.00 86.12 316 GLN A C 1
ATOM 2487 O O . GLN A 1 316 ? 14.161 -28.406 9.394 1.00 86.12 316 GLN A O 1
ATOM 2492 N N . GLY A 1 317 ? 16.346 -28.696 9.728 1.00 92.94 317 GLY A N 1
ATOM 2493 C CA . GLY A 1 317 ? 16.496 -29.670 8.641 1.00 92.94 317 GLY A CA 1
ATOM 2494 C C . GLY A 1 317 ? 17.779 -29.491 7.837 1.00 92.94 317 GLY A C 1
ATOM 2495 O O . GLY A 1 317 ? 18.790 -28.984 8.331 1.00 92.94 317 GLY A O 1
ATOM 2496 N N . SER A 1 318 ? 17.744 -29.917 6.584 1.00 95.50 318 SER A N 1
ATOM 2497 C CA . SER A 1 318 ? 18.769 -29.682 5.577 1.00 95.50 318 SER A CA 1
ATOM 2498 C C . SER A 1 318 ? 18.363 -28.534 4.644 1.00 95.50 318 SER A C 1
ATOM 2500 O O . SER A 1 318 ? 17.186 -28.233 4.448 1.00 95.50 318 SER A O 1
ATOM 2502 N N . ALA A 1 319 ? 19.367 -27.838 4.116 1.00 95.94 319 ALA A N 1
ATOM 2503 C CA . ALA A 1 319 ? 19.214 -26.801 3.111 1.00 95.94 319 ALA A CA 1
ATOM 2504 C C . ALA A 1 319 ? 19.970 -27.220 1.851 1.00 95.94 319 ALA A C 1
ATOM 2506 O O . ALA A 1 319 ? 21.156 -27.535 1.916 1.00 95.94 319 ALA A O 1
ATOM 2507 N N . TRP A 1 320 ? 19.308 -27.200 0.705 1.00 97.69 320 TRP A N 1
ATOM 2508 C CA . TRP A 1 320 ? 19.860 -27.639 -0.565 1.00 97.69 320 TRP A CA 1
ATOM 2509 C C . TRP A 1 320 ? 19.895 -26.491 -1.547 1.00 97.69 320 TRP A C 1
ATOM 2511 O O . TRP A 1 320 ? 18.925 -25.767 -1.730 1.00 97.69 320 TRP A O 1
ATOM 2521 N N . THR A 1 321 ? 21.028 -26.324 -2.203 1.00 96.75 321 THR A N 1
ATOM 2522 C CA . THR A 1 321 ? 21.164 -25.383 -3.302 1.00 96.75 321 THR A CA 1
ATOM 2523 C C . THR A 1 321 ? 21.119 -26.155 -4.605 1.00 96.75 321 THR A C 1
ATOM 2525 O O . THR A 1 321 ? 21.955 -27.028 -4.824 1.00 96.75 321 THR A O 1
ATOM 2528 N N . VAL A 1 322 ? 20.194 -25.799 -5.489 1.00 97.19 322 VAL A N 1
ATOM 2529 C CA . VAL A 1 322 ? 20.005 -26.463 -6.784 1.00 97.19 322 VAL A CA 1
ATOM 2530 C C . VAL A 1 322 ? 20.009 -25.447 -7.920 1.00 97.19 322 VAL A C 1
ATOM 2532 O O . VAL A 1 322 ? 19.731 -24.261 -7.728 1.00 97.19 322 VAL A O 1
ATOM 2535 N N . ARG A 1 323 ? 20.348 -25.898 -9.119 1.00 96.38 323 ARG A N 1
ATOM 2536 C CA . ARG A 1 323 ? 20.107 -25.203 -10.379 1.00 96.38 323 ARG A CA 1
ATOM 2537 C C . ARG A 1 323 ? 18.981 -25.935 -11.081 1.00 96.38 323 ARG A C 1
ATOM 2539 O O . ARG A 1 323 ? 19.104 -27.125 -11.301 1.00 96.38 323 ARG A O 1
ATOM 2546 N N . ALA A 1 324 ? 17.886 -25.253 -11.374 1.00 94.94 324 ALA A N 1
ATOM 2547 C CA . ALA A 1 324 ? 16.727 -25.873 -12.002 1.00 94.94 324 ALA A CA 1
ATOM 2548 C C . ALA A 1 324 ? 15.941 -24.837 -12.811 1.00 94.94 324 ALA A C 1
ATOM 2550 O O . ALA A 1 324 ? 15.922 -23.646 -12.459 1.00 94.94 324 ALA A O 1
ATOM 2551 N N . SER A 1 325 ? 15.315 -25.273 -13.900 1.00 92.31 325 SER A N 1
ATOM 2552 C CA . SER A 1 325 ? 14.293 -24.511 -14.613 1.00 92.31 325 SER A CA 1
ATOM 2553 C C . SER A 1 325 ? 12.925 -24.739 -13.972 1.00 92.31 325 SER A C 1
ATOM 2555 O O . SER A 1 325 ? 12.694 -25.734 -13.287 1.00 92.31 325 SER A O 1
ATOM 2557 N N . ARG A 1 326 ? 12.027 -23.772 -14.133 1.00 87.19 326 ARG A N 1
ATOM 2558 C CA . ARG A 1 326 ? 10.633 -23.865 -13.703 1.00 87.19 326 ARG A CA 1
ATOM 2559 C C . ARG A 1 326 ? 9.802 -22.967 -14.611 1.00 87.19 326 ARG A C 1
ATOM 2561 O O . ARG A 1 326 ? 10.271 -21.891 -14.989 1.00 87.19 326 ARG A O 1
ATOM 2568 N N . ASN A 1 327 ? 8.602 -23.423 -14.955 1.00 79.62 327 ASN A N 1
ATOM 2569 C CA . ASN A 1 327 ? 7.760 -22.781 -15.970 1.00 79.62 327 ASN A CA 1
ATOM 2570 C C . ASN A 1 327 ? 6.895 -21.637 -15.422 1.00 79.62 327 ASN A C 1
ATOM 2572 O O . ASN A 1 327 ? 6.390 -20.827 -16.199 1.00 79.62 327 ASN A O 1
ATOM 2576 N N . ASP A 1 328 ? 6.725 -21.555 -14.103 1.00 78.75 328 ASP A N 1
ATOM 2577 C CA . ASP A 1 328 ? 5.989 -20.479 -13.444 1.00 78.75 328 ASP A CA 1
ATOM 2578 C C . ASP A 1 328 ? 6.913 -19.329 -12.988 1.00 78.75 328 ASP A C 1
ATOM 2580 O O . ASP A 1 328 ? 8.139 -19.349 -13.135 1.00 78.75 328 ASP A O 1
ATOM 2584 N N . ARG A 1 329 ? 6.297 -18.253 -12.485 1.00 67.69 329 ARG A N 1
ATOM 2585 C CA . ARG A 1 329 ? 6.989 -17.027 -12.047 1.00 67.69 329 ARG A CA 1
ATOM 2586 C C . ARG A 1 329 ? 7.168 -16.943 -10.537 1.00 67.69 329 ARG A C 1
ATOM 2588 O O . ARG A 1 329 ? 7.504 -15.870 -10.035 1.00 67.69 329 ARG A O 1
ATOM 2595 N N . GLU A 1 330 ? 6.914 -18.024 -9.812 1.00 73.75 330 GLU A N 1
ATOM 2596 C CA . GLU A 1 330 ? 6.992 -17.997 -8.358 1.00 73.75 330 GLU A CA 1
ATOM 2597 C C . GLU A 1 330 ? 8.455 -17.877 -7.926 1.00 73.75 330 GLU A C 1
ATOM 2599 O O . GLU A 1 330 ? 9.308 -18.663 -8.321 1.00 73.75 330 GLU A O 1
ATOM 2604 N N . GLU A 1 331 ? 8.787 -16.846 -7.150 1.00 81.69 331 GLU A N 1
ATOM 2605 C CA . GLU A 1 331 ? 10.142 -16.685 -6.597 1.00 81.69 331 GLU A CA 1
ATOM 2606 C C . GLU A 1 331 ? 10.296 -17.370 -5.233 1.00 81.69 331 GLU A C 1
ATOM 2608 O O . GLU A 1 331 ? 11.418 -17.579 -4.765 1.00 81.69 331 GLU A O 1
ATOM 2613 N N . LEU A 1 332 ? 9.171 -17.715 -4.610 1.00 81.50 332 LEU A N 1
ATOM 2614 C CA . LEU A 1 332 ? 9.065 -18.387 -3.328 1.00 81.50 332 LEU A CA 1
ATOM 2615 C C . LEU A 1 332 ? 7.936 -19.408 -3.425 1.00 81.50 332 LEU A C 1
ATOM 2617 O O . LEU A 1 332 ? 6.808 -19.034 -3.729 1.00 81.50 332 LEU A O 1
ATOM 2621 N N . ILE A 1 333 ? 8.246 -20.657 -3.103 1.00 85.94 333 ILE A N 1
ATOM 2622 C CA . ILE A 1 333 ? 7.272 -21.739 -2.967 1.00 85.94 333 ILE A CA 1
ATOM 2623 C C . ILE A 1 333 ? 7.345 -22.205 -1.517 1.00 85.94 333 ILE A C 1
ATOM 2625 O O . ILE A 1 333 ? 8.440 -22.417 -0.991 1.00 85.94 333 ILE A O 1
ATOM 2629 N N . GLN A 1 334 ? 6.198 -22.331 -0.861 1.00 85.38 334 GLN A N 1
ATOM 2630 C CA . GLN A 1 334 ? 6.096 -22.854 0.499 1.00 85.38 334 GLN A CA 1
ATOM 2631 C C . GLN A 1 334 ? 5.137 -24.038 0.505 1.00 85.38 334 GLN A C 1
ATOM 2633 O O . GLN A 1 334 ? 4.127 -24.020 -0.195 1.00 85.38 334 GLN A O 1
ATOM 2638 N N . GLY A 1 335 ? 5.457 -25.054 1.293 1.00 83.00 335 GLY A N 1
ATOM 2639 C CA . GLY A 1 335 ? 4.620 -26.235 1.468 1.00 83.00 335 GLY A CA 1
ATOM 2640 C C . GLY A 1 335 ? 5.086 -27.040 2.670 1.00 83.00 335 GLY A C 1
ATOM 2641 O O . GLY A 1 335 ? 6.076 -26.676 3.298 1.00 83.00 335 GLY A O 1
ATOM 2642 N N . SER A 1 336 ? 4.397 -28.132 2.970 1.00 87.44 336 SER A N 1
ATOM 2643 C CA . SER A 1 336 ? 4.843 -29.107 3.960 1.00 87.44 336 SER A CA 1
ATOM 2644 C C . SER A 1 336 ? 4.974 -30.490 3.328 1.00 87.44 336 SER A C 1
ATOM 2646 O O . SER A 1 336 ? 4.311 -30.793 2.331 1.00 87.44 336 SER A O 1
ATOM 2648 N N . ILE A 1 337 ? 5.869 -31.317 3.868 1.00 91.00 337 ILE A N 1
ATOM 2649 C CA . ILE A 1 337 ? 5.932 -32.749 3.550 1.00 91.00 337 ILE A CA 1
ATOM 2650 C C . ILE A 1 337 ? 5.787 -33.569 4.822 1.00 91.00 337 ILE A C 1
ATOM 2652 O O . ILE A 1 337 ? 6.216 -33.146 5.892 1.00 91.00 337 ILE A O 1
ATOM 2656 N N . MET A 1 338 ? 5.221 -34.761 4.676 1.00 88.44 338 MET A N 1
ATOM 2657 C CA . MET A 1 338 ? 5.157 -35.764 5.732 1.00 88.44 338 MET A CA 1
ATOM 2658 C C . MET A 1 338 ? 6.209 -36.839 5.450 1.00 88.44 338 MET A C 1
ATOM 2660 O O . MET A 1 338 ? 6.128 -37.500 4.415 1.00 88.44 338 MET A O 1
ATOM 2664 N N . GLU A 1 339 ? 7.165 -37.034 6.357 1.00 86.50 339 GLU A N 1
ATOM 2665 C CA . GLU A 1 339 ? 8.107 -38.166 6.336 1.00 86.50 339 GLU A CA 1
ATOM 2666 C C . GLU A 1 339 ? 8.054 -38.846 7.706 1.00 86.50 339 GLU A C 1
ATOM 2668 O O . GLU A 1 339 ? 8.129 -38.179 8.735 1.00 86.50 339 GLU A O 1
ATOM 2673 N N . ASP A 1 340 ? 7.844 -40.164 7.727 1.00 88.06 340 ASP A N 1
ATOM 2674 C CA . ASP A 1 340 ? 7.769 -40.974 8.954 1.00 88.06 340 ASP A CA 1
ATOM 2675 C C . ASP A 1 340 ? 6.781 -40.463 10.027 1.00 88.06 340 ASP A C 1
ATOM 2677 O O . ASP A 1 340 ? 6.943 -40.699 11.223 1.00 88.06 340 ASP A O 1
ATOM 2681 N N . GLY A 1 341 ? 5.712 -39.781 9.599 1.00 86.06 341 GLY A N 1
ATOM 2682 C CA . GLY A 1 341 ? 4.683 -39.230 10.489 1.00 86.06 341 GLY A CA 1
ATOM 2683 C C . GLY A 1 341 ? 5.025 -37.868 11.101 1.00 86.06 341 GLY A C 1
ATOM 2684 O O . GLY A 1 341 ? 4.204 -37.325 11.839 1.00 86.06 341 GLY A O 1
ATOM 2685 N N . GLU A 1 342 ? 6.182 -37.292 10.771 1.00 86.69 342 GLU A N 1
ATOM 2686 C CA . GLU A 1 342 ? 6.544 -35.918 11.116 1.00 86.69 342 GLU A CA 1
ATOM 2687 C C . GLU A 1 342 ? 6.284 -34.973 9.934 1.00 86.69 342 GLU A C 1
ATOM 2689 O O . GLU A 1 342 ? 6.590 -35.288 8.782 1.00 86.69 342 GLU A O 1
ATOM 2694 N N . GLU A 1 343 ? 5.710 -33.802 10.227 1.00 88.50 343 GLU A N 1
ATOM 2695 C CA . GLU A 1 343 ? 5.469 -32.744 9.244 1.00 88.50 343 GLU A CA 1
ATOM 2696 C C . GLU A 1 343 ? 6.655 -31.773 9.198 1.00 88.50 343 GLU A C 1
ATOM 2698 O O . GLU A 1 343 ? 7.098 -31.253 10.226 1.00 88.50 343 GLU A O 1
ATOM 2703 N N . TYR A 1 344 ? 7.151 -31.507 7.993 1.00 88.69 344 TYR A N 1
ATOM 2704 C CA . TYR A 1 344 ? 8.279 -30.621 7.735 1.00 88.69 344 TYR A CA 1
ATOM 2705 C C . TYR A 1 344 ? 7.848 -29.438 6.873 1.00 88.69 344 TYR A C 1
ATOM 2707 O O . TYR A 1 344 ? 7.464 -29.618 5.717 1.00 88.69 344 TYR A O 1
ATOM 2715 N N . ASP A 1 345 ? 7.972 -28.225 7.414 1.00 88.25 345 ASP A N 1
ATOM 2716 C CA . ASP A 1 345 ? 7.740 -26.981 6.678 1.00 88.25 345 ASP A CA 1
ATOM 2717 C C . ASP A 1 345 ? 8.897 -26.696 5.713 1.00 88.25 345 ASP A C 1
ATOM 2719 O O . ASP A 1 345 ? 10.037 -26.470 6.127 1.00 88.25 345 ASP A O 1
ATOM 2723 N N . ILE A 1 346 ? 8.597 -26.641 4.419 1.00 92.19 346 ILE A N 1
ATOM 2724 C CA . ILE A 1 346 ? 9.564 -26.414 3.347 1.00 92.19 346 ILE A CA 1
ATOM 2725 C C . ILE A 1 346 ? 9.383 -25.033 2.736 1.00 92.19 346 ILE A C 1
ATOM 2727 O O . ILE A 1 346 ? 8.275 -24.564 2.462 1.00 92.19 346 ILE A O 1
ATOM 2731 N N . SER A 1 347 ? 10.514 -24.401 2.434 1.00 89.69 347 SER A N 1
ATOM 2732 C CA . SER A 1 347 ? 10.560 -23.195 1.615 1.00 89.69 347 SER A CA 1
ATOM 2733 C C . SER A 1 347 ? 11.578 -23.335 0.490 1.00 89.69 347 SER A C 1
ATOM 2735 O O . SER A 1 347 ? 12.723 -23.720 0.707 1.00 89.69 347 SER A O 1
ATOM 2737 N N . ILE A 1 348 ? 11.165 -23.015 -0.734 1.00 92.38 348 ILE A N 1
ATOM 2738 C CA . ILE A 1 348 ? 12.021 -23.006 -1.919 1.00 92.38 348 ILE A CA 1
ATOM 2739 C C . ILE A 1 348 ? 12.108 -21.572 -2.412 1.00 92.38 348 ILE A C 1
ATOM 2741 O O . ILE A 1 348 ? 11.122 -20.993 -2.857 1.00 92.38 348 ILE A O 1
ATOM 2745 N N . ILE A 1 349 ? 13.297 -20.990 -2.323 1.00 90.75 349 ILE A N 1
ATOM 2746 C CA . ILE A 1 349 ? 13.540 -19.579 -2.605 1.00 90.75 349 ILE A CA 1
ATOM 2747 C C . ILE A 1 349 ? 14.455 -19.465 -3.816 1.00 90.75 349 ILE A C 1
ATOM 2749 O O . ILE A 1 349 ? 15.557 -20.024 -3.841 1.00 90.75 349 ILE A O 1
ATOM 2753 N N . LYS A 1 350 ? 14.052 -18.675 -4.810 1.00 90.56 350 LYS A N 1
ATOM 2754 C CA . LYS A 1 350 ? 14.920 -18.319 -5.932 1.00 90.56 350 LYS A CA 1
ATOM 2755 C C . LYS A 1 350 ? 16.079 -17.476 -5.409 1.00 90.56 350 LYS A C 1
ATOM 2757 O O . LYS A 1 350 ? 15.897 -16.373 -4.893 1.00 90.56 350 LYS A O 1
ATOM 2762 N N . ALA A 1 351 ? 17.302 -17.986 -5.526 1.00 84.56 351 ALA A N 1
ATOM 2763 C CA . ALA A 1 351 ? 18.481 -17.308 -5.016 1.00 84.56 351 ALA A CA 1
ATOM 2764 C C . ALA A 1 351 ? 18.721 -16.022 -5.818 1.00 84.56 351 ALA A C 1
ATOM 2766 O O . ALA A 1 351 ? 19.245 -16.048 -6.936 1.00 84.56 351 ALA A O 1
ATOM 2767 N N . VAL A 1 352 ? 18.370 -14.876 -5.231 1.00 73.31 352 VAL A N 1
ATOM 2768 C CA . VAL A 1 352 ? 18.714 -13.567 -5.790 1.00 73.31 352 VAL A CA 1
ATOM 2769 C C . VAL A 1 352 ? 20.230 -13.524 -5.952 1.00 73.31 352 VAL A C 1
ATOM 2771 O O . VAL A 1 352 ? 20.966 -13.804 -5.000 1.00 73.31 352 VAL A O 1
ATOM 2774 N N . ARG A 1 353 ? 20.716 -13.177 -7.154 1.00 54.75 353 ARG A N 1
ATOM 2775 C CA . ARG A 1 353 ? 22.143 -12.924 -7.400 1.00 54.75 353 ARG A CA 1
ATOM 2776 C C . ARG A 1 353 ? 22.591 -11.769 -6.502 1.00 54.75 353 ARG A C 1
ATOM 2778 O O . ARG A 1 353 ? 22.602 -10.614 -6.924 1.00 54.75 353 ARG A O 1
ATOM 2785 N N . ARG A 1 354 ? 22.974 -12.060 -5.257 1.00 46.12 354 ARG A N 1
ATOM 2786 C CA . ARG A 1 354 ? 23.752 -11.125 -4.450 1.00 46.12 354 ARG A CA 1
ATOM 2787 C C . ARG A 1 354 ? 25.022 -10.873 -5.246 1.00 46.12 354 ARG A C 1
ATOM 2789 O O . ARG A 1 354 ? 25.700 -11.825 -5.634 1.00 46.12 354 ARG A O 1
ATOM 2796 N N . LYS A 1 355 ? 25.308 -9.601 -5.541 1.00 39.38 355 LYS A N 1
ATOM 2797 C CA . LYS A 1 355 ? 26.635 -9.194 -6.001 1.00 39.38 355 LYS A CA 1
ATOM 2798 C C . LYS A 1 355 ? 27.612 -9.700 -4.950 1.00 39.38 355 LYS A C 1
ATOM 2800 O O . LYS A 1 355 ? 27.683 -9.153 -3.857 1.00 39.38 355 LYS A O 1
ATOM 2805 N N . VAL A 1 356 ? 28.281 -10.801 -5.258 1.00 38.06 356 VAL A N 1
ATOM 2806 C CA . VAL A 1 356 ? 29.433 -11.241 -4.492 1.00 38.06 356 VAL A CA 1
ATOM 2807 C C . VAL A 1 356 ? 30.484 -10.183 -4.779 1.00 38.06 356 VAL A C 1
ATOM 2809 O O . VAL A 1 356 ? 30.952 -10.085 -5.916 1.00 38.06 356 VAL A O 1
ATOM 2812 N N . ASP A 1 357 ? 30.797 -9.353 -3.785 1.00 36.41 357 ASP A N 1
ATOM 2813 C CA . ASP A 1 357 ? 32.057 -8.624 -3.808 1.00 36.41 357 ASP A CA 1
ATOM 2814 C C . ASP A 1 357 ? 33.144 -9.669 -4.022 1.00 36.41 357 ASP A C 1
ATOM 2816 O O . ASP A 1 357 ? 33.213 -10.664 -3.296 1.00 36.41 357 ASP A O 1
ATOM 2820 N N . ARG A 1 358 ? 33.922 -9.499 -5.094 1.00 41.22 358 ARG A N 1
ATOM 2821 C CA . ARG A 1 358 ? 35.043 -10.371 -5.447 1.00 41.22 358 ARG A CA 1
ATOM 2822 C C . ARG A 1 358 ? 36.142 -10.212 -4.392 1.00 41.22 358 ARG A C 1
ATOM 2824 O O . ARG A 1 358 ? 37.186 -9.637 -4.671 1.00 41.22 358 ARG A O 1
ATOM 2831 N N . SER A 1 359 ? 35.924 -10.717 -3.185 1.00 39.38 359 SER A N 1
ATOM 2832 C CA . SER A 1 359 ? 37.017 -11.134 -2.324 1.00 39.38 359 SER A CA 1
ATOM 2833 C C . SER A 1 359 ? 37.369 -12.574 -2.692 1.00 39.38 359 SER A C 1
ATOM 2835 O O . SER A 1 359 ? 36.515 -13.437 -2.910 1.00 39.38 359 SER A O 1
ATOM 2837 N N . VAL A 1 360 ? 38.664 -12.762 -2.905 1.00 41.56 360 VAL A N 1
ATOM 2838 C CA . VAL A 1 360 ? 39.336 -13.930 -3.471 1.00 41.56 360 VAL A CA 1
ATOM 2839 C C . VAL A 1 360 ? 38.801 -15.236 -2.871 1.00 41.56 360 VAL A C 1
ATOM 2841 O O . VAL A 1 360 ? 39.036 -15.532 -1.703 1.00 41.56 360 VAL A O 1
ATOM 2844 N N . ARG A 1 361 ? 38.108 -16.050 -3.678 1.00 37.12 361 ARG A N 1
ATOM 2845 C CA . ARG A 1 361 ? 37.882 -17.462 -3.349 1.00 37.12 361 ARG A CA 1
ATOM 2846 C C . ARG A 1 361 ? 39.046 -18.269 -3.906 1.00 37.12 361 ARG A C 1
ATOM 2848 O O . ARG A 1 361 ? 39.184 -18.402 -5.118 1.00 37.12 361 ARG A O 1
ATOM 2855 N N . VAL A 1 362 ? 39.873 -18.788 -3.006 1.00 36.88 362 VAL A N 1
ATOM 2856 C CA . VAL A 1 362 ? 40.852 -19.832 -3.319 1.00 36.88 362 VAL A CA 1
ATOM 2857 C C . VAL A 1 362 ? 40.073 -21.106 -3.689 1.00 36.88 362 VAL A C 1
ATOM 2859 O O . VAL A 1 362 ? 39.149 -21.466 -2.955 1.00 36.88 362 VAL A O 1
ATOM 2862 N N . PRO A 1 363 ? 40.383 -21.784 -4.808 1.00 37.59 363 PRO A N 1
ATOM 2863 C CA . PRO A 1 363 ? 39.739 -23.047 -5.157 1.00 37.59 363 PRO A CA 1
ATOM 2864 C C . PRO A 1 363 ? 40.066 -24.121 -4.112 1.00 37.59 363 PRO A C 1
ATOM 2866 O O . PRO A 1 363 ? 41.222 -24.245 -3.699 1.00 37.59 363 PRO A O 1
ATOM 2869 N N . LEU A 1 364 ? 39.078 -24.928 -3.710 1.00 34.34 364 LEU A N 1
ATOM 2870 C CA . LEU A 1 364 ? 39.338 -26.133 -2.923 1.00 34.34 364 LEU A CA 1
ATOM 2871 C C . LEU A 1 364 ? 40.197 -27.093 -3.755 1.00 34.34 364 LEU A C 1
ATOM 2873 O O . LEU A 1 364 ? 39.739 -27.629 -4.762 1.00 34.34 364 LEU A O 1
ATOM 2877 N N . LYS A 1 365 ? 41.440 -27.329 -3.321 1.00 37.38 365 LYS A N 1
ATOM 2878 C CA . LYS A 1 365 ? 42.223 -28.471 -3.796 1.00 37.38 365 LYS A CA 1
ATOM 2879 C C . LYS A 1 365 ? 41.606 -29.745 -3.221 1.00 37.38 365 LYS A C 1
ATOM 2881 O O . LYS A 1 365 ? 41.478 -29.889 -2.008 1.00 37.38 365 LYS A O 1
ATOM 2886 N N . SER A 1 366 ? 41.253 -30.672 -4.101 1.00 42.72 366 SER A N 1
ATOM 2887 C CA . SER A 1 366 ? 40.911 -32.051 -3.771 1.00 42.72 366 SER A CA 1
ATOM 2888 C C . SER A 1 366 ? 42.143 -32.761 -3.198 1.00 42.72 366 SER A C 1
ATOM 2890 O O . SER A 1 366 ? 43.016 -33.209 -3.938 1.00 42.72 366 SER A O 1
ATOM 2892 N N . GLY A 1 367 ? 42.237 -32.839 -1.874 1.00 36.03 367 GLY A N 1
ATOM 2893 C CA . GLY A 1 367 ? 43.270 -33.596 -1.175 1.00 36.03 367 GLY A CA 1
ATOM 2894 C C . GLY A 1 367 ? 42.806 -33.935 0.236 1.00 36.03 367 GLY A C 1
ATOM 2895 O O . GLY A 1 367 ? 42.426 -33.041 0.985 1.00 36.03 367 GLY A O 1
ATOM 2896 N N . LYS A 1 368 ? 42.799 -35.233 0.568 1.00 42.41 368 LYS A N 1
ATOM 2897 C CA . LYS A 1 368 ? 42.469 -35.799 1.889 1.00 42.41 368 LYS A CA 1
ATOM 2898 C C . LYS A 1 368 ? 43.058 -34.950 3.025 1.00 42.41 368 LYS A C 1
ATOM 2900 O O . LYS A 1 368 ? 44.271 -34.933 3.214 1.00 42.41 368 LYS A O 1
ATOM 2905 N N . VAL A 1 369 ? 42.196 -34.316 3.816 1.00 34.19 369 VAL A N 1
ATOM 2906 C CA . VAL A 1 369 ? 42.582 -33.676 5.079 1.00 34.19 369 VAL A CA 1
ATOM 2907 C C . VAL A 1 369 ? 42.652 -34.765 6.150 1.00 34.19 369 VAL A C 1
ATOM 2909 O O . VAL A 1 369 ? 41.636 -35.360 6.506 1.00 34.19 369 VAL A O 1
ATOM 2912 N N . ARG A 1 370 ? 43.863 -35.060 6.637 1.00 33.00 370 ARG A N 1
ATOM 2913 C CA . ARG A 1 370 ? 44.071 -35.810 7.883 1.00 33.00 370 ARG A CA 1
ATOM 2914 C C . ARG A 1 370 ? 43.815 -34.860 9.054 1.00 33.00 370 ARG A C 1
ATOM 2916 O O . ARG A 1 370 ? 44.351 -33.758 9.076 1.00 33.00 370 ARG A O 1
ATOM 2923 N N . TYR A 1 371 ? 42.988 -35.288 10.003 1.00 34.59 371 TYR A N 1
ATOM 2924 C CA . TYR A 1 371 ? 42.758 -34.576 11.257 1.00 34.59 371 TYR A CA 1
ATOM 2925 C C . TYR A 1 371 ? 43.910 -34.848 12.229 1.00 34.59 371 TYR A C 1
ATOM 2927 O O . TYR A 1 371 ? 44.160 -35.996 12.587 1.00 34.59 371 TYR A O 1
ATOM 2935 N N . GLY A 1 372 ? 44.579 -33.782 12.657 1.00 40.56 372 GLY A N 1
ATOM 2936 C CA . GLY A 1 372 ? 45.624 -33.788 13.677 1.00 40.56 372 GLY A CA 1
ATOM 2937 C C . GLY A 1 372 ? 46.586 -32.634 13.423 1.00 40.56 372 GLY A C 1
ATOM 2938 O O . GLY A 1 372 ? 47.097 -32.528 12.321 1.00 40.56 372 GLY A O 1
ATOM 2939 N N . GLU A 1 373 ? 46.806 -31.784 14.429 1.00 42.06 373 GLU A N 1
ATOM 2940 C CA . GLU A 1 373 ? 47.748 -30.643 14.422 1.00 42.06 373 GLU A CA 1
ATOM 2941 C C . GLU A 1 373 ? 47.268 -29.335 13.764 1.00 42.06 373 GLU A C 1
ATOM 2943 O O . GLU A 1 373 ? 47.840 -28.831 12.807 1.00 42.06 373 GLU A O 1
ATOM 2948 N N . ALA A 1 374 ? 46.251 -28.698 14.350 1.00 40.88 374 ALA A N 1
ATOM 2949 C CA . ALA A 1 374 ? 46.039 -27.257 14.167 1.00 40.88 374 ALA A CA 1
ATOM 2950 C C . ALA A 1 374 ? 45.432 -26.624 15.429 1.00 40.88 374 ALA A C 1
ATOM 2952 O O . ALA A 1 374 ? 44.310 -26.124 15.423 1.00 40.88 374 ALA A O 1
ATOM 2953 N N . MET A 1 375 ? 46.162 -26.685 16.548 1.00 42.16 375 MET A N 1
ATOM 2954 C CA . MET A 1 375 ? 45.793 -25.968 17.777 1.00 42.16 375 MET A CA 1
ATOM 2955 C C . MET A 1 375 ? 47.012 -25.515 18.603 1.00 42.16 375 MET A C 1
ATOM 2957 O O . MET A 1 375 ? 47.003 -25.631 19.826 1.00 42.16 375 MET A O 1
ATOM 2961 N N . LYS A 1 376 ? 48.080 -25.002 17.963 1.00 41.12 376 LYS A N 1
ATOM 2962 C CA . LYS A 1 376 ? 49.233 -24.447 18.710 1.00 41.12 376 LYS A CA 1
ATOM 2963 C C . LYS A 1 376 ? 49.817 -23.092 18.289 1.00 41.12 376 LYS A C 1
ATOM 2965 O O . LYS A 1 376 ? 50.510 -22.517 19.117 1.00 41.12 376 LYS A O 1
ATOM 2970 N N . ASP A 1 377 ? 49.445 -22.476 17.164 1.00 40.84 377 ASP A N 1
ATOM 2971 C CA . ASP A 1 377 ? 50.134 -21.242 16.722 1.00 40.84 377 ASP A CA 1
ATOM 2972 C C . ASP A 1 377 ? 49.238 -20.001 16.631 1.00 40.84 377 ASP A C 1
ATOM 2974 O O . ASP A 1 377 ? 49.074 -19.392 15.575 1.00 40.84 377 ASP A O 1
ATOM 2978 N N . ARG A 1 378 ? 48.648 -19.581 17.759 1.00 41.53 378 ARG A N 1
ATOM 2979 C CA . ARG A 1 378 ? 48.035 -18.239 17.850 1.00 41.53 378 ARG A CA 1
ATOM 2980 C C . ARG A 1 378 ? 48.237 -17.523 19.184 1.00 41.53 378 ARG A C 1
ATOM 2982 O O . ARG A 1 378 ? 47.392 -16.747 19.619 1.00 41.53 378 ARG A O 1
ATOM 2989 N N . ALA A 1 379 ? 49.387 -17.758 19.809 1.00 41.72 379 ALA A N 1
ATOM 2990 C CA . ALA A 1 379 ? 49.834 -17.038 20.994 1.00 41.72 379 ALA A CA 1
ATOM 2991 C C . ALA A 1 379 ? 51.242 -16.467 20.774 1.00 41.72 379 ALA A C 1
ATOM 2993 O O . ALA A 1 379 ? 52.211 -17.028 21.271 1.00 41.72 379 ALA A O 1
ATOM 2994 N N . LYS A 1 380 ? 51.344 -15.375 20.005 1.00 44.69 380 LYS A N 1
ATOM 2995 C CA . LYS A 1 380 ? 52.404 -14.348 20.066 1.00 44.69 380 LYS A CA 1
ATOM 2996 C C . LYS A 1 380 ? 52.162 -13.334 18.944 1.00 44.69 380 LYS A C 1
ATOM 2998 O O . LYS A 1 380 ? 52.096 -13.731 17.791 1.00 44.69 380 LYS A O 1
ATOM 3003 N N . ASP A 1 381 ? 51.928 -12.080 19.340 1.00 40.69 381 ASP A N 1
ATOM 3004 C CA . ASP A 1 381 ? 52.260 -10.827 18.630 1.00 40.69 381 ASP A CA 1
ATOM 3005 C C . ASP A 1 381 ? 51.185 -9.752 18.810 1.00 40.69 381 ASP A C 1
ATOM 3007 O O . ASP A 1 381 ? 50.256 -9.605 18.021 1.00 40.69 381 ASP A O 1
ATOM 3011 N N . SER A 1 382 ? 51.307 -9.008 19.916 1.00 37.41 382 SER A N 1
ATOM 3012 C CA . SER A 1 382 ? 51.253 -7.532 19.963 1.00 37.41 382 SER A CA 1
ATOM 3013 C C . SER A 1 382 ? 51.211 -7.054 21.424 1.00 37.41 382 SER A C 1
ATOM 3015 O O . SER A 1 382 ? 50.164 -6.819 22.019 1.00 37.41 382 SER A O 1
ATOM 3017 N N . ARG A 1 383 ? 52.400 -6.917 22.025 1.00 39.38 383 ARG A N 1
ATOM 3018 C CA . ARG A 1 383 ? 52.646 -6.080 23.208 1.00 39.38 383 ARG A CA 1
ATOM 3019 C C . ARG A 1 383 ? 53.584 -4.946 22.810 1.00 39.38 383 ARG A C 1
ATOM 3021 O O . ARG A 1 383 ? 54.628 -5.207 22.224 1.00 39.38 383 ARG A O 1
ATOM 3028 N N . GLY A 1 384 ? 53.243 -3.736 23.241 1.00 33.31 384 GLY A N 1
ATOM 3029 C CA . GLY A 1 384 ? 54.155 -2.603 23.420 1.00 33.31 384 GLY A CA 1
ATOM 3030 C C . GLY A 1 384 ? 53.416 -1.256 23.358 1.00 33.31 384 GLY A C 1
ATOM 3031 O O . GLY A 1 384 ? 52.453 -1.152 22.606 1.00 33.31 384 GLY A O 1
ATOM 3032 N N . PRO A 1 385 ? 53.874 -0.200 24.057 1.00 44.41 385 PRO A N 1
ATOM 3033 C CA . PRO A 1 385 ? 54.307 -0.176 25.455 1.00 44.41 385 PRO A CA 1
ATOM 3034 C C . PRO A 1 385 ? 53.614 0.944 26.273 1.00 44.41 385 PRO A C 1
ATOM 3036 O O . PRO A 1 385 ? 53.156 1.952 25.742 1.00 44.41 385 PRO A O 1
ATOM 3039 N N . VAL A 1 386 ? 53.578 0.763 27.595 1.00 45.38 386 VAL A N 1
ATOM 3040 C CA . VAL A 1 386 ? 53.127 1.736 28.608 1.00 45.38 386 VAL A CA 1
ATOM 3041 C C . VAL A 1 386 ? 54.353 2.278 29.346 1.00 45.38 386 VAL A C 1
ATOM 3043 O O . VAL A 1 386 ? 55.219 1.489 29.715 1.00 45.38 386 VAL A O 1
ATOM 3046 N N . ALA A 1 387 ? 54.398 3.587 29.617 1.00 37.53 387 ALA A N 1
ATOM 3047 C CA . ALA A 1 387 ? 55.282 4.225 30.606 1.00 37.53 387 ALA A CA 1
ATOM 3048 C C . ALA A 1 387 ? 54.676 5.592 31.056 1.00 37.53 387 ALA A C 1
ATOM 3050 O O . ALA A 1 387 ? 53.755 6.068 30.394 1.00 37.53 387 ALA A O 1
ATOM 3051 N N . PRO A 1 388 ? 55.119 6.230 32.162 1.00 50.25 388 PRO A N 1
ATOM 3052 C CA . PRO A 1 388 ? 54.586 6.005 33.513 1.00 50.25 388 PRO A CA 1
ATOM 3053 C C . PRO A 1 388 ? 54.161 7.304 34.260 1.00 50.25 388 PRO A C 1
ATOM 3055 O O . PRO A 1 388 ? 54.252 8.409 33.736 1.00 50.25 388 PRO A O 1
ATOM 3058 N N . LYS A 1 389 ? 53.668 7.151 35.503 1.00 45.31 389 LYS A N 1
ATOM 3059 C CA . LYS A 1 389 ? 53.187 8.198 36.439 1.00 45.31 389 LYS A CA 1
ATO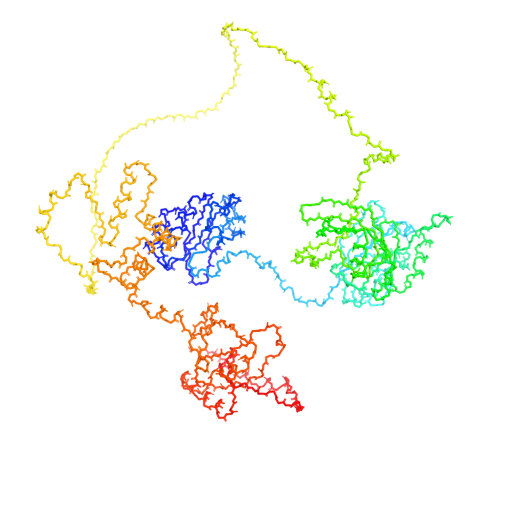M 3060 C C . LYS A 1 389 ? 54.260 8.682 37.443 1.00 45.31 389 LYS A C 1
ATOM 3062 O O . LYS A 1 389 ? 55.023 7.857 37.933 1.00 45.31 389 LYS A O 1
ATOM 3067 N N . GLY A 1 390 ? 54.120 9.946 37.884 1.00 37.28 390 GLY A N 1
ATOM 3068 C CA . GLY A 1 390 ? 54.628 10.549 39.146 1.00 37.28 390 GLY A CA 1
ATOM 3069 C C . GLY A 1 390 ? 55.817 11.503 38.935 1.00 37.28 390 GLY A C 1
ATOM 3070 O O . GLY A 1 390 ? 56.733 11.123 38.228 1.00 37.28 390 GLY A O 1
ATOM 3071 N N . VAL A 1 391 ? 55.899 12.730 39.480 1.00 32.91 391 VAL A N 1
ATOM 3072 C CA . VAL A 1 391 ? 55.869 13.118 40.911 1.00 32.91 391 VAL A CA 1
ATOM 3073 C C . VAL A 1 391 ? 55.809 14.674 41.079 1.00 32.91 391 VAL A C 1
ATOM 3075 O O . VAL A 1 391 ? 56.395 15.385 40.274 1.00 32.91 391 VAL A O 1
ATOM 3078 N N . ALA A 1 392 ? 55.155 15.129 42.169 1.00 32.69 392 ALA A N 1
ATOM 3079 C CA . ALA A 1 392 ? 55.301 16.359 43.003 1.00 32.69 392 ALA A CA 1
ATOM 3080 C C . ALA A 1 392 ? 54.929 17.811 42.558 1.00 32.69 392 ALA A C 1
ATOM 3082 O O . ALA A 1 392 ? 55.339 18.322 41.525 1.00 32.69 392 ALA A O 1
ATOM 3083 N N . LEU A 1 393 ? 54.203 18.466 43.489 1.00 36.97 393 LEU A N 1
ATOM 3084 C CA . LEU A 1 393 ? 53.992 19.908 43.803 1.00 36.97 393 LEU A CA 1
ATOM 3085 C C . LEU A 1 393 ? 55.324 20.638 44.164 1.00 36.97 393 LEU A C 1
ATOM 3087 O O . LEU A 1 393 ? 56.265 19.901 44.472 1.00 36.97 393 LEU A O 1
ATOM 3091 N N . PRO A 1 394 ? 55.458 22.001 44.217 1.00 48.25 394 PRO A N 1
ATOM 3092 C CA . PRO A 1 394 ? 54.563 22.936 44.941 1.00 48.25 394 PRO A CA 1
ATOM 3093 C C . PRO A 1 394 ? 54.395 24.395 44.414 1.00 48.25 394 PRO A C 1
ATOM 3095 O O . PRO A 1 394 ? 54.975 24.806 43.416 1.00 48.25 394 PRO A O 1
ATOM 3098 N N . ASP A 1 395 ? 53.533 25.119 45.147 1.00 34.88 395 ASP A N 1
ATOM 3099 C CA . ASP A 1 395 ? 53.248 26.562 45.296 1.00 34.88 395 ASP A CA 1
ATOM 3100 C C . ASP A 1 395 ? 54.106 27.627 44.586 1.00 34.88 395 ASP A C 1
ATOM 3102 O O . ASP A 1 395 ? 55.331 27.613 44.676 1.00 34.88 395 ASP A O 1
ATOM 3106 N N . SER A 1 396 ? 53.437 28.670 44.058 1.00 36.03 396 SER A N 1
ATOM 3107 C CA . SER A 1 396 ? 53.628 30.099 44.422 1.00 36.03 396 SER A CA 1
ATOM 3108 C C . SER A 1 396 ? 52.790 31.037 43.532 1.00 36.03 396 SER A C 1
ATOM 3110 O O . SER A 1 396 ? 52.719 30.875 42.317 1.00 36.03 396 SER A O 1
ATOM 3112 N N . ALA A 1 397 ? 52.151 32.030 44.156 1.00 34.31 397 ALA A N 1
ATOM 3113 C CA . ALA A 1 397 ? 51.366 33.105 43.535 1.00 34.31 397 ALA A CA 1
ATOM 3114 C C . ALA A 1 397 ? 52.255 34.319 43.100 1.00 34.31 397 ALA A C 1
ATOM 3116 O O . ALA A 1 397 ? 53.472 34.170 43.043 1.00 34.31 397 ALA A O 1
ATOM 3117 N N . PRO A 1 398 ? 51.697 35.529 42.845 1.00 59.97 398 PRO A N 1
ATOM 3118 C CA . PRO A 1 398 ? 51.391 36.181 41.548 1.00 59.97 398 PRO A CA 1
ATOM 3119 C C . PRO A 1 398 ? 52.365 37.393 41.283 1.00 59.97 398 PRO A C 1
ATOM 3121 O O . PRO A 1 398 ? 53.367 37.408 41.998 1.00 59.97 398 PRO A O 1
ATOM 3124 N N . PRO A 1 399 ? 52.208 38.406 40.358 1.00 52.97 399 PRO A N 1
ATOM 3125 C CA . PRO A 1 399 ? 51.020 39.274 40.110 1.00 52.97 399 PRO A CA 1
ATOM 3126 C C . PRO A 1 399 ? 50.845 39.947 38.698 1.00 52.97 399 PRO A C 1
ATOM 3128 O O . PRO A 1 399 ? 51.676 39.816 37.810 1.00 52.97 399 PRO A O 1
ATOM 3131 N N . ALA A 1 400 ? 49.765 40.756 38.587 1.00 35.38 400 ALA A N 1
ATOM 3132 C CA . ALA A 1 400 ? 49.541 41.970 37.751 1.00 35.38 400 ALA A CA 1
ATOM 3133 C C . ALA A 1 400 ? 49.473 41.853 36.201 1.00 35.38 400 ALA A C 1
ATOM 3135 O O . ALA A 1 400 ? 50.255 41.152 35.589 1.00 35.38 400 ALA A O 1
ATOM 3136 N N . GLY A 1 401 ? 48.622 42.564 35.441 1.00 34.03 401 GLY A N 1
ATOM 3137 C CA . GLY A 1 401 ? 47.575 43.563 35.706 1.00 34.03 401 GLY A CA 1
ATOM 3138 C C . GLY A 1 401 ? 47.281 44.440 34.454 1.00 34.03 401 GLY A C 1
ATOM 3139 O O . GLY A 1 401 ? 48.181 44.636 33.645 1.00 34.03 401 GLY A O 1
ATOM 3140 N N . LYS A 1 402 ? 46.063 45.035 34.390 1.00 34.97 402 LYS A N 1
ATOM 3141 C CA . LYS A 1 402 ? 45.553 46.169 33.541 1.00 34.97 402 LYS A CA 1
ATOM 3142 C C . LYS A 1 402 ? 44.959 45.835 32.149 1.00 34.97 402 LYS A C 1
ATOM 3144 O O . LYS A 1 402 ? 45.499 44.998 31.451 1.00 34.97 402 LYS A O 1
ATOM 3149 N N . SER A 1 403 ? 43.901 46.482 31.625 1.00 35.31 403 SER A N 1
ATOM 3150 C CA . SER A 1 403 ? 42.934 47.501 32.112 1.00 35.31 403 SER A CA 1
ATOM 3151 C C . SER A 1 403 ? 41.871 47.824 31.027 1.00 35.31 403 SER A C 1
ATOM 3153 O O . SER A 1 403 ? 42.220 47.819 29.852 1.00 35.31 403 SER A O 1
ATOM 3155 N N . GLY A 1 404 ? 40.665 48.261 31.446 1.00 31.05 404 GLY A N 1
ATOM 3156 C CA . GLY A 1 404 ? 39.766 49.218 30.745 1.00 31.05 404 GLY A CA 1
ATOM 3157 C C . GLY A 1 404 ? 38.510 48.631 30.067 1.00 31.05 404 GLY A C 1
ATOM 3158 O O . GLY A 1 404 ? 38.591 47.577 29.459 1.00 31.05 404 GLY A O 1
ATOM 3159 N N . ALA A 1 405 ? 37.313 49.234 30.073 1.00 33.75 405 ALA A N 1
ATOM 3160 C CA . ALA A 1 405 ? 36.720 50.375 30.779 1.00 33.75 405 ALA A CA 1
ATOM 3161 C C . ALA A 1 405 ? 35.175 50.328 30.580 1.00 33.75 405 ALA A C 1
ATOM 3163 O O . ALA A 1 405 ? 34.698 49.907 29.529 1.00 33.75 405 ALA A O 1
ATOM 3164 N N . THR A 1 406 ? 34.410 50.751 31.592 1.00 36.00 406 THR A N 1
ATOM 3165 C CA . THR A 1 406 ? 32.937 50.984 31.635 1.00 36.00 406 THR A CA 1
ATOM 3166 C C . THR A 1 406 ? 32.582 52.391 31.082 1.00 36.00 406 THR A C 1
ATOM 3168 O O . THR A 1 406 ? 33.540 53.136 30.855 1.00 36.00 406 THR A O 1
ATOM 3171 N N . PRO A 1 407 ? 31.303 52.841 30.877 1.00 50.97 407 PRO A N 1
ATOM 3172 C CA . PRO A 1 407 ? 30.260 53.080 31.923 1.00 50.97 407 PRO A CA 1
ATOM 3173 C C . PRO A 1 407 ? 28.777 52.884 31.452 1.00 50.97 407 PRO A C 1
ATOM 3175 O O . PRO A 1 407 ? 28.527 52.699 30.273 1.00 50.97 407 PRO A O 1
ATOM 3178 N N . GLY A 1 408 ? 27.711 52.912 32.272 1.00 31.70 408 GLY A N 1
ATOM 3179 C CA . GLY A 1 408 ? 27.560 53.201 33.702 1.00 31.70 408 GLY A CA 1
ATOM 3180 C C . GLY A 1 408 ? 26.095 53.186 34.218 1.00 31.70 408 GLY A C 1
ATOM 3181 O O . GLY A 1 408 ? 25.165 53.147 33.426 1.00 31.70 408 GLY A O 1
ATOM 3182 N N . LYS A 1 409 ? 25.985 53.238 35.566 1.00 37.06 409 LYS A N 1
ATOM 3183 C CA . LYS A 1 409 ? 25.013 53.910 36.489 1.00 37.06 409 LYS A CA 1
ATOM 3184 C C . LYS A 1 409 ? 23.489 53.708 36.253 1.00 37.06 409 LYS A C 1
ATOM 3186 O O . LYS A 1 409 ? 23.016 53.853 35.146 1.00 37.06 409 LYS A O 1
ATOM 3191 N N . SER A 1 410 ? 22.629 53.463 37.254 1.00 34.16 410 SER A N 1
ATOM 3192 C CA . SER A 1 410 ? 22.594 54.015 38.623 1.00 34.16 410 SER A CA 1
ATOM 3193 C C . SER A 1 410 ? 21.613 53.293 39.579 1.00 34.16 410 SER A C 1
ATOM 3195 O O . SER A 1 410 ? 20.480 53.031 39.198 1.00 34.16 410 SER A O 1
ATOM 3197 N N . LYS A 1 411 ? 22.056 53.167 40.845 1.00 35.50 411 LYS A N 1
ATOM 3198 C CA . LYS A 1 411 ? 21.365 53.412 42.141 1.00 35.50 411 LYS A CA 1
ATOM 3199 C C . LYS A 1 411 ? 20.200 52.509 42.624 1.00 35.50 411 LYS A C 1
ATOM 3201 O O . LYS A 1 411 ? 19.058 52.665 42.221 1.00 35.50 411 LYS A O 1
ATOM 3206 N N . THR A 1 412 ? 20.548 51.628 43.574 1.00 29.84 412 THR A N 1
ATOM 3207 C CA . THR A 1 412 ? 20.126 51.561 45.006 1.00 29.84 412 THR A CA 1
ATOM 3208 C C . THR A 1 412 ? 19.023 52.544 45.469 1.00 29.84 412 THR A C 1
ATOM 3210 O O . THR A 1 412 ? 19.052 53.699 45.069 1.00 29.84 412 THR A O 1
ATOM 3213 N N . GLU A 1 413 ? 18.069 52.218 46.358 1.00 32.22 413 GLU A N 1
ATOM 3214 C CA . GLU A 1 413 ? 18.243 51.752 47.750 1.00 32.22 413 GLU A CA 1
ATOM 3215 C C . GLU A 1 413 ? 16.882 51.447 48.451 1.00 32.22 413 GLU A C 1
ATOM 3217 O O . GLU A 1 413 ? 15.893 52.107 48.149 1.00 32.22 413 GLU A O 1
ATOM 3222 N N . LYS A 1 414 ? 16.935 50.567 49.477 1.00 34.22 414 LYS A N 1
ATOM 3223 C CA . LYS A 1 414 ? 16.147 50.506 50.749 1.00 34.22 414 LYS A CA 1
ATOM 3224 C C . LYS A 1 414 ? 14.677 50.027 50.726 1.00 34.22 414 LYS A C 1
ATOM 3226 O O . LYS A 1 414 ? 13.837 50.602 50.056 1.00 34.22 414 LYS A O 1
ATOM 3231 N N . ASN A 1 415 ? 14.393 48.866 51.350 1.00 30.41 415 ASN A N 1
ATOM 3232 C CA . ASN A 1 415 ? 14.026 48.626 52.780 1.00 30.41 415 ASN A CA 1
ATOM 3233 C C . ASN A 1 415 ? 12.601 49.111 53.106 1.00 30.41 415 ASN A C 1
ATOM 3235 O O . ASN A 1 415 ? 12.219 50.171 52.648 1.00 30.41 415 ASN A O 1
ATOM 3239 N N . ALA A 1 416 ? 11.783 48.507 53.964 1.00 32.59 416 ALA A N 1
ATOM 3240 C CA . ALA A 1 416 ? 11.714 47.239 54.691 1.00 32.59 416 ALA A CA 1
ATOM 3241 C C . ALA A 1 416 ? 10.314 47.223 55.363 1.00 32.59 416 ALA A C 1
ATOM 3243 O O . ALA A 1 416 ? 9.764 48.292 55.599 1.00 32.59 416 ALA A O 1
ATOM 3244 N N . ASN A 1 417 ? 9.802 46.031 55.696 1.00 31.12 417 ASN A N 1
ATOM 3245 C CA . ASN A 1 417 ? 8.839 45.704 56.769 1.00 31.12 417 ASN A CA 1
ATOM 3246 C C . ASN A 1 417 ? 7.545 46.527 56.970 1.00 31.12 417 ASN A C 1
ATOM 3248 O O . ASN A 1 417 ? 7.588 47.690 57.345 1.00 31.12 417 ASN A O 1
ATOM 3252 N N . ALA A 1 418 ? 6.394 45.841 56.962 1.00 31.38 418 ALA A N 1
ATOM 3253 C CA . ALA A 1 418 ? 5.698 45.369 58.179 1.00 31.38 418 ALA A CA 1
ATOM 3254 C C . ALA A 1 418 ? 4.179 45.188 57.956 1.00 31.38 418 ALA A C 1
ATOM 3256 O O . ALA A 1 418 ? 3.521 46.022 57.349 1.00 31.38 418 ALA A O 1
ATOM 3257 N N . GLU A 1 419 ? 3.682 44.053 58.460 1.00 33.31 419 GLU A N 1
ATOM 3258 C CA . GLU A 1 419 ? 2.364 43.752 59.050 1.00 33.31 419 GLU A CA 1
ATOM 3259 C C . GLU A 1 419 ? 1.152 44.675 58.800 1.00 33.31 419 GLU A C 1
ATOM 3261 O O . GLU A 1 419 ? 1.174 45.838 59.177 1.00 33.31 419 GLU A O 1
ATOM 3266 N N . HIS A 1 420 ? 0.020 44.086 58.379 1.00 31.84 420 HIS A N 1
ATOM 3267 C CA . HIS A 1 420 ? -1.254 44.070 59.137 1.00 31.84 420 HIS A CA 1
ATOM 3268 C C . HIS A 1 420 ? -2.394 43.405 58.326 1.00 31.84 420 HIS A C 1
ATOM 3270 O O . HIS A 1 420 ? -2.709 43.799 57.207 1.00 31.84 420 HIS A O 1
ATOM 3276 N N . GLN A 1 421 ? -3.037 42.395 58.922 1.00 32.47 421 GLN A N 1
ATOM 3277 C CA . GLN A 1 421 ? -4.470 42.088 58.741 1.00 32.47 421 GLN A CA 1
ATOM 3278 C C . GLN A 1 421 ? -5.300 43.067 59.612 1.00 32.47 421 GLN A C 1
ATOM 3280 O O . GLN A 1 421 ? -4.709 43.725 60.466 1.00 32.47 421 GLN A O 1
ATOM 3285 N N . PRO A 1 422 ? -6.649 43.043 59.618 1.00 48.06 422 PRO A N 1
ATOM 3286 C CA . PRO A 1 422 ? -7.638 42.816 58.557 1.00 48.06 422 PRO A CA 1
ATOM 3287 C C . PRO A 1 422 ? -8.704 43.946 58.545 1.00 48.06 422 PRO A C 1
ATOM 3289 O O . PRO A 1 422 ? -8.800 44.733 59.485 1.00 48.06 422 PRO A O 1
ATOM 3292 N N . SER A 1 423 ? -9.593 44.000 57.546 1.00 32.00 423 SER A N 1
ATOM 3293 C CA . SER A 1 423 ? -10.875 44.698 57.730 1.00 32.00 423 SER A CA 1
ATOM 3294 C C . SER A 1 423 ? -12.029 44.097 56.928 1.00 32.00 423 SER A C 1
ATOM 3296 O O . SER A 1 423 ? -11.886 43.478 55.876 1.00 32.00 423 SER A O 1
ATOM 3298 N N . THR A 1 424 ? -13.178 44.240 57.565 1.00 33.19 424 THR A N 1
ATOM 3299 C CA . THR A 1 424 ? -14.482 43.623 57.377 1.00 33.19 424 THR A CA 1
ATOM 3300 C C . THR A 1 424 ? -15.414 44.463 56.492 1.00 33.19 424 THR A C 1
ATOM 3302 O O . THR A 1 424 ? -15.232 45.667 56.362 1.00 33.19 424 THR A O 1
ATOM 3305 N N . GLN A 1 425 ? -16.510 43.817 56.071 1.00 34.50 425 GLN A N 1
ATOM 3306 C CA . GLN A 1 425 ? -17.831 44.360 55.695 1.00 34.50 425 GLN A CA 1
ATOM 3307 C C . GLN A 1 425 ? -18.094 44.827 54.251 1.00 34.50 425 GLN A C 1
ATOM 3309 O O . GLN A 1 425 ? -17.604 45.841 53.773 1.00 34.50 425 GLN A O 1
ATOM 3314 N N . GLY A 1 426 ? -19.070 44.143 53.644 1.00 31.77 426 GLY A N 1
ATOM 3315 C CA . GLY A 1 426 ? -19.919 44.635 52.562 1.00 31.77 426 GLY A CA 1
ATOM 3316 C C . GLY A 1 426 ? -21.223 43.831 52.516 1.00 31.77 426 GLY A C 1
ATOM 3317 O O . GLY A 1 426 ? -21.233 42.688 52.074 1.00 31.77 426 GLY A O 1
ATOM 3318 N N . ARG A 1 427 ? -22.307 44.417 53.040 1.00 34.91 427 ARG A N 1
ATOM 3319 C CA . ARG A 1 427 ? -23.692 43.912 53.006 1.00 34.91 427 ARG A CA 1
ATOM 3320 C C . ARG A 1 427 ? -24.252 43.914 51.576 1.00 34.91 427 ARG A C 1
ATOM 3322 O O . ARG A 1 427 ? -24.031 44.866 50.839 1.00 34.91 427 ARG A O 1
ATOM 3329 N N . GLY A 1 428 ? -25.109 42.943 51.268 1.00 30.94 428 GLY A N 1
ATOM 3330 C CA . GLY A 1 428 ? -26.062 42.994 50.155 1.00 30.94 428 GLY A CA 1
ATOM 3331 C C . GLY A 1 428 ? -27.196 41.998 50.395 1.00 30.94 428 GLY A C 1
ATOM 3332 O O . GLY A 1 428 ? -26.941 40.814 50.583 1.00 30.94 428 GLY A O 1
ATOM 3333 N N . ALA A 1 429 ? -28.429 42.495 50.476 1.00 36.66 429 ALA A N 1
ATOM 3334 C CA . ALA A 1 429 ? -29.622 41.771 50.904 1.00 36.66 429 ALA A CA 1
ATOM 3335 C C . ALA A 1 429 ? -30.488 41.279 49.726 1.00 36.66 429 ALA A C 1
ATOM 3337 O O . ALA A 1 429 ? -30.612 41.979 48.727 1.00 36.66 429 ALA A O 1
ATOM 3338 N N . GLY A 1 430 ? -31.181 40.152 49.944 1.00 32.03 430 GLY A N 1
ATOM 3339 C CA . GLY A 1 430 ? -32.546 39.887 49.459 1.00 32.03 430 GLY A CA 1
ATOM 3340 C C . GLY A 1 430 ? -32.713 39.049 48.184 1.00 32.03 430 GLY A C 1
ATOM 3341 O O . GLY A 1 430 ? -32.510 39.556 47.089 1.00 32.03 430 GLY A O 1
ATOM 3342 N N . LYS A 1 431 ? -33.235 37.817 48.304 1.00 33.91 431 LYS A N 1
ATOM 3343 C CA . LYS A 1 431 ? -34.672 37.484 48.140 1.00 33.91 431 LYS A CA 1
ATOM 3344 C C . LYS A 1 431 ? -34.910 35.968 48.046 1.00 33.91 431 LYS A C 1
ATOM 3346 O O . LYS A 1 431 ? -34.079 35.216 47.551 1.00 33.91 431 LYS A O 1
ATOM 3351 N N . ASP A 1 432 ? -36.073 35.587 48.555 1.00 37.47 432 ASP A N 1
ATOM 3352 C CA . ASP A 1 432 ? -36.614 34.249 48.779 1.00 37.47 432 ASP A CA 1
ATOM 3353 C C . ASP A 1 432 ? -36.840 33.391 47.523 1.00 37.47 432 ASP A C 1
ATOM 3355 O O . ASP A 1 432 ? -37.316 33.891 46.505 1.00 37.47 432 ASP A O 1
ATOM 3359 N N . ALA A 1 433 ? -36.638 32.074 47.662 1.00 38.41 433 ALA A N 1
ATOM 3360 C CA . ALA A 1 433 ? -37.509 31.040 47.092 1.00 38.41 433 ALA A CA 1
ATOM 3361 C C . ALA A 1 433 ? -37.317 29.704 47.843 1.00 38.41 433 ALA A C 1
ATOM 3363 O O . ALA A 1 433 ? -36.195 29.250 48.070 1.00 38.41 433 ALA A O 1
ATOM 3364 N N . LYS A 1 434 ? -38.446 29.127 48.262 1.00 36.94 434 LYS A N 1
ATOM 3365 C CA . LYS A 1 434 ? -38.650 27.884 49.025 1.00 36.94 434 LYS A CA 1
ATOM 3366 C C . LYS A 1 434 ? -38.652 26.635 48.122 1.00 36.94 434 LYS A C 1
ATOM 3368 O O . LYS A 1 434 ? -39.013 26.757 46.960 1.00 36.94 434 LYS A O 1
ATOM 3373 N N . GLU A 1 435 ? -38.397 25.482 48.763 1.00 35.72 435 GLU A N 1
ATOM 3374 C CA . GLU A 1 435 ? -38.766 24.086 48.390 1.00 35.72 435 GLU A CA 1
ATOM 3375 C C . GLU A 1 435 ? -38.055 23.488 47.150 1.00 35.72 435 GLU A C 1
ATOM 3377 O O . GLU A 1 435 ? -37.870 24.155 46.146 1.00 35.72 435 GLU A O 1
ATOM 3382 N N . ASP A 1 436 ? -37.517 22.261 47.120 1.00 34.06 436 ASP A N 1
ATOM 3383 C CA . ASP A 1 436 ? -37.763 21.021 47.868 1.00 34.06 436 ASP A CA 1
ATOM 3384 C C . ASP A 1 436 ? -36.437 20.304 48.210 1.00 34.06 436 ASP A C 1
ATOM 3386 O O . ASP A 1 436 ? -35.600 20.046 47.341 1.00 34.06 436 ASP A O 1
ATOM 3390 N N . LYS A 1 437 ? -36.250 19.922 49.479 1.00 35.44 437 LYS A N 1
ATOM 3391 C CA . LYS A 1 437 ? -35.197 18.991 49.923 1.00 35.44 437 LYS A CA 1
ATOM 3392 C C . LYS A 1 437 ? -35.836 17.880 50.739 1.00 35.44 437 LYS A C 1
ATOM 3394 O O . LYS A 1 437 ? -35.790 17.892 51.965 1.00 35.44 437 LYS A O 1
ATOM 3399 N N . ASP A 1 438 ? -36.369 16.895 50.033 1.00 43.81 438 ASP A N 1
ATOM 3400 C CA . ASP A 1 438 ? -36.705 15.607 50.619 1.00 43.81 438 ASP A CA 1
ATOM 3401 C C . ASP A 1 438 ? -36.090 14.502 49.758 1.00 43.81 438 ASP A C 1
ATOM 3403 O O . ASP A 1 438 ? -36.633 14.135 48.718 1.00 43.81 438 ASP A O 1
ATOM 3407 N N . ARG A 1 439 ? -34.886 14.058 50.156 1.00 41.91 439 ARG A N 1
ATOM 3408 C CA . ARG A 1 439 ? -34.282 12.727 49.919 1.00 41.91 439 ARG A CA 1
ATOM 3409 C C . ARG A 1 439 ? -32.796 12.735 50.279 1.00 41.91 439 ARG A C 1
ATOM 3411 O O . ARG A 1 439 ? -31.952 13.030 49.446 1.00 41.91 439 ARG A O 1
ATOM 3418 N N . SER A 1 440 ? -32.517 12.396 51.538 1.00 37.94 440 SER A N 1
ATOM 3419 C CA . SER A 1 440 ? -31.437 11.493 51.985 1.00 37.94 440 SER A CA 1
ATOM 3420 C C . SER A 1 440 ? -31.206 11.718 53.484 1.00 37.94 440 SER A C 1
ATOM 3422 O O . SER A 1 440 ? -30.284 12.422 53.900 1.00 37.94 440 SER A O 1
ATOM 3424 N N . ARG A 1 441 ? -32.084 11.162 54.327 1.00 35.03 441 ARG A N 1
ATOM 3425 C CA . ARG A 1 441 ? -31.790 11.038 55.758 1.00 35.03 441 ARG A CA 1
ATOM 3426 C C . ARG A 1 441 ? -30.762 9.920 55.926 1.00 35.03 441 ARG A C 1
ATOM 3428 O O . ARG A 1 441 ? -31.128 8.751 55.908 1.00 35.03 441 ARG A O 1
ATOM 3435 N N . SER A 1 442 ? -29.494 10.281 56.101 1.00 39.56 442 SER A N 1
ATOM 3436 C CA . SER A 1 442 ? -28.532 9.398 56.766 1.00 39.56 442 SER A CA 1
ATOM 3437 C C . SER A 1 442 ? -29.035 9.089 58.187 1.00 39.56 442 SER A C 1
ATOM 3439 O O . SER A 1 442 ? -29.721 9.937 58.774 1.00 39.56 442 SER A O 1
ATOM 3441 N N . PRO A 1 443 ? -28.719 7.918 58.769 1.00 38.41 443 PRO A N 1
ATOM 3442 C CA . PRO A 1 443 ? -29.106 7.606 60.141 1.00 38.41 443 PRO A CA 1
ATOM 3443 C C . PRO A 1 443 ? -28.580 8.691 61.087 1.00 38.41 443 PRO A C 1
ATOM 3445 O O . PRO A 1 443 ? -27.401 9.052 61.029 1.00 38.41 443 PRO A O 1
ATOM 3448 N N . LYS A 1 444 ? -29.458 9.249 61.930 1.00 39.22 444 LYS A N 1
ATOM 3449 C CA . LYS A 1 444 ? -29.054 10.193 62.977 1.00 39.22 444 LYS A CA 1
ATOM 3450 C C . LYS A 1 444 ? -28.065 9.480 63.897 1.00 39.22 444 LYS A C 1
ATOM 3452 O O . LYS A 1 444 ? -28.371 8.425 64.438 1.00 39.22 444 LYS A O 1
ATOM 3457 N N . ARG A 1 445 ? -26.877 10.064 64.033 1.00 42.47 445 ARG A N 1
ATOM 3458 C CA . ARG A 1 445 ? -25.845 9.636 64.976 1.00 42.47 445 ARG A CA 1
ATOM 3459 C C . ARG A 1 445 ? -26.375 9.880 66.389 1.00 42.47 445 ARG A C 1
ATOM 3461 O O . ARG A 1 445 ? -26.631 11.033 66.736 1.00 42.47 445 ARG A O 1
ATOM 3468 N N . ASP A 1 446 ? -26.553 8.825 67.175 1.00 44.25 446 ASP A N 1
ATOM 3469 C CA . ASP A 1 446 ? -26.843 8.966 68.598 1.00 44.25 446 ASP A CA 1
ATOM 3470 C C . ASP A 1 446 ? -25.613 9.562 69.285 1.00 44.25 446 ASP A C 1
ATOM 3472 O O . ASP A 1 446 ? -24.536 8.963 69.304 1.00 44.25 446 ASP A O 1
ATOM 3476 N N . ALA A 1 447 ? -25.771 10.764 69.840 1.00 49.31 447 ALA A N 1
ATOM 3477 C CA . ALA A 1 447 ? -24.700 11.513 70.498 1.00 49.31 447 ALA A CA 1
ATOM 3478 C C . ALA A 1 447 ? -24.091 10.776 71.711 1.00 49.31 447 ALA A C 1
ATOM 3480 O O . ALA A 1 447 ? -23.003 11.128 72.149 1.00 49.31 447 ALA A O 1
ATOM 3481 N N . ASN A 1 448 ? -24.744 9.716 72.204 1.00 46.22 448 ASN A N 1
ATOM 3482 C CA . ASN A 1 448 ? -24.287 8.917 73.342 1.00 46.22 448 ASN A CA 1
ATOM 3483 C C . ASN A 1 448 ? -23.320 7.769 72.991 1.00 46.22 448 ASN A C 1
ATOM 3485 O O . ASN A 1 448 ? -22.814 7.125 73.904 1.00 46.22 448 ASN A O 1
ATOM 3489 N N . GLN A 1 449 ? -23.030 7.486 71.713 1.00 48.91 449 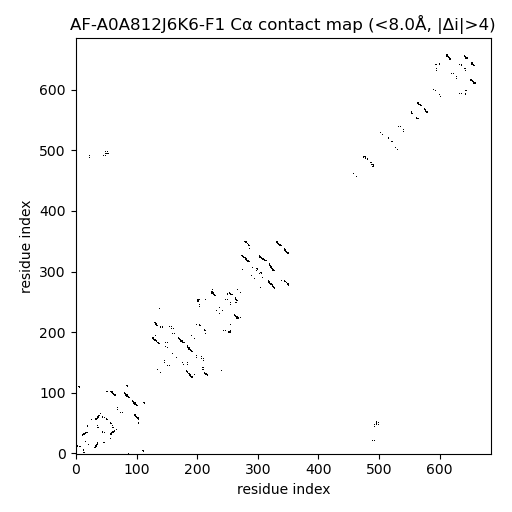GLN A N 1
ATOM 3490 C CA . GLN A 1 449 ? -22.063 6.428 71.355 1.00 48.91 449 GLN A CA 1
ATOM 3491 C C . GLN A 1 449 ? -20.600 6.896 71.292 1.00 48.91 449 GLN A C 1
ATOM 3493 O O . GLN A 1 449 ? -19.699 6.057 71.312 1.00 48.91 449 GLN A O 1
ATOM 3498 N N . ASP A 1 450 ? -20.330 8.204 71.230 1.00 48.78 450 ASP A N 1
ATOM 3499 C CA . ASP A 1 450 ? -18.948 8.701 71.131 1.00 48.78 450 ASP A CA 1
ATOM 3500 C C . ASP A 1 450 ? -18.187 8.626 72.476 1.00 48.78 450 ASP A C 1
ATOM 3502 O O . ASP A 1 450 ? -16.961 8.525 72.461 1.00 48.78 450 ASP A O 1
ATOM 3506 N N . GLU A 1 451 ? -18.871 8.578 73.629 1.00 48.31 451 GLU A N 1
ATOM 3507 C CA . GLU A 1 451 ? -18.207 8.442 74.942 1.00 48.31 451 GLU A CA 1
ATOM 3508 C C . GLU A 1 451 ? -17.799 6.994 75.270 1.00 48.31 451 GLU A C 1
ATOM 3510 O O . GLU A 1 451 ? -16.771 6.771 75.912 1.00 48.31 451 GLU A O 1
ATOM 3515 N N . GLN A 1 452 ? -18.521 5.992 74.757 1.00 46.88 452 GLN A N 1
ATOM 3516 C CA . GLN A 1 452 ? -18.263 4.577 75.066 1.00 46.88 452 GLN A CA 1
ATOM 3517 C C . GLN A 1 452 ? -17.203 3.914 74.165 1.00 46.88 452 GLN A C 1
ATOM 3519 O O . GLN A 1 452 ? -16.809 2.776 74.399 1.00 46.88 452 GLN A O 1
ATOM 3524 N N . MET A 1 453 ? -16.705 4.617 73.143 1.00 47.81 453 MET A N 1
ATOM 3525 C CA . MET A 1 453 ? -15.699 4.105 72.201 1.00 47.81 453 MET A CA 1
ATOM 3526 C C . MET A 1 453 ? -14.256 4.551 72.501 1.00 47.81 453 MET A C 1
ATOM 3528 O O . MET A 1 453 ? -13.348 4.225 71.729 1.00 47.81 453 MET A O 1
ATOM 3532 N N . SER A 1 454 ? -14.018 5.282 73.598 1.00 50.75 454 SER A N 1
ATOM 3533 C CA . SER A 1 454 ? -12.680 5.800 73.932 1.00 50.75 454 SER A CA 1
ATOM 3534 C C . SER A 1 454 ? -11.649 4.709 74.276 1.00 50.75 454 SER A C 1
ATOM 3536 O O . SER A 1 454 ? -10.453 4.946 74.127 1.00 50.75 454 SER A O 1
ATOM 3538 N N . GLU A 1 455 ? -12.078 3.488 74.619 1.00 50.84 455 GLU A N 1
ATOM 3539 C CA . GLU A 1 455 ? -11.174 2.363 74.919 1.00 50.84 455 GLU A CA 1
ATOM 3540 C C . GLU A 1 455 ? -10.711 1.563 73.689 1.00 50.84 455 GLU A C 1
ATOM 3542 O O . GLU A 1 455 ? -9.744 0.807 73.773 1.00 50.84 455 GLU A O 1
ATOM 3547 N N . TRP A 1 456 ? -11.335 1.723 72.513 1.00 53.16 456 TRP A N 1
ATOM 3548 C CA . TRP A 1 456 ? -11.013 0.880 71.347 1.00 53.16 456 TRP A CA 1
ATOM 3549 C C . TRP A 1 456 ? -9.827 1.377 70.508 1.00 53.16 456 TRP A C 1
ATOM 3551 O O . TRP A 1 456 ? -9.426 0.746 69.528 1.00 53.16 456 TRP A O 1
ATOM 3561 N N . THR A 1 457 ? -9.210 2.497 70.887 1.00 55.31 457 THR A N 1
ATOM 3562 C CA . THR A 1 457 ? -7.965 2.960 70.271 1.00 55.31 457 THR A CA 1
ATOM 3563 C C . THR A 1 457 ? -6.772 2.314 70.973 1.00 55.31 457 THR A C 1
ATOM 3565 O O . THR A 1 457 ? -6.045 2.990 71.694 1.00 55.31 457 THR A O 1
ATOM 3568 N N . MET A 1 458 ? -6.540 1.012 70.763 1.00 60.72 458 MET A N 1
ATOM 3569 C CA . MET A 1 458 ? -5.314 0.307 71.193 1.00 60.72 458 MET A CA 1
ATOM 3570 C C . MET A 1 458 ? -4.067 0.850 70.455 1.00 60.72 458 MET A C 1
ATOM 3572 O O . MET A 1 458 ? -3.477 0.176 69.615 1.00 60.72 458 MET A O 1
ATOM 3576 N N . GLY A 1 459 ? -3.714 2.122 70.670 1.00 67.12 459 GLY A N 1
ATOM 3577 C CA . GLY A 1 459 ? -2.685 2.855 69.920 1.00 67.12 459 GLY A CA 1
ATOM 3578 C C . GLY A 1 459 ? -3.086 3.267 68.492 1.00 67.12 459 GLY A C 1
ATOM 3579 O O . GLY A 1 459 ? -2.259 3.790 67.746 1.00 67.12 459 GLY A O 1
ATOM 3580 N N . GLY A 1 460 ? -4.339 3.037 68.086 1.00 69.62 460 GLY A N 1
ATOM 3581 C CA . GLY A 1 460 ? -4.849 3.377 66.753 1.00 69.62 460 GLY A CA 1
ATOM 3582 C C . GLY A 1 460 ? -5.190 4.864 66.586 1.00 69.62 460 GLY A C 1
ATOM 3583 O O . GLY A 1 460 ? -5.706 5.502 67.499 1.00 69.62 460 GLY A O 1
ATOM 3584 N N . ARG A 1 461 ? -4.958 5.423 65.390 1.00 69.81 461 ARG A N 1
ATOM 3585 C CA . ARG A 1 461 ? -5.358 6.797 65.034 1.00 69.81 461 ARG A CA 1
ATOM 3586 C C . ARG A 1 461 ? -6.714 6.792 64.323 1.00 69.81 461 ARG A C 1
ATOM 3588 O O . ARG A 1 461 ? -6.846 6.173 63.269 1.00 69.81 461 ARG A O 1
ATOM 3595 N N . LYS A 1 462 ? -7.697 7.534 64.846 1.00 71.94 462 LYS A N 1
ATOM 3596 C CA . LYS A 1 462 ? -8.998 7.742 64.180 1.00 71.94 462 LYS A CA 1
ATOM 3597 C C . LYS A 1 462 ? -8.789 8.572 62.905 1.00 71.94 462 LYS A C 1
ATOM 3599 O O . LYS A 1 462 ? -8.199 9.652 62.954 1.00 71.94 462 LYS A O 1
ATOM 3604 N N . VAL A 1 463 ? -9.258 8.063 61.767 1.00 69.81 463 VAL A N 1
ATOM 3605 C CA . VAL A 1 463 ? -9.218 8.753 60.467 1.00 69.81 463 VAL A CA 1
ATOM 3606 C C . VAL A 1 463 ? -10.652 9.060 60.053 1.00 69.81 463 VAL A C 1
ATOM 3608 O O . VAL A 1 463 ? -11.474 8.150 59.955 1.00 69.81 463 VAL A O 1
ATOM 3611 N N . ALA A 1 464 ? -10.962 10.339 59.838 1.00 72.31 464 ALA A N 1
ATOM 3612 C CA . ALA A 1 464 ? -12.268 10.749 59.332 1.00 72.31 464 ALA A CA 1
ATOM 3613 C C . ALA A 1 464 ? -12.436 10.306 57.868 1.00 72.31 464 ALA A C 1
ATOM 3615 O O . ALA A 1 464 ? -11.505 10.421 57.071 1.00 72.31 464 ALA A O 1
ATOM 3616 N N . ASN A 1 465 ? -13.619 9.807 57.516 1.00 74.00 465 ASN A N 1
ATOM 3617 C CA . ASN A 1 465 ? -13.994 9.445 56.150 1.00 74.00 465 ASN A CA 1
ATOM 3618 C C . ASN A 1 465 ? -15.481 9.755 55.911 1.00 74.00 465 ASN A C 1
ATOM 3620 O O . ASN A 1 465 ? -16.209 10.083 56.848 1.00 74.00 465 ASN A O 1
ATOM 3624 N N . ALA A 1 466 ? -15.925 9.639 54.661 1.00 71.56 466 ALA A N 1
ATOM 3625 C CA . ALA A 1 466 ? -17.304 9.916 54.259 1.00 71.56 466 ALA A CA 1
ATOM 3626 C C . ALA A 1 466 ? -18.307 8.792 54.608 1.00 71.56 466 ALA A C 1
ATOM 3628 O O . ALA A 1 466 ? -19.463 8.877 54.209 1.00 71.56 466 ALA A O 1
ATOM 3629 N N . ALA A 1 467 ? -17.883 7.746 55.336 1.00 68.62 467 ALA A N 1
ATOM 3630 C CA . ALA A 1 467 ? -18.672 6.547 55.646 1.00 68.62 467 ALA A CA 1
ATOM 3631 C C . ALA A 1 467 ? -19.267 5.825 54.413 1.00 68.62 467 ALA A C 1
ATOM 3633 O O . ALA A 1 467 ? -20.260 5.113 54.510 1.00 68.62 467 ALA A O 1
ATOM 3634 N N . ASP A 1 468 ? -18.613 5.947 53.262 1.00 69.56 468 ASP A N 1
ATOM 3635 C CA . ASP A 1 468 ? -18.988 5.391 51.954 1.00 69.56 468 ASP A CA 1
ATOM 3636 C C . ASP A 1 468 ? -18.492 3.945 51.726 1.00 69.56 468 ASP A C 1
ATOM 3638 O O . ASP A 1 468 ? -18.398 3.470 50.595 1.00 69.56 468 ASP A O 1
ATOM 3642 N N . GLY A 1 469 ? -18.104 3.246 52.798 1.00 73.56 469 GLY A N 1
ATOM 3643 C CA . GLY A 1 469 ? -17.510 1.907 52.726 1.00 73.56 469 GLY A CA 1
ATOM 3644 C C . GLY A 1 469 ? -16.029 1.875 52.318 1.00 73.56 469 GLY A C 1
ATOM 3645 O O . GLY A 1 469 ? -15.446 0.796 52.254 1.00 73.56 469 GLY A O 1
ATOM 3646 N N . ASN A 1 470 ? -15.367 3.022 52.108 1.00 76.19 470 ASN A N 1
ATOM 3647 C CA . ASN A 1 470 ? -13.940 3.075 51.753 1.00 76.19 470 ASN A CA 1
ATOM 3648 C C . ASN A 1 470 ? -12.995 3.184 52.966 1.00 76.19 470 ASN A C 1
ATOM 3650 O O . ASN A 1 470 ? -11.809 3.493 52.812 1.00 76.19 470 ASN A O 1
ATOM 3654 N N . CYS A 1 471 ? -13.489 2.938 54.183 1.00 82.31 471 CYS A N 1
ATOM 3655 C CA . CYS A 1 471 ? -12.769 3.187 55.435 1.00 82.31 471 CYS A CA 1
ATOM 3656 C C . CYS A 1 471 ? -11.387 2.517 55.502 1.00 82.31 471 CYS A C 1
ATOM 3658 O O . CYS A 1 471 ? -10.408 3.162 55.882 1.00 82.31 471 CYS A O 1
ATOM 3660 N N . MET A 1 472 ? -11.290 1.263 55.054 1.00 85.06 472 MET A N 1
ATOM 3661 C CA . MET A 1 472 ? -10.035 0.513 54.987 1.00 85.06 472 MET A CA 1
ATOM 3662 C C . MET A 1 472 ? -9.020 1.180 54.046 1.00 85.06 472 MET A C 1
ATOM 3664 O O . MET A 1 472 ? -7.851 1.341 54.394 1.00 85.06 472 MET A O 1
ATOM 3668 N N . PHE A 1 473 ? -9.457 1.620 52.865 1.00 87.56 473 PHE A N 1
ATOM 3669 C CA . PHE A 1 473 ? -8.576 2.253 51.881 1.00 87.56 473 PHE A CA 1
ATOM 3670 C C . PHE A 1 473 ? -8.100 3.631 52.332 1.00 87.56 473 PHE A C 1
ATOM 3672 O O . PHE A 1 473 ? -6.942 3.976 52.105 1.00 87.56 473 PHE A O 1
ATOM 3679 N N . TYR A 1 474 ? -8.952 4.399 53.015 1.00 83.88 474 TYR A N 1
ATOM 3680 C CA . TYR A 1 474 ? -8.547 5.651 53.657 1.00 83.88 474 TYR A CA 1
ATOM 3681 C C . TYR A 1 474 ? -7.492 5.423 54.745 1.00 83.88 474 TYR A C 1
ATOM 3683 O O . TYR A 1 474 ? -6.506 6.166 54.809 1.00 83.88 474 TYR A O 1
ATOM 3691 N N . ALA A 1 475 ? -7.660 4.384 55.569 1.00 84.56 475 ALA A N 1
ATOM 3692 C CA . ALA A 1 475 ? -6.678 4.018 56.585 1.00 84.56 475 ALA A CA 1
ATOM 3693 C C . ALA A 1 475 ? -5.324 3.649 55.955 1.00 84.56 475 ALA A C 1
ATOM 3695 O O . ALA A 1 475 ? -4.297 4.204 56.352 1.00 84.56 475 ALA A O 1
ATOM 3696 N N . PHE A 1 476 ? -5.312 2.804 54.916 1.00 87.19 476 PHE A N 1
ATOM 3697 C CA . PHE A 1 476 ? -4.078 2.455 54.204 1.00 87.19 476 PHE A CA 1
ATOM 3698 C C . PHE A 1 476 ? -3.434 3.658 53.506 1.00 87.19 476 PHE A C 1
ATOM 3700 O O . PHE A 1 476 ? -2.229 3.858 53.633 1.00 87.19 476 PHE A O 1
ATOM 3707 N N . ALA A 1 477 ? -4.212 4.501 52.825 1.00 87.06 477 ALA A N 1
ATOM 3708 C CA . ALA A 1 477 ? -3.704 5.707 52.167 1.00 87.06 477 ALA A CA 1
ATOM 3709 C C . ALA A 1 477 ? -3.016 6.659 53.165 1.00 87.06 477 ALA A C 1
ATOM 3711 O O . ALA A 1 477 ? -1.915 7.163 52.913 1.00 87.06 477 ALA A O 1
ATOM 3712 N N . THR A 1 478 ? -3.634 6.849 54.334 1.00 85.25 478 THR A N 1
ATOM 3713 C CA . THR A 1 478 ? -3.095 7.672 55.428 1.00 85.25 478 THR A CA 1
ATOM 3714 C C . THR A 1 478 ? -1.820 7.057 56.000 1.00 85.25 478 THR A C 1
ATOM 3716 O O . THR A 1 478 ? -0.826 7.757 56.198 1.00 85.25 478 THR A O 1
ATOM 3719 N N . TYR A 1 479 ? -1.817 5.738 56.208 1.00 85.50 479 TYR A N 1
ATOM 3720 C CA . TYR A 1 479 ? -0.660 5.005 56.711 1.00 85.50 479 TYR A CA 1
ATOM 3721 C C . TYR A 1 479 ? 0.542 5.097 55.762 1.00 85.50 479 TYR A C 1
ATOM 3723 O O . TYR A 1 479 ? 1.630 5.489 56.188 1.00 85.50 479 TYR A O 1
ATOM 3731 N N . LEU A 1 480 ? 0.351 4.816 54.469 1.00 85.31 480 LEU A N 1
ATOM 3732 C CA . LEU A 1 480 ? 1.413 4.887 53.457 1.00 85.31 480 LEU A CA 1
ATOM 3733 C C . LEU A 1 480 ? 1.998 6.301 53.362 1.00 85.31 480 LEU A C 1
ATOM 3735 O O . LEU A 1 480 ? 3.218 6.469 53.330 1.00 85.31 480 LEU A O 1
ATOM 3739 N N . THR A 1 481 ? 1.132 7.316 53.421 1.00 84.12 481 THR A N 1
ATOM 3740 C CA . THR A 1 481 ? 1.545 8.724 53.444 1.00 84.12 481 THR A CA 1
ATOM 3741 C C . THR A 1 481 ? 2.377 9.050 54.687 1.00 84.12 481 THR A C 1
ATOM 3743 O O . THR A 1 481 ? 3.400 9.723 54.581 1.00 84.12 481 THR A O 1
ATOM 3746 N N . SER A 1 482 ? 1.988 8.541 55.862 1.00 83.12 482 SER A N 1
ATOM 3747 C CA . SER A 1 482 ? 2.719 8.770 57.119 1.00 83.12 482 SER A CA 1
ATOM 3748 C C . SER A 1 482 ? 4.110 8.125 57.148 1.00 83.12 482 SER A C 1
ATOM 3750 O O . SER A 1 482 ? 4.996 8.607 57.845 1.00 83.12 482 SER A O 1
ATOM 3752 N N . ARG A 1 483 ? 4.328 7.067 56.355 1.00 86.75 483 ARG A N 1
ATOM 3753 C CA . ARG A 1 483 ? 5.618 6.373 56.212 1.00 86.75 483 ARG A CA 1
ATOM 3754 C C . ARG A 1 483 ? 6.538 7.004 55.160 1.00 86.75 483 ARG A C 1
ATOM 3756 O O . ARG A 1 483 ? 7.583 6.434 54.862 1.00 86.75 483 ARG A O 1
ATOM 3763 N N . GLY A 1 484 ? 6.152 8.138 54.571 1.00 80.81 484 GLY A N 1
ATOM 3764 C CA . GLY A 1 484 ? 6.926 8.793 53.514 1.00 80.81 484 GLY A CA 1
ATOM 3765 C C . GLY A 1 484 ? 6.953 8.017 52.193 1.00 80.81 484 GLY A C 1
ATOM 3766 O O . GLY A 1 484 ? 7.774 8.317 51.328 1.00 80.81 484 GLY A O 1
ATOM 3767 N N . GLN A 1 485 ? 6.076 7.021 52.014 1.00 84.62 485 GLN A N 1
ATOM 3768 C CA . GLN A 1 485 ? 5.915 6.367 50.717 1.00 84.62 485 GLN A CA 1
ATOM 3769 C C . GLN A 1 485 ? 5.184 7.293 49.733 1.00 84.62 485 GLN A C 1
ATOM 3771 O O . GLN A 1 485 ? 4.611 8.313 50.127 1.00 84.62 485 GLN A O 1
ATOM 3776 N N . LYS A 1 486 ? 5.196 6.945 48.433 1.00 79.88 486 LYS A N 1
ATOM 3777 C CA . LYS A 1 486 ? 4.442 7.679 47.398 1.00 79.88 486 LYS A CA 1
ATOM 3778 C C . LYS A 1 486 ? 3.000 7.834 47.884 1.00 79.88 486 LYS A C 1
ATOM 3780 O O . LYS A 1 486 ? 2.344 6.829 48.152 1.00 79.88 486 LYS A O 1
ATOM 3785 N N . LYS A 1 487 ? 2.528 9.079 48.009 1.00 83.44 487 LYS A N 1
ATOM 3786 C CA . LYS A 1 487 ? 1.147 9.369 48.407 1.00 83.44 487 LYS A CA 1
ATOM 3787 C C . LYS A 1 487 ? 0.213 8.647 47.444 1.00 83.44 487 LYS A C 1
ATOM 3789 O O . LYS A 1 487 ? 0.326 8.839 46.236 1.00 83.44 487 LYS A O 1
ATOM 3794 N N . ARG A 1 488 ? -0.659 7.798 47.986 1.00 83.94 488 ARG A N 1
ATOM 3795 C CA . ARG A 1 488 ? -1.704 7.124 47.219 1.00 83.94 488 ARG A CA 1
ATOM 3796 C C . ARG A 1 488 ? -3.069 7.536 47.732 1.00 83.94 488 ARG A C 1
ATOM 3798 O O . ARG A 1 488 ? -3.256 7.643 48.942 1.00 83.94 488 ARG A O 1
ATOM 3805 N N . THR A 1 489 ? -4.017 7.743 46.830 1.00 84.25 489 THR A N 1
ATOM 3806 C CA . THR A 1 489 ? -5.417 7.955 47.196 1.00 84.25 489 THR A CA 1
ATOM 3807 C C . THR A 1 489 ? -6.060 6.622 47.581 1.00 84.25 489 THR A C 1
ATOM 3809 O O . THR A 1 489 ? -5.626 5.546 47.161 1.00 84.25 489 THR A O 1
ATOM 3812 N N . HIS A 1 490 ? -7.126 6.673 48.379 1.00 84.12 490 HIS A N 1
ATOM 3813 C CA . HIS A 1 490 ? -7.904 5.482 48.724 1.00 84.12 490 HIS A CA 1
ATOM 3814 C C . HIS A 1 490 ? -8.443 4.772 47.458 1.00 84.12 490 HIS A C 1
ATOM 3816 O O . HIS A 1 490 ? -8.460 3.543 47.400 1.00 84.12 490 HIS A O 1
ATOM 3822 N N . ARG A 1 491 ? -8.783 5.531 46.401 1.00 77.81 491 ARG A N 1
ATOM 3823 C CA . ARG A 1 491 ? -9.195 4.999 45.090 1.00 77.81 491 ARG A CA 1
ATOM 3824 C C . ARG A 1 491 ? -8.078 4.273 44.364 1.00 77.81 491 ARG A C 1
ATOM 3826 O O . ARG A 1 491 ? -8.325 3.190 43.856 1.00 77.81 491 ARG A O 1
ATOM 3833 N N . GLN A 1 492 ? -6.861 4.817 44.349 1.00 82.19 492 GLN A N 1
ATOM 3834 C CA . GLN A 1 492 ? -5.711 4.127 43.754 1.00 82.19 492 GLN A CA 1
ATOM 3835 C C . GLN A 1 492 ? -5.499 2.757 44.401 1.00 82.19 492 GLN A C 1
ATOM 3837 O O . GLN A 1 492 ? -5.311 1.768 43.699 1.00 82.19 492 GLN A O 1
ATOM 3842 N N . LEU A 1 493 ? -5.601 2.683 45.731 1.00 86.81 493 LEU A N 1
ATOM 3843 C CA . LEU A 1 493 ? -5.470 1.423 46.464 1.00 86.81 493 LEU A CA 1
ATOM 3844 C C . LEU A 1 493 ? -6.623 0.456 46.173 1.00 86.81 493 LEU A C 1
ATOM 3846 O O . LEU A 1 493 ? -6.382 -0.728 45.938 1.00 86.81 493 LEU A O 1
ATOM 3850 N N . ARG A 1 494 ? -7.865 0.952 46.151 1.00 85.12 494 ARG A N 1
ATOM 3851 C CA . ARG A 1 494 ? -9.043 0.136 45.832 1.00 85.12 494 ARG A CA 1
ATOM 3852 C C . ARG A 1 494 ? -8.999 -0.374 44.395 1.00 85.12 494 ARG A C 1
ATOM 3854 O O . ARG A 1 494 ? -9.206 -1.557 44.173 1.00 85.12 494 ARG A O 1
ATOM 3861 N N . ALA A 1 495 ? -8.695 0.488 43.433 1.00 81.69 495 ALA A N 1
ATOM 3862 C CA . ALA A 1 495 ? -8.632 0.146 42.020 1.00 81.69 495 ALA A CA 1
ATOM 3863 C C . ALA A 1 495 ? -7.504 -0.849 41.723 1.00 81.69 495 ALA A C 1
ATOM 3865 O O . ALA A 1 495 ? -7.717 -1.821 41.000 1.00 81.69 495 ALA A O 1
ATOM 3866 N N . TRP A 1 496 ? -6.341 -0.666 42.357 1.00 85.62 496 TRP A N 1
ATOM 3867 C CA . TRP A 1 496 ? -5.258 -1.645 42.324 1.00 85.62 496 TRP A CA 1
ATOM 3868 C C . TRP A 1 496 ? -5.711 -3.006 42.861 1.00 85.62 496 TRP A C 1
ATOM 3870 O O . TRP A 1 496 ? -5.524 -4.017 42.186 1.00 85.62 496 TRP A O 1
ATOM 3880 N N . LEU A 1 497 ? -6.368 -3.043 44.028 1.00 87.06 497 LEU A N 1
ATOM 3881 C CA . LEU A 1 497 ? -6.887 -4.287 44.601 1.00 87.06 497 LEU A CA 1
ATOM 3882 C C . LEU A 1 497 ? -7.932 -4.930 43.683 1.00 87.06 497 LEU A C 1
ATOM 3884 O O . LEU A 1 497 ? -7.846 -6.122 43.407 1.00 87.06 497 LEU A O 1
ATOM 3888 N N . CYS A 1 498 ? -8.879 -4.149 43.162 1.00 83.81 498 CYS A N 1
ATOM 3889 C CA . CYS A 1 498 ? -9.888 -4.618 42.218 1.00 83.81 498 CYS A CA 1
ATOM 3890 C C . CYS A 1 498 ? -9.252 -5.231 40.971 1.00 83.81 498 CYS A C 1
ATOM 3892 O O . CYS A 1 498 ? -9.649 -6.308 40.531 1.00 83.81 498 CYS A O 1
ATOM 3894 N N . SER A 1 499 ? -8.258 -4.555 40.395 1.00 79.31 499 SER A N 1
ATOM 3895 C CA . SER A 1 499 ? -7.564 -5.083 39.230 1.00 79.31 499 SER A CA 1
ATOM 3896 C C . SER A 1 499 ? -6.804 -6.362 39.566 1.00 79.31 499 SER A C 1
ATOM 3898 O O . SER A 1 499 ? -6.847 -7.299 38.778 1.00 79.31 499 SER A O 1
ATOM 3900 N N . ASN A 1 500 ? -6.142 -6.417 40.721 1.00 83.94 500 ASN A N 1
ATOM 3901 C CA . ASN A 1 500 ? -5.388 -7.587 41.156 1.00 83.94 500 ASN A CA 1
ATOM 3902 C C . ASN A 1 500 ? -6.311 -8.798 41.384 1.00 83.94 500 ASN A C 1
ATOM 3904 O O . ASN A 1 500 ? -6.025 -9.889 40.898 1.00 83.94 500 ASN A O 1
ATOM 3908 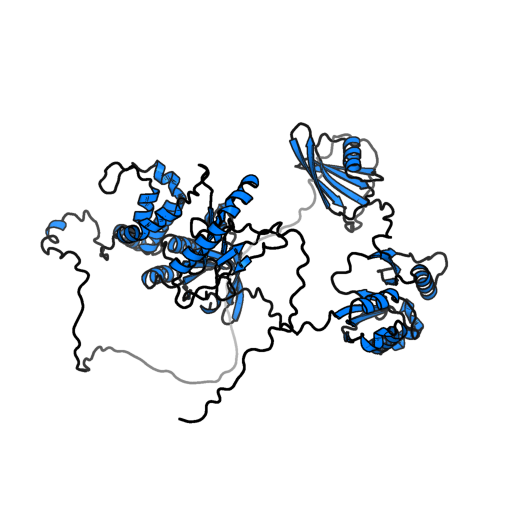N N . LEU A 1 501 ? -7.459 -8.591 42.037 1.00 86.31 501 LEU A N 1
ATOM 3909 C CA . LEU A 1 501 ? -8.481 -9.623 42.223 1.00 86.31 501 LEU A CA 1
ATOM 3910 C C . LEU A 1 501 ? -9.058 -10.108 40.889 1.00 86.31 501 LEU A C 1
ATOM 3912 O O . LEU A 1 501 ? -9.282 -11.303 40.731 1.00 86.31 501 LEU A O 1
ATOM 3916 N N . ARG A 1 502 ? -9.265 -9.210 39.918 1.00 82.38 502 ARG A N 1
ATOM 3917 C CA . ARG A 1 502 ? -9.733 -9.583 38.574 1.00 82.38 502 ARG A CA 1
ATOM 3918 C C . ARG A 1 502 ? -8.717 -10.448 37.838 1.00 82.38 502 ARG A C 1
ATOM 3920 O O . ARG A 1 502 ? -9.096 -11.446 37.236 1.00 82.38 502 ARG A O 1
ATOM 3927 N N . ASP A 1 503 ? -7.446 -10.062 37.894 1.00 79.69 503 ASP A N 1
ATOM 3928 C CA . ASP A 1 503 ? -6.361 -10.766 37.209 1.00 79.69 503 ASP A CA 1
ATOM 3929 C C . ASP A 1 503 ? -6.069 -12.137 37.859 1.00 79.69 503 ASP A C 1
ATOM 3931 O O . ASP A 1 503 ? -5.552 -13.033 37.197 1.00 79.69 503 ASP A O 1
ATOM 3935 N N . ASN A 1 504 ? -6.440 -12.325 39.132 1.00 85.44 504 ASN A N 1
ATOM 3936 C CA . ASN A 1 504 ? -6.202 -13.549 39.907 1.00 85.44 504 ASN A CA 1
ATOM 3937 C C . ASN A 1 504 ? -7.491 -14.256 40.351 1.00 85.44 504 ASN A C 1
ATOM 3939 O O . ASN A 1 504 ? -7.469 -15.026 41.315 1.00 85.44 504 ASN A O 1
ATOM 3943 N N . LEU A 1 505 ? -8.607 -14.015 39.660 1.00 85.69 505 LEU A N 1
ATOM 3944 C CA . LEU A 1 505 ? -9.939 -14.429 40.106 1.00 85.69 505 LEU A CA 1
ATOM 3945 C C . LEU A 1 505 ? -10.035 -15.942 40.348 1.00 85.69 505 LEU A C 1
ATOM 3947 O O . LEU A 1 505 ? -10.534 -16.361 41.389 1.00 85.69 505 LEU A O 1
ATOM 3951 N N . ASP A 1 506 ? -9.448 -16.749 39.462 1.00 85.88 506 ASP A N 1
ATOM 3952 C CA . ASP A 1 506 ? -9.405 -18.212 39.593 1.00 85.88 506 ASP A CA 1
ATOM 3953 C C . ASP A 1 506 ? -8.616 -18.675 40.825 1.00 85.88 506 ASP A C 1
ATOM 3955 O O . ASP A 1 506 ? -8.968 -19.659 41.478 1.00 85.88 506 ASP A O 1
ATOM 3959 N N . SER A 1 507 ? -7.523 -17.982 41.159 1.00 89.88 507 SER A N 1
ATOM 3960 C CA . SER A 1 507 ? -6.740 -18.298 42.356 1.00 89.88 507 SER A CA 1
ATOM 3961 C C . SER A 1 507 ? -7.449 -17.836 43.625 1.00 89.88 507 SER A C 1
ATOM 3963 O O . SER A 1 507 ? -7.301 -18.486 44.661 1.00 89.88 507 SER A O 1
ATOM 3965 N N . CYS A 1 508 ? -8.168 -16.715 43.570 1.00 88.81 508 CYS A N 1
ATOM 3966 C CA . CYS A 1 508 ? -8.952 -16.207 44.689 1.00 88.81 508 CYS A CA 1
ATOM 3967 C C . CYS A 1 508 ? -10.147 -17.117 44.981 1.00 88.81 508 CYS A C 1
ATOM 3969 O O . CYS A 1 508 ? -10.351 -17.467 46.138 1.00 88.81 508 CYS A O 1
ATOM 3971 N N . ASP A 1 509 ? -10.868 -17.581 43.956 1.00 87.25 509 ASP A N 1
ATOM 3972 C CA . ASP A 1 509 ? -12.024 -18.468 44.134 1.00 87.25 509 ASP A CA 1
ATOM 3973 C C . ASP A 1 509 ? -11.646 -19.796 44.809 1.00 87.25 509 ASP A C 1
ATOM 3975 O O . ASP A 1 509 ? -12.371 -20.272 45.678 1.00 87.25 509 ASP A O 1
ATOM 3979 N N . LYS A 1 510 ? -10.464 -20.343 44.490 1.00 90.12 510 LYS A N 1
ATOM 3980 C CA . LYS A 1 510 ? -9.919 -21.556 45.132 1.00 90.12 510 LYS A CA 1
ATOM 3981 C C . LYS A 1 510 ? -9.554 -21.370 46.605 1.00 90.12 510 LYS A C 1
ATOM 3983 O O . LYS A 1 510 ? -9.474 -22.354 47.333 1.00 90.12 510 LYS A O 1
ATOM 3988 N N . ARG A 1 511 ? -9.248 -20.139 47.024 1.00 89.88 511 ARG A N 1
ATOM 3989 C CA . ARG A 1 511 ? -8.842 -19.806 48.403 1.00 89.88 511 ARG A CA 1
ATOM 3990 C C . ARG A 1 511 ? -9.986 -19.239 49.236 1.00 89.88 511 ARG A C 1
ATOM 3992 O O . ARG A 1 511 ? -9.814 -19.050 50.435 1.00 89.88 511 ARG A O 1
ATOM 3999 N N . TRP A 1 512 ? -11.107 -18.924 48.603 1.00 89.75 512 TRP A N 1
ATOM 4000 C CA . TRP A 1 512 ? -12.279 -18.401 49.275 1.00 89.75 512 TRP A CA 1
ATOM 4001 C C . TRP A 1 512 ? -13.026 -19.537 49.977 1.00 89.75 512 TRP A C 1
ATOM 4003 O O . TRP A 1 512 ? -13.225 -20.615 49.422 1.00 89.75 512 TRP A O 1
ATOM 4013 N N . ASP A 1 513 ? -13.444 -19.277 51.208 1.00 90.19 513 ASP A N 1
ATOM 4014 C CA . ASP A 1 513 ? -14.124 -20.205 52.115 1.00 90.19 513 ASP A CA 1
ATOM 4015 C C . ASP A 1 513 ? -15.594 -20.475 51.742 1.00 90.19 513 ASP A C 1
ATOM 4017 O O . ASP A 1 513 ? -16.286 -21.209 52.445 1.00 90.19 513 ASP A O 1
ATOM 4021 N N . LYS A 1 514 ? -16.066 -19.903 50.625 1.00 89.12 514 LYS A N 1
ATOM 4022 C CA . LYS A 1 514 ? -17.441 -20.019 50.116 1.00 89.12 514 LYS A CA 1
ATOM 4023 C C . LYS A 1 514 ? -18.482 -19.542 51.136 1.00 89.12 514 LYS A C 1
ATOM 4025 O O . LYS A 1 514 ? -19.588 -20.084 51.182 1.00 89.12 514 LYS A O 1
ATOM 4030 N N . THR A 1 515 ? -18.153 -18.509 51.917 1.00 88.12 515 THR A N 1
ATOM 4031 C CA . THR A 1 515 ? -19.094 -17.847 52.833 1.00 88.12 515 THR A CA 1
ATOM 4032 C C . THR A 1 515 ? -19.480 -16.440 52.361 1.00 88.12 515 THR A C 1
ATOM 4034 O O . THR A 1 515 ? -18.723 -15.759 51.667 1.00 88.12 515 THR A O 1
ATOM 4037 N N . ASP A 1 516 ? -20.702 -16.009 52.678 1.00 82.44 516 ASP A N 1
ATOM 4038 C CA . ASP A 1 516 ? -21.204 -14.668 52.383 1.00 82.44 516 ASP A CA 1
ATOM 4039 C C . ASP A 1 516 ? -20.789 -13.626 53.445 1.00 82.44 516 ASP A C 1
ATOM 4041 O O . ASP A 1 516 ? -20.068 -13.913 54.396 1.00 82.44 516 ASP A O 1
ATOM 4045 N N . HIS A 1 517 ? -21.266 -12.383 53.310 1.00 75.38 517 HIS A N 1
ATOM 4046 C CA . HIS A 1 517 ? -20.957 -11.292 54.249 1.00 75.38 517 HIS A CA 1
ATOM 4047 C C . HIS A 1 517 ? -21.472 -11.516 55.686 1.00 75.38 517 HIS A C 1
ATOM 4049 O O . HIS A 1 517 ? -21.134 -10.735 56.573 1.00 75.38 517 HIS A O 1
ATOM 4055 N N . LYS A 1 518 ? -22.299 -12.543 55.918 1.00 82.12 518 LYS A N 1
ATOM 4056 C CA . LYS A 1 518 ? -22.787 -12.962 57.239 1.00 82.12 518 LYS A CA 1
ATOM 4057 C C . LYS A 1 518 ? -22.061 -14.210 57.753 1.00 82.12 518 LYS A C 1
ATOM 4059 O O . LYS A 1 518 ? -22.420 -14.710 58.814 1.00 82.12 518 LYS A O 1
ATOM 4064 N N . GLY A 1 519 ? -21.071 -14.717 57.014 1.00 86.31 519 GLY A N 1
ATOM 4065 C CA . GLY A 1 519 ? -20.377 -15.966 57.318 1.00 86.31 519 GLY A CA 1
ATOM 4066 C C . GLY A 1 519 ? -21.190 -17.219 56.982 1.00 86.31 519 GLY A C 1
ATOM 4067 O O . GLY A 1 519 ? -20.842 -18.306 57.438 1.00 86.31 519 GLY A O 1
ATOM 4068 N N . MET A 1 520 ? -22.272 -17.098 56.204 1.00 89.94 520 MET A N 1
ATOM 4069 C CA . MET A 1 520 ? -23.117 -18.234 55.829 1.00 89.94 520 MET A CA 1
ATOM 4070 C C . MET A 1 520 ? -22.620 -18.876 54.527 1.00 89.94 520 MET A C 1
ATOM 4072 O O . MET A 1 520 ? -22.248 -18.144 53.608 1.00 89.94 520 MET A O 1
ATOM 4076 N N . PRO A 1 521 ? -22.645 -20.215 54.388 1.00 91.75 521 PRO A N 1
ATOM 4077 C CA . PRO A 1 521 ? -22.267 -20.879 53.142 1.00 91.75 521 PRO A CA 1
ATOM 4078 C C . PRO A 1 521 ? -23.085 -20.378 51.946 1.00 91.75 521 PRO A C 1
ATOM 4080 O O . PRO A 1 521 ? -24.304 -20.226 52.033 1.00 91.75 521 PRO A O 1
ATOM 4083 N N . THR A 1 522 ? -22.430 -20.151 50.809 1.00 90.31 522 THR A N 1
ATOM 4084 C CA . THR A 1 522 ? -23.066 -19.651 49.584 1.00 90.31 522 THR A CA 1
ATOM 4085 C C . THR A 1 522 ? -22.713 -20.511 48.376 1.00 90.31 522 THR A C 1
ATOM 4087 O O . THR A 1 522 ? -21.589 -20.980 48.222 1.00 90.31 522 THR A O 1
ATOM 4090 N N . SER A 1 523 ? -23.687 -20.705 47.484 1.00 87.19 523 SER A N 1
ATOM 4091 C CA . SER A 1 523 ? -23.493 -21.409 46.211 1.00 87.19 523 SER A CA 1
ATOM 4092 C C . SER A 1 523 ? -22.938 -20.507 45.104 1.00 87.19 523 SER A C 1
ATOM 4094 O O . SER A 1 523 ? -22.770 -20.953 43.970 1.00 87.19 523 SER A O 1
ATOM 4096 N N . ARG A 1 524 ? -22.740 -19.215 45.389 1.00 85.38 524 ARG A N 1
ATOM 4097 C CA . ARG A 1 524 ? -22.220 -18.249 44.418 1.00 85.38 524 ARG A CA 1
ATOM 4098 C C . ARG A 1 524 ? -20.706 -18.388 44.299 1.00 85.38 524 ARG A C 1
ATOM 4100 O O . ARG A 1 524 ? -20.047 -18.867 45.213 1.00 85.38 524 ARG A O 1
ATOM 4107 N N . ASP A 1 525 ? -20.167 -17.977 43.163 1.00 85.62 525 ASP A N 1
ATOM 4108 C CA . ASP A 1 525 ? -18.731 -17.932 42.911 1.00 85.62 525 ASP A CA 1
ATOM 4109 C C . ASP A 1 525 ? -18.117 -16.621 43.425 1.00 85.62 525 ASP A C 1
ATOM 4111 O O . ASP A 1 525 ? -18.814 -15.634 43.684 1.00 85.62 525 ASP A O 1
ATOM 4115 N N . PHE A 1 526 ? -16.790 -16.591 43.567 1.00 84.62 526 PHE A N 1
ATOM 4116 C CA . PHE A 1 526 ? -16.079 -15.395 44.018 1.00 84.62 526 PHE A CA 1
ATOM 4117 C C . PHE A 1 526 ? -16.284 -14.222 43.052 1.00 84.62 526 PHE A C 1
ATOM 4119 O O . PHE A 1 526 ? -16.251 -13.064 43.465 1.00 84.62 526 PHE A O 1
ATOM 4126 N N . SER A 1 527 ? -16.562 -14.507 41.772 1.00 81.62 527 SER A N 1
ATOM 4127 C CA . SER A 1 527 ? -16.861 -13.486 40.765 1.00 81.62 527 SER A CA 1
ATOM 4128 C C . SER A 1 527 ? -18.081 -12.644 41.148 1.00 81.62 527 SER A C 1
ATOM 4130 O O . SER A 1 527 ? -18.049 -11.419 41.016 1.00 81.62 527 SER A O 1
ATOM 4132 N N . TRP A 1 528 ? -19.116 -13.263 41.721 1.00 81.06 528 TRP A N 1
ATOM 4133 C CA . TRP A 1 528 ? -20.301 -12.556 42.191 1.00 81.06 528 TRP A CA 1
A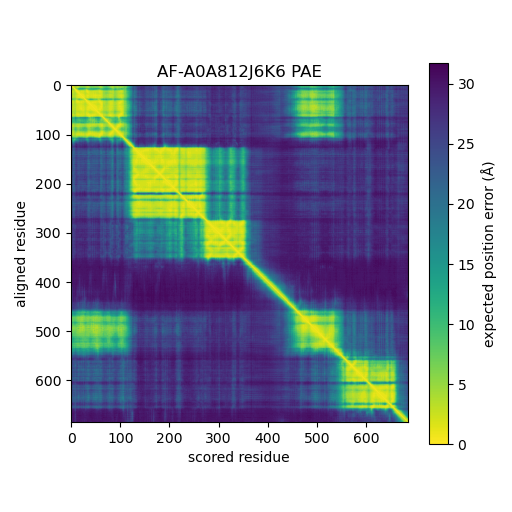TOM 4134 C C . TRP A 1 528 ? -19.981 -11.565 43.323 1.00 81.06 528 TRP A C 1
ATOM 4136 O O . TRP A 1 528 ? -20.448 -10.423 43.317 1.00 81.06 528 TRP A O 1
ATOM 4146 N N . PHE A 1 529 ? -19.125 -11.967 44.264 1.00 78.81 529 PHE A N 1
ATOM 4147 C CA . PHE A 1 529 ? -18.671 -11.107 45.363 1.00 78.81 529 PHE A CA 1
ATOM 4148 C C . PHE A 1 529 ? -17.705 -10.022 44.895 1.00 78.81 529 PHE A C 1
ATOM 4150 O O . PHE A 1 529 ? -17.746 -8.891 45.377 1.00 78.81 529 PHE A O 1
ATOM 4157 N N . PHE A 1 530 ? -16.878 -10.329 43.904 1.00 81.81 530 PHE A N 1
ATOM 4158 C CA . PHE A 1 530 ? -16.031 -9.343 43.257 1.00 81.81 530 PHE A CA 1
ATOM 4159 C C . PHE A 1 530 ? -16.857 -8.248 42.558 1.00 81.81 530 PHE A C 1
ATOM 4161 O O . PHE A 1 530 ? -16.514 -7.069 42.642 1.00 81.81 530 PHE A O 1
ATOM 4168 N N . VAL A 1 531 ? -17.987 -8.596 41.932 1.00 73.00 531 VAL A N 1
ATOM 4169 C CA . VAL A 1 531 ? -18.911 -7.607 41.349 1.00 73.00 531 VAL A CA 1
ATOM 4170 C C . VAL A 1 531 ? -19.554 -6.732 42.429 1.00 73.00 531 VAL A C 1
ATOM 4172 O O . VAL A 1 531 ? -19.594 -5.515 42.258 1.00 73.00 531 VAL A O 1
ATOM 4175 N N . LEU A 1 532 ? -19.976 -7.306 43.564 1.00 72.88 532 LEU A N 1
ATOM 4176 C CA . LEU A 1 532 ? -20.433 -6.520 44.725 1.00 72.88 532 LEU A CA 1
ATOM 4177 C C . LEU A 1 532 ? -19.376 -5.514 45.185 1.00 72.88 532 LEU A C 1
ATOM 4179 O O . LEU A 1 532 ? -19.684 -4.357 45.472 1.00 72.88 532 LEU A O 1
ATOM 4183 N N . PHE A 1 533 ? -18.126 -5.964 45.241 1.00 72.69 533 PHE A N 1
ATOM 4184 C CA . PHE A 1 533 ? -16.994 -5.147 45.645 1.00 72.69 533 PHE A CA 1
ATOM 4185 C C . PHE A 1 533 ? -16.714 -3.996 44.664 1.00 72.69 533 PHE A C 1
ATOM 4187 O O . PHE A 1 533 ? -16.250 -2.927 45.071 1.00 72.69 533 PHE A O 1
ATOM 4194 N N . LEU A 1 534 ? -17.028 -4.182 43.378 1.00 68.88 534 LEU A N 1
ATOM 4195 C CA . LEU A 1 534 ? -16.889 -3.156 42.349 1.00 68.88 534 LEU A CA 1
ATOM 4196 C C . LEU A 1 534 ? -18.048 -2.147 42.347 1.00 68.88 534 LEU A C 1
ATOM 4198 O O . LEU A 1 534 ? -17.780 -0.953 42.263 1.00 68.88 534 LEU A O 1
ATOM 4202 N N . TRP A 1 535 ? -19.309 -2.600 42.367 1.00 63.47 535 TRP A N 1
ATOM 4203 C CA . TRP A 1 535 ? -20.477 -1.752 42.026 1.00 63.47 535 TRP A CA 1
ATOM 4204 C C . TRP A 1 535 ? -21.258 -1.280 43.260 1.00 63.47 535 TRP A C 1
ATOM 4206 O O . TRP A 1 535 ? -22.119 -0.412 43.173 1.00 63.47 535 TRP A O 1
ATOM 4216 N N . GLY A 1 536 ? -20.949 -1.815 44.443 1.00 60.47 536 GLY A N 1
ATOM 4217 C CA . GLY A 1 536 ? -21.800 -1.621 45.611 1.00 60.47 536 GLY A CA 1
ATOM 4218 C C . GLY A 1 536 ? -23.166 -2.313 45.446 1.00 60.47 536 GLY A C 1
ATOM 4219 O O . GLY A 1 536 ? -23.522 -2.788 44.364 1.00 60.47 536 GLY A O 1
ATOM 4220 N N . PRO A 1 537 ? -23.940 -2.438 46.533 1.00 53.00 537 PRO A N 1
ATOM 4221 C CA . PRO A 1 537 ? -25.199 -3.182 46.514 1.00 53.00 537 PRO A CA 1
ATOM 4222 C C . PRO A 1 537 ? -26.294 -2.523 45.653 1.00 53.00 537 PRO A C 1
ATOM 4224 O O . PRO A 1 537 ? -27.047 -3.237 44.995 1.00 53.00 537 PRO A O 1
ATOM 4227 N N . GLU A 1 538 ? -26.354 -1.188 45.592 1.00 53.75 538 GLU A N 1
ATOM 4228 C CA . GLU A 1 538 ? -27.428 -0.447 44.906 1.00 53.75 538 GLU A CA 1
ATOM 4229 C C . GLU A 1 538 ? -27.331 -0.488 43.367 1.00 53.75 538 GLU A C 1
ATOM 4231 O O . GLU A 1 538 ? -28.339 -0.718 42.698 1.00 53.75 538 GLU A O 1
ATOM 4236 N N . GLU A 1 539 ? -26.138 -0.335 42.770 1.00 53.69 539 GLU A N 1
ATOM 4237 C CA . GLU A 1 539 ? -25.981 -0.385 41.299 1.00 53.69 539 GLU A CA 1
ATOM 4238 C C . GLU A 1 539 ? -26.196 -1.803 40.736 1.00 53.69 539 GLU A C 1
ATOM 4240 O O . GLU A 1 539 ? -26.567 -1.958 39.569 1.00 53.69 539 GLU A O 1
ATOM 4245 N N . MET A 1 540 ? -25.999 -2.853 41.544 1.00 55.00 540 MET A N 1
ATOM 4246 C CA . MET A 1 540 ? -26.218 -4.229 41.091 1.00 55.00 540 MET A CA 1
ATOM 4247 C C . MET A 1 540 ? -27.708 -4.568 40.965 1.00 55.00 540 MET A C 1
ATOM 4249 O O . MET A 1 540 ? -28.090 -5.294 40.049 1.00 55.00 540 MET A O 1
ATOM 4253 N N . GLU A 1 541 ? -28.553 -4.032 41.850 1.00 54.47 541 GLU A N 1
ATOM 4254 C CA . GLU A 1 541 ? -30.006 -4.242 41.826 1.00 54.47 541 GLU A CA 1
ATOM 4255 C C . GLU A 1 541 ? -30.617 -3.763 40.499 1.00 54.47 541 GLU A C 1
ATOM 4257 O O . GLU A 1 541 ? -31.427 -4.465 39.900 1.00 54.47 541 GLU A O 1
ATOM 4262 N N . VAL A 1 542 ? -30.135 -2.624 39.990 1.00 54.22 542 VAL A N 1
ATOM 4263 C CA . VAL A 1 542 ? -30.579 -2.000 38.731 1.00 54.22 542 VAL A CA 1
ATOM 4264 C C . VAL A 1 542 ? -30.142 -2.791 37.490 1.00 54.22 542 VAL A C 1
ATOM 4266 O O . VAL A 1 542 ? -30.787 -2.715 36.449 1.00 54.22 542 VAL A O 1
ATOM 4269 N N . ARG A 1 543 ? -29.054 -3.566 37.574 1.00 51.88 543 ARG A N 1
ATOM 4270 C CA . ARG A 1 543 ? -28.433 -4.240 36.415 1.00 51.88 543 ARG A CA 1
ATOM 4271 C C . ARG A 1 543 ? -28.607 -5.761 36.387 1.00 51.88 543 ARG A C 1
ATOM 4273 O O . ARG A 1 543 ? -28.057 -6.423 35.505 1.00 51.88 543 ARG A O 1
ATOM 4280 N N . LYS A 1 544 ? -29.393 -6.331 37.309 1.00 52.03 544 LYS A N 1
ATOM 4281 C CA . LYS A 1 544 ? -29.716 -7.774 37.349 1.00 52.03 544 LYS A CA 1
ATOM 4282 C C . LYS A 1 544 ? -30.311 -8.288 36.029 1.00 52.03 544 LYS A C 1
ATOM 4284 O O . LYS A 1 544 ? -29.979 -9.398 35.611 1.00 52.03 544 LYS A O 1
ATOM 4289 N N . ASP A 1 545 ? -31.125 -7.481 35.353 1.00 49.22 545 ASP A N 1
ATOM 4290 C CA . ASP A 1 545 ? -31.822 -7.890 34.126 1.00 49.22 545 ASP A CA 1
ATOM 4291 C C . ASP A 1 545 ? -30.904 -7.919 32.894 1.00 49.22 545 ASP A C 1
ATOM 4293 O O . ASP A 1 545 ? -30.994 -8.834 32.074 1.00 49.22 545 ASP A O 1
ATOM 4297 N N . GLU A 1 546 ? -29.942 -6.994 32.796 1.00 46.31 546 GLU A N 1
ATOM 4298 C CA . GLU A 1 546 ? -28.957 -6.973 31.704 1.00 46.31 546 GLU A CA 1
ATOM 4299 C C . GLU A 1 546 ? -28.041 -8.203 31.755 1.00 46.31 546 GLU A C 1
ATOM 4301 O O . GLU A 1 546 ? -27.804 -8.854 30.737 1.00 46.31 546 GLU A O 1
ATOM 4306 N N . VAL A 1 547 ? -27.583 -8.591 32.949 1.00 46.47 547 VAL A N 1
ATOM 4307 C CA . VAL A 1 547 ? -26.702 -9.758 33.140 1.00 46.47 547 VAL A CA 1
ATOM 4308 C C . VAL A 1 547 ? -27.404 -11.078 32.786 1.00 46.47 547 VAL A C 1
ATOM 4310 O O . VAL A 1 547 ? -26.755 -12.006 32.295 1.00 46.47 547 VAL A O 1
ATOM 4313 N N . ASN A 1 548 ? -28.724 -11.164 32.975 1.00 47.06 548 ASN A N 1
ATOM 4314 C CA . ASN A 1 548 ? -29.508 -12.350 32.621 1.00 47.06 548 ASN A CA 1
ATOM 4315 C C . ASN A 1 548 ? -29.752 -12.477 31.108 1.00 47.06 548 ASN A C 1
ATOM 4317 O O . ASN A 1 548 ? -29.674 -13.585 30.575 1.00 47.06 548 ASN A O 1
ATOM 4321 N N . VAL A 1 549 ? -29.968 -11.364 30.396 1.00 47.09 549 VAL A N 1
ATOM 4322 C CA . VAL A 1 549 ? -30.100 -11.349 28.924 1.00 47.09 549 VAL A CA 1
ATOM 4323 C C . VAL A 1 549 ? -28.762 -11.653 28.234 1.00 47.09 549 VAL A C 1
ATOM 4325 O O . VAL A 1 549 ? -28.731 -12.324 27.204 1.00 47.09 549 VAL A O 1
ATOM 4328 N N . LEU A 1 550 ? -27.641 -11.236 28.833 1.00 42.94 550 LEU A N 1
ATOM 4329 C CA . LEU A 1 550 ? -26.291 -11.410 28.284 1.00 42.94 550 LEU A CA 1
ATOM 4330 C C . LEU A 1 550 ? -25.779 -12.861 28.262 1.00 42.94 550 LEU A C 1
ATOM 4332 O O . LEU A 1 550 ? -24.754 -13.124 27.634 1.00 42.94 550 LEU A O 1
ATOM 4336 N N . ARG A 1 551 ? -26.446 -13.813 28.932 1.00 45.00 551 ARG A N 1
ATOM 4337 C CA . ARG A 1 551 ? -25.910 -15.176 29.083 1.00 45.00 551 ARG A CA 1
ATOM 4338 C C . ARG A 1 551 ? -26.399 -16.202 28.054 1.00 45.00 551 ARG A C 1
ATOM 4340 O O . ARG A 1 551 ? -25.648 -17.151 27.844 1.00 45.00 551 ARG A O 1
ATOM 4347 N N . LYS A 1 552 ? -27.594 -16.096 27.439 1.00 49.69 552 LYS A N 1
ATOM 4348 C CA . LYS A 1 552 ? -28.169 -17.201 26.620 1.00 49.69 552 LYS A CA 1
ATOM 4349 C C . LYS A 1 552 ? -29.207 -16.748 25.576 1.00 49.69 552 LYS A C 1
ATOM 4351 O O . LYS A 1 552 ? -30.244 -16.208 25.945 1.00 49.69 552 LYS A O 1
ATOM 4356 N N . ALA A 1 553 ? -29.002 -17.072 24.293 1.00 48.34 553 ALA A N 1
ATOM 4357 C CA . ALA A 1 553 ? -30.037 -16.987 23.253 1.00 48.34 553 ALA A CA 1
ATOM 4358 C C . ALA A 1 553 ? -30.446 -18.402 22.801 1.00 48.34 553 ALA A C 1
ATOM 4360 O O . ALA A 1 553 ? -29.770 -19.031 21.993 1.00 48.34 553 ALA A O 1
ATOM 4361 N N . LYS A 1 554 ? -31.560 -18.919 23.335 1.00 49.88 554 LYS A N 1
ATOM 4362 C CA . LYS A 1 554 ? -32.106 -20.233 22.957 1.00 49.88 554 LYS A CA 1
ATOM 4363 C C . LYS A 1 554 ? -33.030 -20.068 21.741 1.00 49.88 554 LYS A C 1
ATOM 4365 O O . LYS A 1 554 ? -34.122 -19.508 21.861 1.00 49.88 554 LYS A O 1
ATOM 4370 N N . LEU A 1 555 ? -32.586 -20.496 20.556 1.00 51.47 555 LEU A N 1
ATOM 4371 C CA . LEU A 1 555 ? -33.422 -20.529 19.348 1.00 51.47 555 LEU A CA 1
ATOM 4372 C C . LEU A 1 555 ? -34.312 -21.781 19.381 1.00 51.47 555 LEU A C 1
ATOM 4374 O O . LEU A 1 555 ? -33.846 -22.881 19.648 1.00 51.47 555 LEU A O 1
ATOM 4378 N N . VAL A 1 556 ? -35.615 -21.603 19.157 1.00 43.91 556 VAL A N 1
ATOM 4379 C CA . VAL A 1 556 ? -36.619 -22.674 19.260 1.00 43.91 556 VAL A CA 1
ATOM 4380 C C . VAL A 1 556 ? -36.566 -23.534 17.991 1.00 43.91 556 VAL A C 1
ATOM 4382 O O . VAL A 1 556 ? -36.901 -23.061 16.902 1.00 43.91 556 VAL A O 1
ATOM 4385 N N . GLY A 1 557 ? -36.137 -24.792 18.111 1.00 43.50 557 GLY A N 1
ATOM 4386 C CA . GLY A 1 557 ? -36.308 -25.784 17.043 1.00 43.50 557 GLY A CA 1
ATOM 4387 C C . GLY A 1 557 ? -35.322 -26.949 17.036 1.00 43.50 557 GLY A C 1
ATOM 4388 O O . GLY A 1 557 ? -35.722 -28.027 16.632 1.00 43.50 557 GLY A O 1
ATOM 4389 N N . ASN A 1 558 ? -34.097 -26.752 17.521 1.00 48.81 558 ASN A N 1
ATOM 4390 C CA . ASN A 1 558 ? -33.125 -27.816 17.777 1.00 48.81 558 ASN A CA 1
ATOM 4391 C C . ASN A 1 558 ? -32.626 -27.615 19.213 1.00 48.81 558 ASN A C 1
ATOM 4393 O O . ASN A 1 558 ? -32.377 -26.476 19.605 1.00 48.81 558 ASN A O 1
ATOM 4397 N N . ASP A 1 559 ? -32.447 -28.678 19.997 1.00 51.66 559 ASP A N 1
ATOM 4398 C CA . ASP A 1 559 ? -31.928 -28.605 21.380 1.00 51.66 559 ASP A CA 1
ATOM 4399 C C . ASP A 1 559 ? -30.472 -28.099 21.478 1.00 51.66 559 ASP A C 1
ATOM 4401 O O . ASP A 1 559 ? -29.864 -28.098 22.548 1.00 51.66 559 ASP A O 1
ATOM 4405 N N . GLN A 1 560 ? -29.901 -27.634 20.368 1.00 60.19 560 GLN A N 1
ATOM 4406 C CA . GLN A 1 560 ? -28.541 -27.142 20.278 1.00 60.19 560 GLN A CA 1
ATOM 4407 C C . GLN A 1 560 ? -28.501 -25.620 20.471 1.00 60.19 560 GLN A C 1
ATOM 4409 O O . GLN A 1 560 ? -28.981 -24.843 19.644 1.00 60.19 560 GLN A O 1
ATOM 4414 N N . GLU A 1 561 ? -27.911 -25.187 21.585 1.00 65.19 561 GLU A N 1
ATOM 4415 C CA . GLU A 1 561 ? -27.637 -23.775 21.854 1.00 65.19 561 GLU A CA 1
ATOM 4416 C C . GLU A 1 561 ? -26.595 -23.241 20.851 1.00 65.19 561 GLU A C 1
ATOM 4418 O O . GLU A 1 561 ? -25.496 -23.785 20.727 1.00 65.19 561 GLU A O 1
ATOM 4423 N N . LEU A 1 562 ? -26.933 -22.168 20.125 1.00 70.38 562 LEU A N 1
ATOM 4424 C CA . LEU A 1 562 ? -26.014 -21.506 19.195 1.00 70.38 562 LEU A CA 1
ATOM 4425 C C . LEU A 1 562 ? -25.264 -20.373 19.903 1.00 70.38 562 LEU A C 1
ATOM 4427 O O . LEU A 1 562 ? -25.864 -19.513 20.548 1.00 70.38 562 LEU A O 1
ATOM 4431 N N . LEU A 1 563 ? -23.939 -20.352 19.750 1.00 72.69 563 LEU A N 1
ATOM 4432 C CA . LEU A 1 563 ? -23.084 -19.320 20.331 1.00 72.69 563 LEU A CA 1
ATOM 4433 C C . LEU A 1 563 ? -23.130 -18.034 19.497 1.00 72.69 563 LEU A C 1
ATOM 4435 O O . LEU A 1 563 ? -22.824 -18.024 18.302 1.00 72.69 563 LEU A O 1
ATOM 4439 N N . THR A 1 564 ? -23.461 -16.931 20.160 1.00 77.06 564 THR A N 1
ATOM 4440 C CA . THR A 1 564 ? -23.411 -15.574 19.606 1.00 77.06 564 THR A CA 1
ATOM 4441 C C . THR A 1 564 ? -22.015 -14.971 19.748 1.00 77.06 564 THR A C 1
ATOM 4443 O O . THR A 1 564 ? -21.378 -15.123 20.791 1.00 77.06 564 THR A O 1
ATOM 4446 N N . GLN A 1 565 ? -21.560 -14.223 18.748 1.00 73.50 565 GLN A N 1
ATOM 4447 C CA . GLN A 1 565 ? -20.299 -13.480 18.758 1.00 73.50 565 GLN A CA 1
ATOM 4448 C C . GLN A 1 565 ? -20.540 -12.031 18.333 1.00 73.50 565 GLN A C 1
ATOM 4450 O O . GLN A 1 565 ? -21.406 -11.788 17.505 1.00 73.50 565 GLN A O 1
ATOM 4455 N N . GLY A 1 566 ? -19.758 -11.087 18.870 1.00 69.06 566 GLY A N 1
ATOM 4456 C CA . GLY A 1 566 ? -19.723 -9.679 18.445 1.00 69.06 566 GLY A CA 1
ATOM 4457 C C . GLY A 1 566 ? -21.084 -8.975 18.457 1.00 69.06 566 GLY A C 1
ATOM 4458 O O . GLY A 1 566 ? -21.813 -9.021 17.475 1.00 69.06 566 GLY A O 1
ATOM 4459 N N . TRP A 1 567 ? -21.403 -8.286 19.552 1.00 74.44 567 TRP A N 1
ATOM 4460 C CA . TRP A 1 567 ? -22.660 -7.554 19.700 1.00 74.44 567 TRP A CA 1
ATOM 4461 C C . TRP A 1 567 ? -22.461 -6.064 19.422 1.00 74.44 567 TRP A C 1
ATOM 4463 O O . TRP A 1 567 ? -21.504 -5.463 19.906 1.00 74.44 567 TRP A O 1
ATOM 4473 N N . GLU A 1 568 ? -23.384 -5.457 18.683 1.00 75.19 568 GLU A N 1
ATOM 4474 C CA . GLU A 1 568 ? -23.402 -4.019 18.425 1.00 75.19 568 GLU A CA 1
ATOM 4475 C C . GLU A 1 568 ? -24.835 -3.491 18.520 1.00 75.19 568 GLU A C 1
ATOM 4477 O O . GLU A 1 568 ? -25.756 -4.034 17.910 1.00 75.19 568 GLU A O 1
ATOM 4482 N N . ARG A 1 569 ? -25.040 -2.405 19.271 1.00 70.06 569 ARG A N 1
ATOM 4483 C CA . ARG A 1 569 ? -26.324 -1.699 19.304 1.00 70.06 569 ARG A CA 1
ATOM 4484 C C . ARG A 1 569 ? -26.286 -0.531 18.325 1.00 70.06 569 ARG A C 1
ATOM 4486 O O . ARG A 1 569 ? -25.486 0.385 18.483 1.00 70.06 569 ARG A O 1
ATOM 4493 N N . GLN A 1 570 ? -27.186 -0.537 17.346 1.00 73.25 570 GLN A N 1
ATOM 4494 C CA . GLN A 1 570 ? -27.350 0.544 16.373 1.00 73.25 570 GLN A CA 1
ATOM 4495 C C . GLN A 1 570 ? -28.756 1.143 16.471 1.00 73.25 570 GLN A C 1
ATOM 4497 O O . GLN A 1 570 ? -29.662 0.766 15.719 1.00 73.25 570 GLN A O 1
ATOM 4502 N N . GLY A 1 571 ? -28.924 2.100 17.388 1.00 80.38 571 GLY A N 1
ATOM 4503 C CA . GLY A 1 571 ? -30.225 2.676 17.739 1.00 80.38 571 GLY A CA 1
ATOM 4504 C C . GLY A 1 571 ? -31.073 1.672 18.523 1.00 80.38 571 GLY A C 1
ATOM 4505 O O . GLY A 1 571 ? -30.619 1.131 19.536 1.00 80.38 571 GLY A O 1
ATOM 4506 N N . ASP A 1 572 ? -32.268 1.384 18.014 1.00 75.88 572 ASP A N 1
ATOM 4507 C CA . ASP A 1 572 ? -33.213 0.423 18.609 1.00 75.88 572 ASP A CA 1
ATOM 4508 C C . ASP A 1 572 ? -32.998 -1.022 18.130 1.00 75.88 572 ASP A C 1
ATOM 4510 O O . ASP A 1 572 ? -33.790 -1.911 18.427 1.00 75.88 572 ASP A O 1
ATOM 4514 N N . VAL A 1 573 ? -31.923 -1.274 17.376 1.00 74.50 573 VAL A N 1
ATOM 4515 C CA . VAL A 1 573 ? -31.583 -2.600 16.846 1.00 74.50 573 VAL A CA 1
ATOM 4516 C C . VAL A 1 573 ? -30.324 -3.120 17.529 1.00 74.50 573 VAL A C 1
ATOM 4518 O O . VAL A 1 573 ? -29.315 -2.416 17.602 1.00 74.50 573 VAL A O 1
ATOM 4521 N N . VAL A 1 574 ? -30.375 -4.371 17.985 1.00 77.50 574 VAL A N 1
ATOM 4522 C CA . VAL A 1 574 ? -29.211 -5.123 18.467 1.00 77.50 574 VAL A CA 1
ATOM 4523 C C . VAL A 1 574 ? -28.778 -6.094 17.373 1.00 77.50 574 VAL A C 1
ATOM 4525 O O . VAL A 1 574 ? -29.584 -6.875 16.873 1.00 77.50 574 VAL A O 1
ATOM 4528 N N . ILE A 1 575 ? -27.508 -6.023 16.990 1.00 81.75 575 ILE A N 1
ATOM 4529 C CA . ILE A 1 575 ? -26.883 -6.853 15.961 1.00 81.75 575 ILE A CA 1
ATOM 4530 C C . ILE A 1 575 ? -25.914 -7.806 16.655 1.00 81.75 575 ILE A C 1
ATOM 4532 O O . ILE A 1 575 ? -25.162 -7.388 17.533 1.00 81.75 575 ILE A O 1
ATOM 4536 N N . PHE A 1 576 ? -25.923 -9.073 16.255 1.00 84.62 576 PHE A N 1
ATOM 4537 C CA . PHE A 1 576 ? -24.964 -10.077 16.702 1.00 84.62 576 PHE A CA 1
ATOM 4538 C C . PHE A 1 576 ? -24.692 -11.093 15.597 1.00 84.62 576 PHE A C 1
ATOM 4540 O O . PHE A 1 576 ? -25.504 -11.275 14.687 1.00 84.62 576 PHE A O 1
ATOM 4547 N N . TYR A 1 577 ? -23.545 -11.757 15.677 1.00 85.19 577 TYR A N 1
ATOM 4548 C CA . TYR A 1 577 ? -23.131 -12.786 14.732 1.00 85.19 577 TYR A CA 1
ATOM 4549 C C . TYR A 1 577 ? -23.391 -14.177 15.304 1.00 85.19 577 TYR A C 1
ATOM 4551 O O . TYR A 1 577 ? -23.210 -14.421 16.495 1.00 85.19 577 TYR A O 1
ATOM 4559 N N . LEU A 1 578 ? -23.798 -15.104 14.442 1.00 84.94 578 LEU A N 1
ATOM 4560 C CA . LEU A 1 578 ? -23.999 -16.511 14.777 1.00 84.94 578 LEU A CA 1
ATOM 4561 C C . LEU A 1 578 ? -23.116 -17.358 13.865 1.00 84.94 578 LEU A C 1
ATOM 4563 O O . LEU A 1 578 ? -23.094 -17.140 12.653 1.00 84.94 578 LEU A O 1
ATOM 4567 N N . LYS A 1 579 ? -22.414 -18.337 14.440 1.00 82.44 579 LYS A N 1
ATOM 4568 C CA . LYS A 1 579 ? -21.761 -19.391 13.661 1.00 82.44 579 LYS A CA 1
ATOM 4569 C C . LYS A 1 579 ? -22.726 -20.568 13.565 1.00 82.44 579 LYS A C 1
ATOM 4571 O O . LYS A 1 579 ? -23.101 -21.135 14.586 1.00 82.44 579 LYS A O 1
ATOM 4576 N N . VAL A 1 580 ? -23.133 -20.895 12.346 1.00 83.75 580 VAL A N 1
ATOM 4577 C CA . VAL A 1 580 ? -24.138 -21.922 12.053 1.00 83.75 580 VAL A CA 1
ATOM 4578 C C . VAL A 1 580 ? -23.491 -22.987 11.159 1.00 83.75 580 VAL A C 1
ATOM 4580 O O . VAL A 1 580 ? -22.752 -22.602 10.252 1.00 83.75 580 VAL A O 1
ATOM 4583 N N . PRO A 1 581 ? -23.719 -24.292 11.396 1.00 83.31 581 PRO A N 1
ATOM 4584 C CA . PRO A 1 581 ? -23.338 -25.348 10.456 1.00 83.31 581 PRO A CA 1
ATOM 4585 C C . PRO A 1 581 ? -23.997 -25.152 9.082 1.00 83.31 581 PRO A C 1
ATOM 4587 O O . PRO A 1 581 ? -25.168 -24.788 9.014 1.00 83.31 581 PRO A O 1
ATOM 4590 N N . ASP A 1 582 ? -23.288 -25.435 7.988 1.00 81.75 582 ASP A N 1
ATOM 4591 C CA . ASP A 1 582 ? -23.773 -25.135 6.627 1.00 81.75 582 ASP A CA 1
ATOM 4592 C C . ASP A 1 582 ? -25.133 -25.780 6.299 1.00 81.75 582 ASP A C 1
ATOM 4594 O O . ASP A 1 582 ? -25.963 -25.165 5.629 1.00 81.75 582 ASP A O 1
ATOM 4598 N N . GLY A 1 583 ? -25.409 -26.975 6.838 1.00 85.50 583 GLY A N 1
ATOM 4599 C CA . GLY A 1 583 ? -26.691 -27.671 6.661 1.00 85.50 583 GLY A CA 1
ATOM 4600 C C . GLY A 1 583 ? -27.901 -26.965 7.293 1.00 85.50 583 GLY A C 1
ATOM 4601 O O . GLY A 1 583 ? -29.023 -27.138 6.819 1.00 85.50 583 GLY A O 1
ATOM 4602 N N . ASP A 1 584 ? -27.687 -26.121 8.306 1.00 86.56 584 ASP A N 1
ATOM 4603 C CA . ASP A 1 584 ? -28.755 -25.444 9.056 1.00 86.56 584 ASP A CA 1
ATOM 4604 C C . ASP A 1 584 ? -29.022 -24.010 8.572 1.00 86.56 584 ASP A C 1
ATOM 4606 O O . ASP A 1 584 ? -29.983 -23.362 8.994 1.00 86.56 584 ASP A O 1
ATOM 4610 N N . VAL A 1 585 ? -28.186 -23.476 7.676 1.00 86.38 585 VAL A N 1
ATOM 4611 C CA . VAL A 1 585 ? -28.291 -22.080 7.226 1.00 86.38 585 VAL A CA 1
ATOM 4612 C C . VAL A 1 585 ? -29.632 -21.819 6.537 1.00 86.38 585 VAL A C 1
ATOM 4614 O O . VAL A 1 585 ? -30.315 -20.846 6.865 1.00 86.38 585 VAL A O 1
ATOM 4617 N N . SER A 1 586 ? -30.047 -22.699 5.624 1.00 83.75 586 SER A N 1
ATOM 4618 C CA . SER A 1 586 ? -31.303 -22.552 4.875 1.00 83.75 586 SER A CA 1
ATOM 4619 C C . SER A 1 586 ? -32.535 -22.622 5.783 1.00 83.75 586 SER A C 1
ATOM 4621 O O . SER A 1 586 ? -33.449 -21.808 5.645 1.00 83.75 586 SER A O 1
ATOM 4623 N N . SER A 1 587 ? -32.544 -23.542 6.755 1.00 86.56 587 SER A N 1
ATOM 4624 C CA . SER A 1 587 ? -33.666 -23.720 7.686 1.00 86.56 587 SER A CA 1
ATOM 4625 C C . SER A 1 587 ? -33.799 -22.539 8.656 1.00 86.56 587 SER A C 1
ATOM 4627 O O . SER A 1 587 ? -34.911 -22.085 8.936 1.00 86.56 587 SER A O 1
ATOM 4629 N N . LEU A 1 588 ? -32.679 -21.975 9.121 1.00 85.81 588 LEU A N 1
ATOM 4630 C CA . LEU A 1 588 ? -32.679 -20.774 9.958 1.00 85.81 588 LEU A CA 1
ATOM 4631 C C . LEU A 1 588 ? -33.082 -19.523 9.177 1.00 85.81 588 LEU A C 1
ATOM 4633 O O . LEU A 1 588 ? -33.879 -18.726 9.673 1.00 85.81 588 LEU A O 1
ATOM 4637 N N . LEU A 1 589 ? -32.587 -19.346 7.949 1.00 87.19 589 LEU A N 1
ATOM 4638 C CA . LEU A 1 589 ? -32.971 -18.207 7.111 1.00 87.19 589 LEU A CA 1
ATOM 4639 C C . LEU A 1 589 ? -34.468 -18.213 6.781 1.00 87.19 589 LEU A C 1
ATOM 4641 O O . LEU A 1 589 ? -35.060 -17.133 6.732 1.00 87.19 589 LEU A O 1
ATOM 4645 N N . ALA A 1 590 ? -35.084 -19.388 6.623 1.00 86.00 590 ALA A N 1
ATOM 4646 C CA . ALA A 1 590 ? -36.527 -19.524 6.420 1.00 86.00 590 ALA A CA 1
ATOM 4647 C C . ALA A 1 590 ? -37.350 -19.026 7.625 1.00 86.00 590 ALA A C 1
ATOM 4649 O O . ALA A 1 590 ? -38.430 -18.470 7.446 1.00 86.00 590 ALA A O 1
ATOM 4650 N N . LYS A 1 591 ? -36.817 -19.139 8.850 1.00 86.12 591 LYS A N 1
ATOM 4651 C CA . LYS A 1 591 ? -37.464 -18.663 10.090 1.00 86.12 591 LYS A CA 1
ATOM 4652 C C . LYS A 1 591 ? -37.247 -17.170 10.378 1.00 86.12 591 LYS A C 1
ATOM 4654 O O . LYS A 1 591 ? -37.799 -16.646 11.346 1.00 86.12 591 LYS A O 1
ATOM 4659 N N . SER A 1 592 ? -36.447 -16.470 9.568 1.00 90.06 592 SER A N 1
ATOM 4660 C CA . SER A 1 592 ? -36.108 -15.054 9.768 1.00 90.06 592 SER A CA 1
ATOM 4661 C C . SER A 1 592 ? -37.360 -14.173 9.860 1.00 90.06 592 SER A C 1
ATOM 4663 O O . SER A 1 592 ? -38.123 -14.056 8.901 1.00 90.06 592 SER A O 1
ATOM 4665 N N . GLY A 1 593 ? -37.543 -13.527 11.013 1.00 86.00 593 GLY A N 1
ATOM 4666 C CA . GLY A 1 593 ? -38.620 -12.582 11.299 1.00 86.00 593 GLY A CA 1
ATOM 4667 C C . GLY A 1 593 ? -40.036 -13.167 11.380 1.00 86.00 593 GLY A C 1
ATOM 4668 O O . GLY A 1 593 ? -40.954 -12.406 11.662 1.00 86.00 593 GLY A O 1
ATOM 4669 N N . VAL A 1 594 ? -40.241 -14.472 11.162 1.00 82.12 594 VAL A N 1
ATOM 4670 C CA . VAL A 1 594 ? -41.588 -15.073 11.062 1.00 82.12 594 VAL A CA 1
ATOM 4671 C C . VAL A 1 594 ? -42.303 -15.082 12.417 1.00 82.12 594 VAL A C 1
ATOM 4673 O O . VAL A 1 594 ? -43.379 -14.506 12.538 1.00 82.12 594 VAL A O 1
ATOM 4676 N N . ASP A 1 595 ? -41.679 -15.657 13.450 1.00 78.00 595 ASP A N 1
ATOM 4677 C CA . ASP A 1 595 ? -42.309 -15.806 14.776 1.00 78.00 595 ASP A CA 1
ATOM 4678 C C . ASP A 1 595 ? -41.850 -14.753 15.791 1.00 78.00 595 ASP A C 1
ATOM 4680 O O . ASP A 1 595 ? -42.538 -14.447 16.763 1.00 78.00 595 ASP A O 1
ATOM 4684 N N . LYS A 1 596 ? -40.642 -14.217 15.603 1.00 82.75 596 LYS A N 1
ATOM 4685 C CA . LYS A 1 596 ? -39.981 -13.297 16.535 1.00 82.75 596 LYS A CA 1
ATOM 4686 C C . LYS A 1 596 ? -39.354 -12.137 15.762 1.00 82.75 596 LYS A C 1
ATOM 4688 O O . LYS A 1 596 ? -38.989 -12.332 14.603 1.00 82.75 596 LYS A O 1
ATOM 4693 N N . PRO A 1 597 ? -39.142 -10.966 16.391 1.00 82.69 597 PRO A N 1
ATOM 4694 C CA . PRO A 1 597 ? -38.483 -9.805 15.777 1.00 82.69 597 PRO A CA 1
ATOM 4695 C C . PRO A 1 597 ? -36.961 -10.002 15.605 1.00 82.69 597 PRO A C 1
ATOM 4697 O O . PRO A 1 597 ? -36.169 -9.105 15.877 1.00 82.69 597 PRO A O 1
ATOM 4700 N N . VAL A 1 598 ? -36.533 -11.194 15.185 1.00 85.75 598 VAL A N 1
ATOM 4701 C CA . VAL A 1 598 ? -35.135 -11.553 14.946 1.00 85.75 598 VAL A CA 1
ATOM 4702 C C . VAL A 1 598 ? -34.963 -11.804 13.456 1.00 85.75 598 VAL A C 1
ATOM 4704 O O . VAL A 1 598 ? -35.551 -12.732 12.902 1.00 85.75 598 VAL A O 1
ATOM 4707 N N . PHE A 1 599 ? -34.148 -10.976 12.807 1.00 88.25 599 PHE A N 1
ATOM 4708 C CA . PHE A 1 599 ? -33.903 -11.036 11.368 1.00 88.25 599 PHE A CA 1
ATOM 4709 C C . PHE A 1 599 ? -32.513 -11.605 11.103 1.00 88.25 599 PHE A C 1
ATOM 4711 O O . PHE A 1 599 ? -31.520 -11.097 11.621 1.00 88.25 599 PHE A O 1
ATOM 4718 N N . LEU A 1 600 ? -32.436 -12.649 10.281 1.00 88.50 600 LEU A N 1
ATOM 4719 C CA . LEU A 1 600 ? -31.194 -13.364 9.997 1.00 88.50 600 LEU A CA 1
ATOM 4720 C C . LEU A 1 600 ? -30.719 -13.055 8.578 1.00 88.50 600 LEU A C 1
ATOM 4722 O O . LEU A 1 600 ? -31.479 -13.155 7.614 1.00 88.50 600 LEU A O 1
ATOM 4726 N N . THR A 1 601 ? -29.446 -12.690 8.440 1.00 85.38 601 THR A N 1
ATOM 4727 C CA . THR A 1 601 ? -28.793 -12.454 7.145 1.00 85.38 601 THR A CA 1
ATOM 4728 C C . THR A 1 601 ? -27.453 -13.174 7.119 1.00 85.38 601 THR A C 1
ATOM 4730 O O . THR A 1 601 ? -26.670 -13.054 8.058 1.00 85.38 601 THR A O 1
ATOM 4733 N N . GLN A 1 602 ? -27.181 -13.911 6.043 1.00 85.81 602 GLN A N 1
ATOM 4734 C CA . GLN A 1 602 ? -25.894 -14.571 5.838 1.00 85.81 602 GLN A CA 1
ATOM 4735 C C . GLN A 1 602 ? -24.844 -13.541 5.398 1.00 85.81 602 GLN A C 1
ATOM 4737 O O . GLN A 1 602 ? -25.073 -12.771 4.462 1.00 85.81 602 GLN 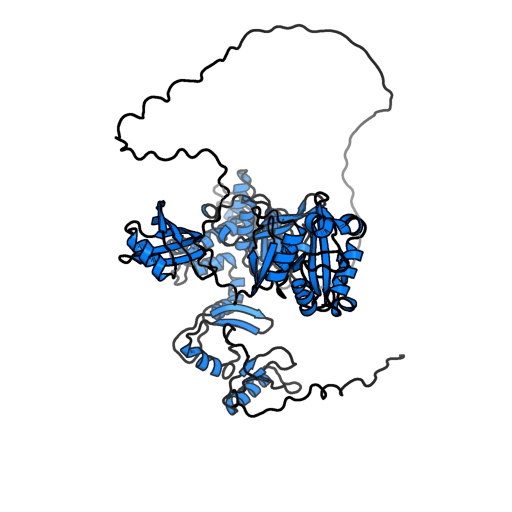A O 1
ATOM 4742 N N . LEU A 1 603 ? -23.700 -13.501 6.088 1.00 77.56 603 LEU A N 1
ATOM 4743 C CA . LEU A 1 603 ? -22.603 -12.589 5.762 1.00 77.56 603 LEU A CA 1
ATOM 4744 C C . LEU A 1 603 ? -21.870 -13.030 4.490 1.00 77.56 603 LEU A C 1
ATOM 4746 O O . LEU A 1 603 ? -21.590 -14.208 4.282 1.00 77.56 603 LEU A O 1
ATOM 4750 N N . ALA A 1 604 ? -21.543 -12.055 3.646 1.00 59.97 604 ALA A N 1
ATOM 4751 C CA . ALA A 1 604 ? -20.960 -12.268 2.331 1.00 59.97 604 ALA A CA 1
ATOM 4752 C C . ALA A 1 604 ? -19.495 -12.734 2.407 1.00 59.97 604 ALA A C 1
ATOM 4754 O O . ALA A 1 604 ? -18.586 -11.930 2.613 1.00 59.97 604 ALA A O 1
ATOM 4755 N N . ARG A 1 605 ? -19.269 -14.026 2.155 1.00 51.50 605 ARG A N 1
ATOM 4756 C CA . ARG A 1 605 ? -18.103 -14.469 1.373 1.00 51.50 605 ARG A CA 1
ATOM 4757 C C . ARG A 1 605 ? -18.493 -14.949 -0.033 1.00 51.50 605 ARG A C 1
ATOM 4759 O O . ARG A 1 605 ? -17.739 -14.661 -0.949 1.00 51.50 605 ARG A O 1
ATOM 4766 N N . ASP A 1 606 ? -19.712 -15.474 -0.231 1.00 43.78 606 ASP A N 1
ATOM 4767 C CA . ASP A 1 606 ? -20.089 -16.142 -1.497 1.00 43.78 606 ASP A CA 1
ATOM 4768 C C . ASP A 1 606 ? -21.413 -15.693 -2.159 1.00 43.78 606 ASP A C 1
ATOM 4770 O O . ASP A 1 606 ? -21.855 -16.293 -3.136 1.00 43.78 606 ASP A O 1
ATOM 4774 N N . ILE A 1 607 ? -22.069 -14.620 -1.696 1.00 52.50 607 ILE A N 1
ATOM 4775 C CA . ILE A 1 607 ? -23.334 -14.148 -2.299 1.00 52.50 607 ILE A CA 1
ATOM 4776 C C . ILE A 1 607 ? -23.098 -12.856 -3.089 1.00 52.50 607 ILE A C 1
ATOM 4778 O O . ILE A 1 607 ? -23.090 -11.759 -2.532 1.00 52.50 607 ILE A O 1
ATOM 4782 N N . SER A 1 608 ? -22.945 -12.975 -4.411 1.00 52.16 608 SER A N 1
ATOM 4783 C CA . SER A 1 608 ? -22.786 -11.835 -5.333 1.00 52.16 608 SER A CA 1
ATOM 4784 C C . SER A 1 608 ? -24.075 -11.024 -5.548 1.00 52.16 608 SER A C 1
ATOM 4786 O O . SER A 1 608 ? -24.021 -9.907 -6.063 1.00 52.16 608 SER A O 1
ATOM 4788 N N . LYS A 1 609 ? -25.242 -11.550 -5.143 1.00 67.50 609 LYS A N 1
ATOM 4789 C CA . LYS A 1 609 ? -26.556 -10.898 -5.287 1.00 67.50 609 LYS A CA 1
ATOM 4790 C C . LYS A 1 609 ? -27.441 -11.174 -4.067 1.00 67.50 609 LYS A C 1
ATOM 4792 O O . LYS A 1 609 ? -27.824 -12.314 -3.829 1.00 67.50 609 LYS A O 1
ATOM 4797 N N . GLN A 1 610 ? -27.787 -10.137 -3.299 1.00 72.69 610 GLN A N 1
ATOM 4798 C CA . GLN A 1 610 ? -28.777 -10.260 -2.221 1.00 72.69 610 GLN A CA 1
ATOM 4799 C C . GLN A 1 610 ? -30.139 -10.672 -2.796 1.00 72.69 610 GLN A C 1
ATOM 4801 O O . GLN A 1 610 ? -30.537 -10.148 -3.836 1.00 72.69 610 GLN A O 1
ATOM 4806 N N . ALA A 1 611 ? -30.874 -11.541 -2.093 1.00 78.88 611 ALA A N 1
ATOM 4807 C CA . ALA A 1 611 ? -32.228 -11.915 -2.497 1.00 78.88 611 ALA A CA 1
ATOM 4808 C C . ALA A 1 611 ? -33.116 -10.659 -2.643 1.00 78.88 611 ALA A C 1
ATOM 4810 O O . ALA A 1 611 ? -33.047 -9.771 -1.777 1.00 78.88 611 ALA A O 1
ATOM 4811 N N . PRO A 1 612 ? -33.913 -10.548 -3.720 1.00 85.94 612 PRO A N 1
ATOM 4812 C CA . PRO A 1 612 ? -34.825 -9.430 -3.903 1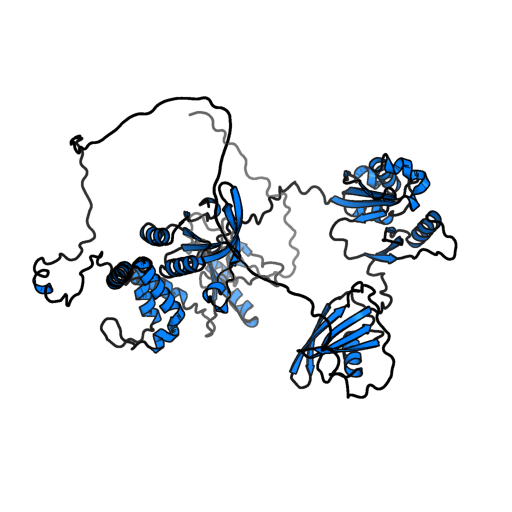.00 85.94 612 PRO A CA 1
ATOM 4813 C C . PRO A 1 612 ? -35.843 -9.380 -2.756 1.00 85.94 612 PRO A C 1
ATOM 4815 O O . PRO A 1 612 ? -36.316 -10.405 -2.266 1.00 85.94 612 PRO A O 1
ATOM 4818 N N . VAL A 1 613 ? -36.140 -8.171 -2.278 1.00 90.31 613 VAL A N 1
ATOM 4819 C CA . VAL A 1 613 ? -37.054 -7.939 -1.151 1.00 90.31 613 VAL A CA 1
ATOM 4820 C C . VAL A 1 613 ? -38.154 -6.995 -1.605 1.00 90.31 613 VAL A C 1
ATOM 4822 O O . VAL A 1 613 ? -37.864 -5.889 -2.062 1.00 90.31 613 VAL A O 1
ATOM 4825 N N . LYS A 1 614 ? -39.412 -7.404 -1.432 1.00 92.75 614 LYS A N 1
ATOM 4826 C CA . LYS A 1 614 ? -40.574 -6.533 -1.613 1.00 92.75 614 LYS A CA 1
ATOM 4827 C C . LYS A 1 614 ? -40.844 -5.796 -0.304 1.00 92.75 614 LYS A C 1
ATOM 4829 O O . LYS A 1 614 ? -41.373 -6.383 0.638 1.00 92.75 614 LYS A O 1
ATOM 4834 N N . LEU A 1 615 ? -40.447 -4.526 -0.236 1.00 92.62 615 LEU A N 1
ATOM 4835 C CA . LEU A 1 615 ? -40.689 -3.676 0.934 1.00 92.62 615 LEU A CA 1
ATOM 4836 C C . LEU A 1 615 ? -42.192 -3.439 1.121 1.00 92.62 615 LEU A C 1
ATOM 4838 O O . LEU A 1 615 ? -42.898 -3.145 0.156 1.00 92.62 615 LEU A O 1
ATOM 4842 N N . ILE A 1 616 ? -42.668 -3.564 2.360 1.00 93.12 616 ILE A N 1
ATOM 4843 C CA . ILE A 1 616 ? -44.059 -3.293 2.730 1.00 93.12 616 ILE A CA 1
ATOM 4844 C C . ILE A 1 616 ? -44.094 -1.960 3.463 1.00 93.12 616 ILE A C 1
ATOM 4846 O O . ILE A 1 616 ? -43.455 -1.819 4.505 1.00 93.12 616 ILE A O 1
ATOM 4850 N N . ALA A 1 617 ? -44.825 -0.982 2.929 1.00 91.81 617 ALA A N 1
ATOM 4851 C CA . ALA A 1 617 ? -44.959 0.314 3.578 1.00 91.81 617 ALA A CA 1
ATOM 4852 C C . ALA A 1 617 ? -45.777 0.219 4.873 1.00 91.81 617 ALA A C 1
ATOM 4854 O O . ALA A 1 617 ? -46.737 -0.555 4.952 1.00 91.81 617 ALA A O 1
ATOM 4855 N N . ALA A 1 618 ? -45.376 0.996 5.881 1.00 91.75 618 ALA A N 1
ATOM 4856 C CA . ALA A 1 618 ? -46.201 1.225 7.060 1.00 91.75 618 ALA A CA 1
ATOM 4857 C C . ALA A 1 618 ? -47.415 2.074 6.662 1.00 91.75 618 ALA A C 1
ATOM 4859 O O . ALA A 1 618 ? -47.296 2.985 5.837 1.00 91.75 618 ALA A O 1
ATOM 4860 N N . GLU A 1 619 ? -48.576 1.764 7.224 1.00 93.25 619 GLU A N 1
ATOM 4861 C CA . GLU A 1 619 ? -49.774 2.574 7.019 1.00 93.25 619 GLU A CA 1
ATOM 4862 C C . GLU A 1 619 ? -49.672 3.885 7.820 1.00 93.25 619 GLU A C 1
ATOM 4864 O O . GLU A 1 619 ? -48.923 3.990 8.796 1.00 93.25 619 GLU A O 1
ATOM 4869 N N . ASN A 1 620 ? -50.389 4.928 7.393 1.00 91.62 620 ASN A N 1
ATOM 4870 C CA . ASN A 1 620 ? -50.313 6.236 8.047 1.00 91.62 620 ASN A CA 1
ATOM 4871 C C . ASN A 1 620 ? -50.754 6.136 9.516 1.00 91.62 620 ASN A C 1
ATOM 4873 O O . ASN A 1 620 ? -51.911 5.838 9.800 1.00 91.62 620 ASN A O 1
ATOM 4877 N N . GLY A 1 621 ? -49.832 6.424 10.440 1.00 91.88 621 GLY A N 1
ATOM 4878 C CA . GLY A 1 621 ? -50.082 6.347 11.883 1.00 91.88 621 GLY A CA 1
ATOM 4879 C C . GLY A 1 621 ? -50.010 4.933 12.469 1.00 91.88 621 GLY A C 1
ATOM 4880 O O . GLY A 1 621 ? -50.378 4.739 13.626 1.00 91.88 621 GLY A O 1
ATOM 4881 N N . GLU A 1 622 ? -49.543 3.946 11.702 1.00 92.94 622 GLU A N 1
ATOM 4882 C CA . GLU A 1 622 ? -49.369 2.580 12.188 1.00 92.94 622 GLU A CA 1
ATOM 4883 C C . GLU A 1 622 ? -48.230 2.503 13.217 1.00 92.94 622 GLU A C 1
ATOM 4885 O O . GLU A 1 622 ? -47.088 2.886 12.957 1.00 92.94 622 GLU A O 1
ATOM 4890 N N . GLU A 1 623 ? -48.542 1.996 14.409 1.00 90.25 623 GLU A N 1
ATOM 4891 C CA . GLU A 1 623 ? -47.553 1.745 15.457 1.00 90.25 623 GLU A CA 1
ATOM 4892 C C . GLU A 1 623 ? -46.581 0.634 15.025 1.00 90.25 623 GLU A C 1
ATOM 4894 O O . GLU A 1 623 ? -46.990 -0.352 14.410 1.00 90.25 623 GLU A O 1
ATOM 4899 N N . GLY A 1 624 ? -45.295 0.746 15.377 1.00 85.00 624 GLY A N 1
ATOM 4900 C CA . GLY A 1 624 ? -44.259 -0.194 14.924 1.00 85.00 624 GLY A CA 1
ATOM 4901 C C . GLY A 1 624 ? -44.535 -1.666 15.266 1.00 85.00 624 GLY A C 1
ATOM 4902 O O . GLY A 1 624 ? -44.193 -2.554 14.486 1.00 85.00 624 GLY A O 1
ATOM 4903 N N . THR A 1 625 ? -45.199 -1.932 16.393 1.00 87.25 625 THR A N 1
ATOM 4904 C CA . THR A 1 625 ? -45.629 -3.274 16.822 1.00 87.25 625 THR A CA 1
ATOM 4905 C C . THR A 1 625 ? -46.733 -3.842 15.925 1.00 87.25 625 THR A C 1
ATOM 4907 O O . THR A 1 625 ? -46.659 -5.003 15.521 1.00 87.25 625 THR A O 1
ATOM 4910 N N . LYS A 1 626 ? -47.718 -3.016 15.547 1.00 92.12 626 LYS A N 1
ATOM 4911 C CA . LYS A 1 626 ? -48.802 -3.378 14.619 1.00 92.12 626 LYS A CA 1
ATOM 4912 C C . LYS A 1 626 ? -48.280 -3.576 13.197 1.00 92.12 626 LYS A C 1
ATOM 4914 O O . LYS A 1 626 ? -48.617 -4.576 12.568 1.00 92.12 626 LYS A O 1
ATOM 4919 N N . TYR A 1 627 ? -47.373 -2.700 12.759 1.00 93.25 627 TYR A N 1
ATOM 4920 C CA . TYR A 1 627 ? -46.666 -2.828 11.486 1.00 93.25 627 TYR A CA 1
ATOM 4921 C C . TYR A 1 627 ? -45.907 -4.155 11.389 1.00 93.25 627 TYR A C 1
ATOM 4923 O O . TYR A 1 627 ? -46.061 -4.885 10.409 1.00 93.25 627 TYR A O 1
ATOM 4931 N N . LEU A 1 628 ? -45.143 -4.521 12.425 1.00 90.62 628 LEU A N 1
ATOM 4932 C CA . LEU A 1 628 ? -44.454 -5.810 12.473 1.00 90.62 628 LEU A CA 1
ATOM 4933 C C . LEU A 1 628 ? -45.440 -6.985 12.403 1.00 90.62 628 LEU A C 1
ATOM 4935 O O . LEU A 1 628 ? -45.260 -7.863 11.562 1.00 90.62 628 LEU A O 1
ATOM 4939 N N . ALA A 1 629 ? -46.484 -6.988 13.237 1.00 91.94 629 ALA A N 1
ATOM 4940 C CA . ALA A 1 629 ? -47.461 -8.077 13.290 1.00 91.94 629 ALA A CA 1
ATOM 4941 C C . ALA A 1 629 ? -48.186 -8.281 11.947 1.00 91.94 629 ALA A C 1
ATOM 4943 O O . ALA A 1 629 ? -48.361 -9.413 11.496 1.00 91.94 629 ALA A O 1
ATOM 4944 N N . ARG A 1 630 ? -48.551 -7.190 11.261 1.00 95.56 630 ARG A N 1
ATOM 4945 C CA . ARG A 1 630 ? -49.174 -7.234 9.930 1.00 95.56 630 ARG A CA 1
ATOM 4946 C C . ARG A 1 630 ? -48.231 -7.812 8.880 1.00 95.56 630 ARG A C 1
ATOM 4948 O O . ARG A 1 630 ? -48.628 -8.661 8.084 1.00 95.56 630 ARG A O 1
ATOM 4955 N N . VAL A 1 631 ? -46.970 -7.384 8.883 1.00 94.44 631 VAL A N 1
ATOM 4956 C CA . VAL A 1 631 ? -45.963 -7.882 7.937 1.00 94.44 631 VAL A CA 1
ATOM 4957 C C . VAL A 1 631 ? -45.621 -9.354 8.212 1.00 94.44 631 VAL A C 1
ATOM 4959 O O . VAL A 1 631 ? -45.449 -10.118 7.264 1.00 94.44 631 VAL A O 1
ATOM 4962 N N . GLN A 1 632 ? -45.612 -9.787 9.476 1.00 93.62 632 GLN A N 1
ATOM 4963 C CA . GLN A 1 632 ? -45.489 -11.198 9.864 1.00 93.62 632 GLN A CA 1
ATOM 4964 C C . GLN A 1 632 ? -46.679 -12.042 9.394 1.00 93.62 632 GLN A C 1
ATOM 4966 O O . GLN A 1 632 ? -46.477 -13.129 8.854 1.00 93.62 632 GLN A O 1
ATOM 4971 N N . ALA A 1 633 ? -47.909 -11.537 9.536 1.00 93.25 633 ALA A N 1
ATOM 4972 C CA . ALA A 1 633 ? -49.104 -12.214 9.036 1.00 93.25 633 ALA A CA 1
ATOM 4973 C C . ALA A 1 633 ? -49.045 -12.408 7.511 1.00 93.25 633 ALA A C 1
ATOM 4975 O O . ALA A 1 633 ? -49.261 -13.518 7.031 1.00 93.25 633 ALA A O 1
ATOM 4976 N N . LEU A 1 634 ? -48.645 -11.370 6.767 1.00 94.44 634 LEU A N 1
ATOM 4977 C CA . LEU A 1 634 ? -48.444 -11.434 5.313 1.00 94.44 634 LEU A CA 1
ATOM 4978 C C . LEU A 1 634 ? -47.342 -12.422 4.903 1.00 94.44 634 LEU A C 1
ATOM 4980 O O . LEU A 1 634 ? -47.464 -13.112 3.892 1.00 94.44 634 LEU A O 1
ATOM 4984 N N . ALA A 1 635 ? -46.249 -12.484 5.664 1.00 92.38 635 ALA A N 1
ATOM 4985 C CA . ALA A 1 635 ? -45.160 -13.426 5.422 1.00 92.38 635 ALA A CA 1
ATOM 4986 C C . ALA A 1 635 ? -45.620 -14.874 5.608 1.00 92.38 635 ALA A C 1
ATOM 4988 O O . ALA A 1 635 ? -45.359 -15.718 4.750 1.00 92.38 635 ALA A O 1
ATOM 4989 N N . LYS A 1 636 ? -46.371 -15.127 6.686 1.00 92.31 636 LYS A N 1
ATOM 4990 C CA . LYS A 1 636 ? -46.964 -16.428 7.000 1.00 92.31 636 LYS A CA 1
ATOM 4991 C C . LYS A 1 636 ? -47.987 -16.860 5.951 1.00 92.31 636 LYS A C 1
ATOM 4993 O O . LYS A 1 636 ? -47.942 -18.003 5.516 1.00 92.31 636 LYS A O 1
ATOM 4998 N N . GLU A 1 637 ? -48.856 -15.949 5.518 1.00 93.69 637 GLU A N 1
ATOM 4999 C CA . GLU A 1 637 ? -49.840 -16.191 4.454 1.00 93.69 637 GLU A CA 1
ATOM 5000 C C . GLU A 1 637 ? -49.165 -16.610 3.141 1.00 93.69 637 GLU A C 1
ATOM 5002 O O . GLU A 1 637 ? -49.635 -17.516 2.460 1.00 93.69 637 GLU A O 1
ATOM 5007 N N . LYS A 1 638 ? -48.028 -15.989 2.807 1.00 92.00 638 LYS A N 1
ATOM 5008 C CA . LYS A 1 638 ? -47.283 -16.274 1.573 1.00 92.00 638 LYS A CA 1
ATOM 5009 C C . LYS A 1 638 ? -46.241 -17.381 1.698 1.00 92.00 638 LYS A C 1
ATOM 5011 O O . LYS A 1 638 ? -45.581 -17.674 0.709 1.00 92.00 638 LYS A O 1
ATOM 5016 N N . GLY A 1 639 ? -46.039 -17.941 2.889 1.00 92.12 639 GLY A N 1
ATOM 5017 C CA . GLY A 1 639 ? -44.972 -18.913 3.140 1.00 92.12 639 GLY A CA 1
ATOM 5018 C C . GLY A 1 639 ? -43.561 -18.361 2.895 1.00 92.12 639 GLY A C 1
ATOM 5019 O O . GLY A 1 639 ? -42.668 -19.119 2.540 1.00 92.12 639 GLY A O 1
ATOM 5020 N N . THR A 1 640 ? -43.341 -17.052 3.066 1.00 92.81 640 THR A N 1
ATOM 5021 C CA . THR A 1 640 ? -42.043 -16.399 2.796 1.00 92.81 640 THR A CA 1
ATOM 5022 C C . THR A 1 640 ? -41.400 -15.858 4.070 1.00 92.81 640 THR A C 1
ATOM 5024 O O . THR A 1 640 ? -42.082 -15.480 5.017 1.00 92.81 640 THR A O 1
ATOM 5027 N N . SER A 1 641 ? -40.066 -15.789 4.101 1.00 92.19 641 SER A N 1
ATOM 5028 C CA . SER A 1 641 ? -39.326 -15.180 5.222 1.00 92.19 641 SER A CA 1
ATOM 5029 C C . SER A 1 641 ? -39.289 -13.646 5.146 1.00 92.19 641 SER A C 1
ATOM 5031 O O . SER A 1 641 ? -39.322 -13.051 4.061 1.00 92.19 641 SER A O 1
ATOM 5033 N N . LEU A 1 642 ? -39.155 -12.989 6.303 1.00 93.00 642 LEU A N 1
ATOM 5034 C CA . LEU A 1 642 ? -38.985 -11.539 6.378 1.00 93.00 642 LEU A CA 1
ATOM 5035 C C . LEU A 1 642 ? -37.525 -11.115 6.220 1.00 93.00 642 LEU A C 1
ATOM 5037 O O . LEU A 1 642 ? -36.589 -11.753 6.716 1.00 93.00 642 LEU A O 1
ATOM 5041 N N . ALA A 1 643 ? -37.343 -9.956 5.596 1.00 90.25 643 ALA A N 1
ATOM 5042 C CA . ALA A 1 643 ? -36.079 -9.244 5.532 1.00 90.25 643 ALA A CA 1
ATOM 5043 C C . ALA A 1 643 ? -36.209 -7.840 6.129 1.00 90.25 643 ALA A C 1
ATOM 5045 O O . ALA A 1 643 ? -37.173 -7.119 5.871 1.00 90.25 643 ALA A O 1
ATOM 5046 N N . PHE A 1 644 ? -35.180 -7.441 6.874 1.00 89.25 644 PHE A N 1
ATOM 5047 C CA . PHE A 1 644 ? -35.019 -6.086 7.386 1.00 89.25 644 PHE A CA 1
ATOM 5048 C C . PHE A 1 644 ? -34.008 -5.321 6.520 1.00 89.25 644 PHE A C 1
ATOM 5050 O O . PHE A 1 644 ? -32.885 -5.791 6.323 1.00 89.25 644 PHE A O 1
ATOM 5057 N N . ARG A 1 645 ? -34.382 -4.149 5.989 1.00 84.81 645 ARG A N 1
ATOM 5058 C CA . ARG A 1 645 ? -33.482 -3.266 5.217 1.00 84.81 645 ARG A CA 1
ATOM 5059 C C . ARG A 1 645 ? -33.676 -1.806 5.624 1.00 84.81 645 ARG A C 1
ATOM 5061 O O . ARG A 1 645 ? -34.797 -1.341 5.780 1.00 84.81 645 ARG A O 1
ATOM 5068 N N . ARG A 1 646 ? -32.582 -1.049 5.746 1.00 74.31 646 ARG A N 1
ATOM 5069 C CA . ARG A 1 646 ? -32.621 0.411 5.961 1.00 74.31 646 ARG A CA 1
ATOM 5070 C C . ARG A 1 646 ? -32.554 1.129 4.606 1.00 74.31 646 ARG A C 1
ATOM 5072 O O . ARG A 1 646 ? -31.676 0.795 3.816 1.00 74.31 646 ARG A O 1
ATOM 5079 N N . GLY A 1 647 ? -33.428 2.115 4.348 1.00 58.03 647 GLY A N 1
ATOM 5080 C CA . GLY A 1 647 ? -33.236 3.029 3.203 1.00 58.03 647 GLY A CA 1
ATOM 5081 C C . GLY A 1 647 ? -34.443 3.596 2.438 1.00 58.03 647 GLY A C 1
ATOM 5082 O O . GLY A 1 647 ? -34.214 4.135 1.362 1.00 58.03 647 GLY A O 1
ATOM 5083 N N . GLY A 1 648 ? -35.694 3.528 2.915 1.00 54.53 648 GLY A N 1
ATOM 5084 C CA . GLY A 1 648 ? -36.829 3.991 2.086 1.00 54.53 648 GLY A CA 1
ATOM 5085 C C . GLY A 1 648 ? -38.132 4.348 2.805 1.00 54.53 648 GLY A C 1
ATOM 5086 O O . GLY A 1 648 ? -39.188 4.244 2.199 1.00 54.53 648 GLY A O 1
ATOM 5087 N N . GLY A 1 649 ? -38.090 4.718 4.090 1.00 59.00 649 GLY A N 1
ATOM 5088 C CA . GLY A 1 649 ? -39.305 4.997 4.880 1.00 59.00 649 GLY A CA 1
ATOM 5089 C C . GLY A 1 649 ? -40.065 3.745 5.343 1.00 59.00 649 GLY A C 1
ATOM 5090 O O . GLY A 1 649 ? -41.084 3.851 6.014 1.00 59.00 649 GLY A O 1
ATOM 5091 N N . SER A 1 650 ? -39.571 2.548 5.021 1.00 66.81 650 SER A N 1
ATOM 5092 C CA . SER A 1 650 ? -40.113 1.260 5.467 1.00 66.81 650 SER A CA 1
ATOM 5093 C C . SER A 1 650 ? -38.960 0.296 5.719 1.00 66.81 650 SER A C 1
ATOM 5095 O O . SER A 1 650 ? -38.000 0.278 4.945 1.00 66.81 650 SER A O 1
ATOM 5097 N N . PHE A 1 651 ? -39.022 -0.456 6.820 1.00 82.44 651 PHE A N 1
ATOM 5098 C CA . PHE A 1 651 ? -37.891 -1.264 7.295 1.00 82.44 651 PHE A CA 1
ATOM 5099 C C . PHE A 1 651 ? -38.070 -2.769 7.081 1.00 82.44 651 PHE A C 1
ATOM 5101 O O . PHE A 1 651 ? -37.083 -3.503 7.125 1.00 82.44 651 PHE A O 1
ATOM 5108 N N . LEU A 1 652 ? -39.302 -3.224 6.836 1.00 90.81 652 LEU A N 1
ATOM 5109 C CA . LEU A 1 652 ? -39.646 -4.635 6.687 1.00 90.81 652 LEU A CA 1
ATOM 5110 C C . LEU A 1 652 ? -40.105 -4.936 5.260 1.00 90.81 652 LEU A C 1
ATOM 5112 O O . LEU A 1 652 ? -40.809 -4.149 4.622 1.00 90.81 652 LEU A O 1
ATOM 5116 N N . GLY A 1 653 ? -39.713 -6.099 4.755 1.00 91.81 653 GLY A N 1
ATOM 5117 C CA . GLY A 1 653 ? -40.166 -6.599 3.466 1.00 91.81 653 GLY A CA 1
ATOM 5118 C C . GLY A 1 653 ? -40.177 -8.119 3.400 1.00 91.81 653 GLY A C 1
ATOM 5119 O O . GLY A 1 653 ? -39.547 -8.795 4.213 1.00 91.81 653 GLY A O 1
ATOM 5120 N N . LEU A 1 654 ? -40.889 -8.643 2.409 1.00 93.06 654 LEU A N 1
ATOM 5121 C CA . LEU A 1 654 ? -40.959 -10.074 2.120 1.00 93.06 654 LEU A CA 1
ATOM 5122 C C . LEU A 1 654 ? -39.797 -10.459 1.201 1.00 93.06 654 LEU A C 1
ATOM 5124 O O . LEU A 1 654 ? -39.551 -9.762 0.209 1.00 93.06 654 LEU A O 1
ATOM 5128 N N . ARG A 1 655 ? -39.073 -11.542 1.506 1.00 89.88 655 ARG A N 1
ATOM 5129 C CA . ARG A 1 655 ? -38.102 -12.104 0.555 1.00 89.88 655 ARG A CA 1
ATOM 5130 C C . ARG A 1 655 ? -38.859 -12.731 -0.609 1.00 89.88 655 ARG A C 1
ATOM 5132 O O . ARG A 1 655 ? -39.755 -13.537 -0.393 1.00 89.88 655 ARG A O 1
ATOM 5139 N N . LEU A 1 656 ? -38.497 -12.345 -1.827 1.00 89.56 656 LEU A N 1
ATOM 5140 C CA . LEU A 1 656 ? -39.012 -12.982 -3.030 1.00 89.56 656 LEU A CA 1
ATOM 5141 C C . LEU A 1 656 ? -38.148 -14.213 -3.307 1.00 89.56 656 LEU A C 1
ATOM 5143 O O . LEU A 1 656 ? -36.920 -14.099 -3.397 1.00 89.56 656 LEU A O 1
ATOM 5147 N N . GLU A 1 657 ? -38.781 -15.381 -3.400 1.00 81.38 657 GLU A N 1
ATOM 5148 C CA . GLU A 1 657 ? -38.117 -16.561 -3.942 1.00 81.38 657 GLU A CA 1
ATOM 5149 C C . GLU A 1 657 ? -37.758 -16.278 -5.400 1.00 81.38 657 GLU A C 1
ATOM 5151 O O . GLU A 1 657 ? -38.436 -15.520 -6.095 1.00 81.38 657 GLU A O 1
ATOM 5156 N N . LYS A 1 658 ? -36.604 -16.784 -5.824 1.00 67.38 658 LYS A N 1
ATOM 5157 C CA . LYS A 1 658 ? -36.059 -16.529 -7.152 1.00 67.38 658 LYS A CA 1
ATOM 5158 C C . LYS A 1 658 ? -37.010 -17.186 -8.163 1.00 67.38 658 LYS A C 1
ATOM 5160 O O . LYS A 1 658 ? -36.938 -18.395 -8.340 1.00 67.38 658 LYS A O 1
ATOM 5165 N N . GLU A 1 659 ? -37.918 -16.415 -8.761 1.00 51.94 659 GLU A N 1
ATOM 5166 C CA . GLU A 1 659 ? -38.731 -16.893 -9.883 1.00 51.94 659 GLU A CA 1
ATOM 5167 C C . GLU A 1 659 ? -37.784 -17.400 -10.981 1.00 51.94 659 GLU A C 1
ATOM 5169 O O . GLU A 1 659 ? -36.774 -16.753 -11.288 1.00 51.94 659 GLU A O 1
ATOM 5174 N N . GLU A 1 660 ? -38.089 -18.586 -11.520 1.00 47.84 660 GLU A N 1
ATOM 5175 C CA . GLU A 1 660 ? -37.508 -19.107 -12.759 1.00 47.84 660 GLU A CA 1
ATOM 5176 C C . GLU A 1 660 ? -37.476 -17.984 -13.797 1.00 47.84 660 GLU A C 1
ATOM 5178 O O . GLU A 1 660 ? -38.417 -17.198 -13.860 1.00 47.84 660 GLU A O 1
ATOM 5183 N N . GLU A 1 661 ? -36.377 -17.870 -14.549 1.00 41.19 661 GLU A N 1
ATOM 5184 C CA . GLU A 1 661 ? -36.050 -16.757 -15.450 1.00 41.19 661 GLU A CA 1
ATOM 5185 C C . GLU A 1 661 ? -37.141 -16.481 -16.510 1.00 41.19 661 GLU A C 1
ATOM 5187 O O . GLU A 1 661 ? -37.003 -16.788 -17.689 1.00 41.19 661 GLU A O 1
ATOM 5192 N N . GLY A 1 662 ? -38.235 -15.852 -16.090 1.00 40.78 662 GLY A N 1
ATOM 5193 C CA . GLY A 1 662 ? -39.267 -15.256 -16.914 1.00 40.78 662 GLY A CA 1
ATOM 5194 C C . GLY A 1 662 ? -38.909 -13.797 -17.150 1.00 40.78 662 GLY A C 1
ATOM 5195 O O . GLY A 1 662 ? -38.648 -13.036 -16.221 1.00 40.78 662 GLY A O 1
ATOM 5196 N N . THR A 1 663 ? -38.837 -13.416 -18.417 1.00 41.38 663 THR A N 1
ATOM 5197 C CA . THR A 1 663 ? -38.326 -12.138 -18.912 1.00 41.38 663 THR A CA 1
ATOM 5198 C C . THR A 1 663 ? -39.090 -10.936 -18.336 1.00 41.38 663 THR A C 1
ATOM 5200 O O . THR A 1 663 ? -40.089 -10.492 -18.895 1.00 41.38 663 THR A O 1
ATOM 5203 N N . VAL A 1 664 ? -38.602 -10.355 -17.237 1.00 34.88 664 VAL A N 1
ATOM 5204 C CA . VAL A 1 664 ? -39.072 -9.049 -16.754 1.00 34.88 664 VAL A CA 1
ATOM 5205 C C . VAL A 1 664 ? -38.358 -7.957 -17.550 1.00 34.88 664 VAL A C 1
ATOM 5207 O O . VAL A 1 664 ? -37.142 -7.782 -17.436 1.00 34.88 664 VAL A O 1
ATOM 5210 N N . GLN A 1 665 ? -39.107 -7.216 -18.371 1.00 31.45 665 GLN A N 1
ATOM 5211 C CA . GLN A 1 665 ? -38.594 -6.020 -19.039 1.00 31.45 665 GLN A CA 1
ATOM 5212 C C . GLN A 1 665 ? -38.152 -4.979 -17.993 1.00 31.45 665 GLN A C 1
ATOM 5214 O O . GLN A 1 665 ? -38.908 -4.690 -17.061 1.00 31.45 665 GLN A O 1
ATOM 5219 N N . PRO A 1 666 ? -36.954 -4.384 -18.123 1.00 33.25 666 PRO A N 1
ATOM 5220 C CA . PRO A 1 666 ? -36.523 -3.336 -17.212 1.00 33.25 666 PRO A CA 1
ATOM 5221 C C . PRO A 1 666 ? -37.379 -2.080 -17.414 1.00 33.25 666 PRO A C 1
ATOM 5223 O O . PRO A 1 666 ? -37.419 -1.506 -18.502 1.00 33.25 666 PRO A O 1
ATOM 5226 N N . LEU A 1 667 ? -38.035 -1.634 -16.340 1.00 32.53 667 LEU A N 1
ATOM 5227 C CA . LEU A 1 667 ? -38.665 -0.317 -16.273 1.00 32.53 667 LEU A CA 1
ATOM 5228 C C . LEU A 1 667 ? -37.612 0.761 -16.550 1.00 32.53 667 LEU A C 1
ATOM 5230 O O . LEU A 1 667 ? -36.564 0.815 -15.900 1.00 32.53 667 LEU A O 1
ATOM 5234 N N . SER A 1 668 ? -37.894 1.610 -17.538 1.00 30.39 668 SER A N 1
ATOM 5235 C CA . SER A 1 668 ? -37.007 2.699 -17.924 1.00 30.39 668 SER A CA 1
ATOM 5236 C C . SER A 1 668 ? -36.911 3.738 -16.801 1.00 30.39 668 SER A C 1
ATOM 5238 O O . SER A 1 668 ? -37.898 4.104 -16.165 1.00 30.39 668 SER A O 1
ATOM 5240 N N . ILE A 1 669 ? -35.708 4.271 -16.598 1.00 36.56 669 ILE A N 1
ATOM 5241 C CA . ILE A 1 669 ? -35.397 5.364 -15.660 1.00 36.56 669 ILE A CA 1
ATOM 5242 C C . ILE A 1 669 ? -36.085 6.702 -16.055 1.00 36.56 669 ILE A C 1
ATOM 5244 O O . ILE A 1 669 ? -35.949 7.703 -15.354 1.00 36.56 669 ILE A O 1
ATOM 5248 N N . GLY A 1 670 ? -36.875 6.731 -17.137 1.00 37.06 670 GLY A N 1
ATOM 5249 C CA . GLY A 1 670 ? -37.586 7.915 -17.632 1.00 37.06 670 GLY A CA 1
ATOM 5250 C C . GLY A 1 670 ? -38.850 8.317 -16.858 1.00 37.06 670 GLY A C 1
ATOM 5251 O O . GLY A 1 670 ? -39.234 9.484 -16.919 1.00 37.06 670 GLY A O 1
ATOM 5252 N N . ASP A 1 671 ? -39.463 7.419 -16.081 1.00 35.84 671 ASP A N 1
ATOM 5253 C CA . ASP A 1 671 ? -40.811 7.658 -15.525 1.00 35.84 671 ASP A CA 1
ATOM 5254 C C . ASP A 1 671 ? -40.847 8.186 -14.077 1.00 35.84 671 ASP A C 1
ATOM 5256 O O . ASP A 1 671 ? -41.912 8.485 -13.540 1.00 35.84 671 ASP A O 1
ATOM 5260 N N . LEU A 1 672 ? -39.689 8.410 -13.446 1.00 35.59 672 LEU A N 1
ATOM 5261 C CA . LEU A 1 672 ? -39.591 9.018 -12.104 1.00 35.59 672 LEU A CA 1
ATOM 5262 C C . LEU A 1 672 ? -39.377 10.546 -12.124 1.00 35.59 672 LEU A C 1
ATOM 5264 O O . LEU A 1 672 ? -39.191 11.167 -11.078 1.00 35.59 672 LEU A O 1
ATOM 5268 N N . GLY A 1 673 ? -39.424 11.177 -13.302 1.00 32.09 673 GLY A N 1
ATOM 5269 C CA . GLY A 1 673 ? -39.097 12.596 -13.496 1.00 32.09 673 GLY A CA 1
ATOM 5270 C C . GLY A 1 673 ? -40.255 13.598 -13.402 1.00 32.09 673 GLY A C 1
ATOM 5271 O O . GLY A 1 673 ? -40.029 14.787 -13.617 1.00 32.09 673 GLY A O 1
ATOM 5272 N N . LYS A 1 674 ? -41.492 13.177 -13.111 1.00 34.25 674 LYS A N 1
ATOM 5273 C CA . LYS A 1 674 ? -42.669 14.068 -13.158 1.00 34.25 674 LYS A CA 1
ATOM 5274 C C . LYS A 1 674 ? -43.524 14.038 -11.894 1.00 34.25 674 LYS A C 1
ATOM 5276 O O . LYS A 1 674 ? -44.730 13.892 -11.981 1.00 34.25 674 LYS A O 1
ATOM 5281 N N . PHE A 1 675 ? -42.935 14.245 -10.720 1.00 31.50 675 PHE A N 1
ATOM 5282 C CA . PHE A 1 675 ? -43.698 14.734 -9.567 1.00 31.50 675 PHE A CA 1
ATOM 5283 C C . PHE A 1 675 ? -42.826 15.636 -8.683 1.00 31.50 675 PHE A C 1
ATOM 5285 O O . PHE A 1 675 ? -41.770 15.227 -8.214 1.00 31.50 675 PHE A O 1
ATOM 5292 N N . ARG A 1 676 ? -43.341 16.847 -8.422 1.00 31.44 676 ARG A N 1
ATOM 5293 C CA . ARG A 1 676 ? -42.856 17.918 -7.521 1.00 31.44 676 ARG A CA 1
ATOM 5294 C C . ARG A 1 676 ? -41.841 18.926 -8.078 1.00 31.44 676 ARG A C 1
ATOM 5296 O O . ARG A 1 676 ? -40.637 18.788 -7.896 1.00 31.44 676 ARG A O 1
ATOM 5303 N N . ARG A 1 677 ? -42.380 20.056 -8.554 1.00 30.50 677 ARG A N 1
ATOM 5304 C CA . ARG A 1 677 ? -42.133 21.411 -8.005 1.00 30.50 677 ARG A CA 1
ATOM 5305 C C . ARG A 1 677 ? -43.222 22.369 -8.512 1.00 30.50 677 ARG A C 1
ATOM 5307 O O . ARG A 1 677 ? -43.059 23.012 -9.539 1.00 30.50 677 ARG A O 1
ATOM 5314 N N . SER A 1 678 ? -44.327 22.468 -7.775 1.00 29.36 678 SER A N 1
ATOM 5315 C CA . SER A 1 678 ? -45.241 23.612 -7.847 1.00 29.36 678 SER A CA 1
ATOM 5316 C C . SER A 1 678 ? -45.036 24.469 -6.596 1.00 29.36 678 SER A C 1
ATOM 5318 O O . SER A 1 678 ? -45.302 24.027 -5.482 1.00 29.36 678 SER A O 1
ATOM 5320 N N . SER A 1 679 ? -44.463 25.650 -6.826 1.00 32.22 679 SER A N 1
ATOM 5321 C CA . SER A 1 679 ? -44.727 26.932 -6.157 1.00 32.22 679 SER A CA 1
ATOM 5322 C C . SER A 1 679 ? -45.136 26.941 -4.675 1.00 32.22 679 SER A C 1
ATOM 5324 O O . SER A 1 679 ? -46.284 26.675 -4.332 1.00 32.22 679 SER A O 1
ATOM 5326 N N . LEU A 1 680 ? -44.243 27.462 -3.830 1.00 31.50 680 LEU A N 1
ATOM 5327 C CA . LEU A 1 680 ? -44.638 28.333 -2.721 1.00 31.50 680 LEU A CA 1
ATOM 5328 C C . LEU A 1 680 ? -43.589 29.439 -2.564 1.00 31.50 680 LEU A C 1
ATOM 5330 O O . LEU A 1 680 ? -42.548 29.285 -1.928 1.00 31.50 680 LEU A O 1
ATOM 5334 N N . THR A 1 681 ? -43.869 30.546 -3.243 1.00 32.47 681 THR A N 1
ATOM 5335 C CA . THR A 1 681 ? -43.310 31.873 -2.997 1.00 32.47 681 THR A CA 1
ATOM 5336 C C . THR A 1 681 ? -43.789 32.371 -1.638 1.00 32.47 681 THR A C 1
ATOM 5338 O O . THR A 1 681 ? -44.983 32.347 -1.348 1.00 32.47 681 THR A O 1
ATOM 5341 N N . ARG A 1 682 ? -42.849 32.831 -0.810 1.00 29.27 682 ARG A N 1
ATOM 5342 C CA . ARG A 1 682 ? -43.100 33.500 0.466 1.00 29.27 682 ARG A CA 1
ATOM 5343 C C . ARG A 1 682 ? -42.787 34.985 0.277 1.00 29.27 682 ARG A C 1
ATOM 5345 O O . ARG A 1 682 ? -41.633 35.335 0.052 1.00 29.27 682 ARG A O 1
ATOM 5352 N N . THR A 1 683 ? -43.806 35.831 0.374 1.00 37.09 683 THR A N 1
ATOM 5353 C CA . THR A 1 683 ? -43.696 37.292 0.503 1.00 37.09 683 THR A CA 1
ATOM 5354 C C . THR A 1 683 ? -44.678 37.761 1.569 1.00 37.09 683 THR A C 1
ATOM 5356 O O . THR A 1 683 ? -45.858 37.454 1.449 1.00 37.09 683 THR A O 1
ATOM 5359 N N . GLY A 1 684 ? -44.169 38.526 2.541 1.00 35.34 684 GLY A N 1
ATOM 5360 C CA . GLY A 1 684 ? -44.873 39.603 3.252 1.00 35.34 684 GLY A CA 1
ATOM 5361 C C . GLY A 1 684 ? -45.930 39.219 4.290 1.00 35.34 684 GLY A C 1
ATOM 5362 O O . GLY A 1 684 ? -46.990 38.718 3.931 1.00 35.34 684 GLY A O 1
ATOM 5363 N N . GLY A 1 685 ? -45.656 39.555 5.554 1.00 32.62 685 GLY A N 1
ATOM 5364 C CA . GLY A 1 685 ? -46.569 39.445 6.696 1.00 32.62 685 GLY A CA 1
ATOM 5365 C C . GLY A 1 685 ? -45.811 39.120 7.964 1.00 32.62 685 GLY A C 1
ATOM 5366 O O . GLY A 1 685 ? -45.694 37.907 8.245 1.00 32.62 685 GLY A O 1
#

pLDDT: mean 74.39, std 22.18, range [29.27, 98.31]

Foldseek 3Di:
DDQVLQDDPQAREDEDAALVSLLVVVVPDLRHEYEYEEQDPVRLVLSVLLLQLAQSHWYKYWHFDVPPPDCVVPVPLVQWDFDWAWDDDDPDIDTTTTIMHTGYPCVDSPSPPCPDPPPPPPPPDAPKWKKKKKFFCQQQVPCLVVCVVCVPVVVLQQLVQQDVQSVPWKDDKDDWDQDPSTMTMIMTITGDVVSVLSVQLCALPQGPSTHIHMDTPDPPPPWKDWDWDDDDVPPVQGSNNQSVVQCVVQHSQHWHDDPHTITGIDTPVRPPPPQQFFKKKKPFAAQPDDPVNVVVVVVVVVWAPWDWDDWDADPRHIMTIITTGHRDDDQKDWDWDDDPNDITTMIMGGDDPDPDPPDDDDDDDPDDDDDDDDDDPDPDDDDDDDDDDDDDDDDDDDDDDDDDDDDDDDDDDDDDDDDDDDDDDDDDDDDDDDDDDPDDDDPDDDPVPVVVCPPVPPVNDDDDDPPPPLRVLSSVLVVCVVVVHDRDHSSSVSSNVLVVCVVCVVVVQVVDPCADPVRHHHPDTVVVVSVCSSQPPVNCVVCVVVVVVVPADDDPDDPDGWDWADWDDDDPDIDIDTDDDPVCLVVVQLAALQPDVHGDDDDDPPDPDDFDWAFDADDVPHDPVNVSVVLNVVCVVVSFHWDADDDDNTGITTGDDDPDPDDDDDDDPPPVPDDDDDDDDDDDD

Organism: NCBI:txid878477

Sequence (685 aa):
MRPQDWSAKDMPVKIVDSIEGLSDSLDENKTQRLVYTTSRPSDAMEALDLLNGDPAAKGVVFLQGNGGLDSATWPKVSKARYEKVAGQLGTRLQPRKGWLWLVGDVTDSKARTCTGTPYVAKPRTDSTVVLRFVAEKKYNEEAWAKLSKGATKCLRDWCLSATPFAAQGCHDTFAFEIIDQKMIKGLMRVDKDKLAYALLAESGACYSRCRWFVEKVGPLCSETSVQWIPSKPDCNETWIQYIDRCRGLAGSKGLVRGRYQLGYRIPNSEFQHADVVSKWVVEGLPKTFLVHDVIDFLSSLHFGAIEVVEKGWRRQGSAWTVRASRNDREELIQGSIMEDGEEYDISIIKAVRRKVDRSVRVPLKSGKVRYGEAMKDRAKDSRGPVAPKGVALPDSAPPAGKSGATPGKSKTEKNANAEHQPSTQGRGAGKDAKEDKDRSRSPKRDANQDEQMSEWTMGGRKVANAADGNCMFYAFATYLTSRGQKKRTHRQLRAWLCSNLRDNLDSCDKRWDKTDHKGMPTSRDFSWFFVLFLWGPEEMEVRKDEVNVLRKAKLVGNDQELLTQGWERQGDVVIFYLKVPDGDVSSLLAKSGVDKPVFLTQLARDISKQAPVKLIAAENGEEGTKYLARVQALAKEKGTSLAFRRGGGSFLGLRLEKEEEGTVQPLSIGDLGKFRRSSLTRTGG

Secondary structure (DSSP, 8-state):
--GGGG-BTTB-EEEESSHHHHHHHHHH-TTSEEEEEES-HHHHHHHHHHHHH-TT-EEEEEEES-----TTT-GGGGG-EEEEEEEEETTEEEEEEEEEEEESS---------SS---------S-EEEEEEEEEGGG-TTTHHHHHHHHHHHHHHHHHHH-TTHHHHEEEEEEEEEETTTEEEEEEEEEHHHHHHHHHHTTT-EETTEE-EEEE-SS--TTEEEEEE---GGGT--HHHHHHHHHHHHGGG-EEE-SS-EEEEEETTT-------EEEEEEEE-SS--HHHHHHHHHHTTEEEEEEEEEEEETTEEEEEEEEEESS--SEEEEEEEETTEEEEEEEEE------------------------SS--------------------------------------------------------------S--PPPPPTTSSSTTTT--SSPPP----SSS-HHHHHHHHHHHHTTSPP--HHHHHHHHHHHHHHTHHHHHHHS-SB-TTS-B-SS-HHHHHHHHHHHHHHHHHHHHHHHHTT----TTSS-PPPEEEEEEETTEEEEEE---GGGHHHHHHTTTTSSS------SSS-SSPPPEEE-PPPTT--HHHHHHHHHHHHHHTT--EEE--SSS--EEEEPP-------PPPPTTTTS-S----------